Protein AF-0000000074789958 (afdb_homodimer)

Secondary structure (DSSP, 8-state):
---------------------------------HHHHHHHHHHHHHHHHTT-HHHHHHHHHHHHTT-SPPPHHHHHHHHHHHHHHHHHHHHHHHHHHHHHHHHHHTT-HHHHHHHHHHHHHHHHHHHHHHHHHHHHIIIIITTT--SHHHHHHHHHHHHHHHHHHHTT--HHHHHHHHHHHHHHHHHHHHHHHHHS-TT-HHHHHHHHHHHHIIIIIS--HHHHHHHHHHHHHHHHHTGGG--HHHHHHHHHHHHHHHHHHHHHHS---TT-HHHHHHHHHHHHHS-HHHHHHHHHT-----------------TTS----------------S-TT--/---------------------------------HHHHHHHHHHHHHHHHTT-HHHHHHHHHHHHTT-SPPPHHHHHHHHHHHHHHHHHHHHHHHHHHHHHHHHHHTT-HHHHHHHHHHHHHHHHHHHHHHHHHHHHIIIIITTT--SHHHHHHHHHHHHHHHHHHHTT--HHHHHHHHHHHHHHHHHHHHHHHHHS-TT-HHHHHHHHHHHHIIIIIS--HHHHHHHHHHHHHHHHHTGGG--HHHHHHHHHHHHHHHHHHHHHHS---TT-HHHHHHHHHHHHHS-HHHHHHHHHH-----------------TTS----------------S-TT--

Nearest PDB structures (foldseek):
  7v9b-assembly1_A  TM=9.950E-01  e=7.022E-21  Homo sapiens
  8dgp-assembly2_D  TM=9.945E-01  e=3.341E-20  Homo sapiens
  6twz-assembly1_A  TM=9.857E-01  e=1.508E-17  Homo sapiens
  3spr-assembly1_A-2  TM=9.553E-01  e=3.449E-18  Homo sapiens
  5ltw-assembly3_I  TM=9.777E-01  e=1.641E-17  Homo sapiens

Foldseek 3Di:
DCPDDDDDDPDPPDPPPPPPPDPPPPPPPPQCPPVNLVVLLVVLVVCVVVVVLVSNLVSLLVNLVSLAADDPSSLVSNLVSLLVQLVVLLVLLLVLVVVLVVCVVVVNVVVNVVSVVVSVVSLVVLVVSLVVLLCSLVPGHCVNDDDLLSLLQSLLVNLQSLLSNLLPDDDPSNVVSLVSSVVSLVVSQVSCVVHHQLLQLSNLLSLQQVLLSCVQRVVNNPVSLVSLVVSLVRNVVCLVVDDPVSNLSSVVSSVSSVVVNCVSPPPPPPVPVQVVVVVLVCLAPPPPVVVVVCVVVVPPPPPPPSVPVPPPPVPPDDDDDDPPPPPDPRDRTSRSRRD/DPPDDPDDDDCPPDPPCPPDPDPPPPPPPPQCPPVLLVVLLVVLVVCVVVVVLVSNLVSLLVNLVSQAADDPSSLVSNLVSLLVQLVVLLVLLLVLVVVLLVCVVVVNVVVNVVSVVVSVVSLVVLVVSLVVLLCSLVPGHCVNDDDLLSLLQSLLVNLQSLLSNLLPDDDPSNVVSLVSSVVSLVVSQVSCVPHHQLLQLSNLLSLQQVLLSCVQRVVNNPVSLVSLVVSLVRNVVCLVVDDPVSNLSSVVSSVSSVVVNCVSPPPPPPVPVQVVVVVLVCLAPPPPVVVVVCV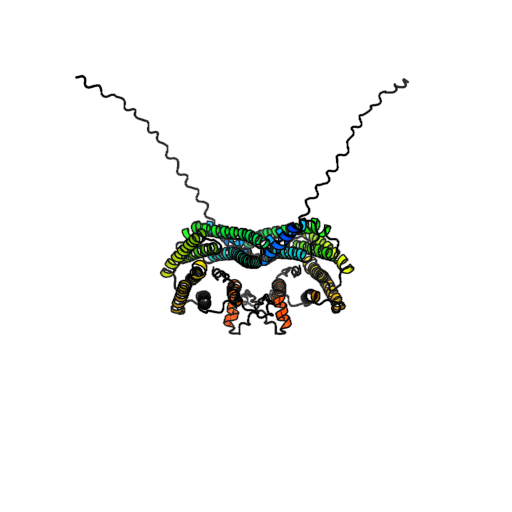VVVPDPPPPPPVPVPPPPPPPDDDDDDPPPPDDPRDRTSRSRRD

InterPro domains:
  IPR000308 14-3-3 protein [PR00305] (69-98)
  IPR000308 14-3-3 protein [PR00305] (118-142)
  IPR000308 14-3-3 protein [PR00305] (149-171)
  IPR000308 14-3-3 protein [PR00305] (184-210)
  IPR000308 14-3-3 protein [PR00305] (211-237)
  IPR000308 14-3-3 protein [PR00305] (238-267)
  IPR000308 14-3-3 protein [PTHR18860] (37-267)
  IPR023409 14-3-3 protein, conserved site [PS00796] (75-85)
  IPR023410 14-3-3 domain [PF00244] (43-265)
  IPR023410 14-3-3 domain [SM00101] (37-277)
  IPR036815 14-3-3 domain superfamily [G3DSA:1.20.190.20] (19-278)
  IPR036815 14-3-3 domain superfamily [SSF48445] (36-267)

pLDDT: mean 74.14, std 31.19, range [19.67, 98.76]

Structure (mmCIF, N/CA/C/O backbone):
data_AF-0000000074789958-model_v1
#
loop_
_entity.id
_entity.type
_entity.pdbx_description
1 polymer '14-3-3 domain-containing protein'
#
loop_
_atom_site.group_PDB
_atom_site.id
_atom_site.type_symbol
_atom_site.label_atom_id
_atom_site.label_alt_id
_atom_site.label_comp_id
_atom_site.label_asym_id
_atom_site.label_entity_id
_atom_site.label_seq_id
_atom_site.pdbx_PDB_ins_code
_atom_site.Cartn_x
_atom_site.Cartn_y
_atom_site.Cartn_z
_atom_site.occupancy
_atom_site.B_iso_or_equiv
_atom_site.auth_seq_id
_atom_site.auth_comp_id
_atom_site.auth_asym_id
_atom_site.auth_atom_id
_atom_site.pdbx_PDB_model_num
ATOM 1 N N . MET A 1 1 ? -7.768 30.157 99.743 1 22.24 1 MET A N 1
ATOM 2 C CA . MET A 1 1 ? -7.552 28.727 99.541 1 22.24 1 MET A CA 1
ATOM 3 C C . MET A 1 1 ? -6.41 28.483 98.561 1 22.24 1 MET A C 1
ATOM 5 O O . MET A 1 1 ? -6.008 29.391 97.83 1 22.24 1 MET A O 1
ATOM 9 N N . GLN A 1 2 ? -6.003 27.189 98.492 1 22.41 2 GLN A N 1
ATOM 10 C CA . GLN A 1 2 ? -4.899 26.276 98.217 1 22.41 2 GLN A CA 1
ATOM 11 C C . GLN A 1 2 ? -4.636 26.167 96.718 1 22.41 2 GLN A C 1
ATOM 13 O O . GLN A 1 2 ? -5.462 25.634 95.975 1 22.41 2 GLN A O 1
ATOM 18 N N . ARG A 1 3 ? -4.043 27.256 96.083 1 26.7 3 ARG A N 1
ATOM 19 C CA . ARG A 1 3 ? -3.936 27.555 94.659 1 26.7 3 ARG A CA 1
ATOM 20 C C . ARG A 1 3 ? -3.174 26.457 93.924 1 26.7 3 ARG A C 1
ATOM 22 O O . ARG A 1 3 ? -2.029 26.154 94.265 1 26.7 3 ARG A O 1
ATOM 29 N N . PRO A 1 4 ? -3.928 25.336 93.421 1 28.62 4 PRO A N 1
ATOM 30 C CA . PRO A 1 4 ? -3.305 24.035 93.167 1 28.62 4 PRO A CA 1
ATOM 31 C C . PRO A 1 4 ? -2.109 24.127 92.222 1 28.62 4 PRO A C 1
ATOM 33 O O . PRO A 1 4 ? -2.013 25.07 91.432 1 28.62 4 PRO A O 1
ATOM 36 N N . PRO A 1 5 ? -0.967 23.39 92.453 1 26.22 5 PRO A N 1
ATOM 37 C CA . PRO A 1 5 ? 0.444 23.348 92.064 1 26.22 5 PRO A CA 1
ATOM 38 C C . PRO A 1 5 ? 0.641 22.954 90.602 1 26.22 5 PRO A C 1
ATOM 40 O O . PRO A 1 5 ? 0.002 22.016 90.12 1 26.22 5 PRO A O 1
ATOM 43 N N . ALA A 1 6 ? 0.783 23.957 89.648 1 26.09 6 ALA A N 1
ATOM 44 C CA . ALA A 1 6 ? 0.787 23.985 88.187 1 26.09 6 ALA A CA 1
ATOM 45 C C . ALA A 1 6 ? 1.816 23.01 87.622 1 26.09 6 ALA A C 1
ATOM 47 O O . ALA A 1 6 ? 2.99 23.05 87.999 1 26.09 6 ALA A O 1
ATOM 48 N N . LEU A 1 7 ? 1.299 21.801 87.3 1 22.71 7 LEU A N 1
ATOM 49 C CA . LEU A 1 7 ? 1.987 20.556 86.979 1 22.71 7 LEU A CA 1
ATOM 50 C C . LEU A 1 7 ? 3.052 20.782 85.911 1 22.71 7 LEU A C 1
ATOM 52 O O . LEU A 1 7 ? 2.911 21.67 85.067 1 22.71 7 LEU A O 1
ATOM 56 N N . PRO A 1 8 ? 4.195 20.092 86.01 1 21.49 8 PRO A N 1
ATOM 57 C CA . PRO A 1 8 ? 5.614 20.191 85.661 1 21.49 8 PRO A CA 1
ATOM 58 C C . PRO A 1 8 ? 5.859 20.099 84.156 1 21.49 8 PRO A C 1
ATOM 60 O O . PRO A 1 8 ? 6.509 20.974 83.578 1 21.49 8 PRO A O 1
ATOM 63 N N . GLY A 1 9 ? 5.991 18.899 83.555 1 21.49 9 GLY A N 1
ATOM 64 C CA . GLY A 1 9 ? 7.224 18.341 83.022 1 21.49 9 GLY A CA 1
ATOM 65 C C . GLY A 1 9 ? 7.276 18.347 81.506 1 21.49 9 GLY A C 1
ATOM 66 O O . GLY A 1 9 ? 6.557 17.589 80.852 1 21.49 9 GLY A O 1
ATOM 67 N N . GLY A 1 10 ? 7.316 19.464 80.763 1 22.28 10 GLY A N 1
ATOM 68 C CA . GLY A 1 10 ? 7.126 19.636 79.331 1 22.28 10 GLY A CA 1
ATOM 69 C C . GLY A 1 10 ? 8.178 18.926 78.5 1 22.28 10 GLY A C 1
ATOM 70 O O . GLY A 1 10 ? 9.364 19.254 78.578 1 22.28 10 GLY A O 1
ATOM 71 N N . GLU A 1 11 ? 8.053 17.524 78.35 1 21.8 11 GLU A N 1
ATOM 72 C CA . GLU A 1 11 ? 9.016 16.628 77.717 1 21.8 11 GLU A CA 1
ATOM 73 C C . GLU A 1 11 ? 9.376 17.108 76.313 1 21.8 11 GLU A C 1
ATOM 75 O O . GLU A 1 11 ? 8.505 17.547 75.559 1 21.8 11 GLU A O 1
ATOM 80 N N . GLU A 1 12 ? 10.664 17.485 76.089 1 23.64 12 GLU A N 1
ATOM 81 C CA . GLU A 1 12 ? 11.501 18.002 75.01 1 23.64 12 GLU A CA 1
ATOM 82 C C . GLU A 1 12 ? 11.553 17.027 73.837 1 23.64 12 GLU A C 1
ATOM 84 O O . GLU A 1 12 ? 12.134 15.946 73.947 1 23.64 12 GLU A O 1
ATOM 89 N N . GLU A 1 13 ? 10.401 16.716 73.165 1 22.58 13 GLU A N 1
ATOM 90 C CA . GLU A 1 13 ? 10.424 15.693 72.124 1 22.58 13 GLU A CA 1
ATOM 91 C C . GLU A 1 13 ? 11.502 15.988 71.084 1 22.58 13 GLU A C 1
ATOM 93 O O . GLU A 1 13 ? 11.677 17.137 70.673 1 22.58 13 GLU A O 1
ATOM 98 N N . GLY A 1 14 ? 12.551 15.13 71.032 1 22.16 14 GLY A N 1
ATOM 99 C CA . GLY A 1 14 ? 13.767 14.966 70.251 1 22.16 14 GLY A CA 1
ATOM 100 C C . GLY A 1 14 ? 13.523 14.992 68.754 1 22.16 14 GLY A C 1
ATOM 101 O O . GLY A 1 14 ? 12.829 14.126 68.218 1 22.16 14 GLY A O 1
ATOM 102 N N . ARG A 1 15 ? 13.367 16.123 68.2 1 22.72 15 ARG A N 1
ATOM 103 C CA . ARG A 1 15 ? 13.175 16.364 66.774 1 22.72 15 ARG A CA 1
ATOM 104 C C . ARG A 1 15 ? 14.302 15.741 65.956 1 22.72 15 ARG A C 1
ATOM 106 O O . ARG A 1 15 ? 15.464 16.125 66.098 1 22.72 15 ARG A O 1
ATOM 113 N N . GLU A 1 16 ? 14.255 14.406 65.799 1 20.74 16 GLU A N 1
ATOM 114 C CA . GLU A 1 16 ? 15.241 13.702 64.984 1 20.74 16 GLU A CA 1
ATOM 115 C C . GLU A 1 16 ? 15.401 14.363 63.618 1 20.74 16 GLU A C 1
ATOM 117 O O . GLU A 1 16 ? 14.411 14.69 62.961 1 20.74 16 GLU A O 1
ATOM 122 N N . LYS A 1 17 ? 16.589 14.903 63.382 1 23.36 17 LYS A N 1
ATOM 123 C CA . LYS A 1 17 ? 17.182 15.488 62.183 1 23.36 17 LYS A CA 1
ATOM 124 C C . LYS A 1 17 ? 17.031 14.555 60.984 1 23.36 17 LYS A C 1
ATOM 126 O O . LYS A 1 17 ? 17.651 13.491 60.938 1 23.36 17 LYS A O 1
ATOM 131 N N . ARG A 1 18 ? 15.814 14.252 60.504 1 24.62 18 ARG A N 1
ATOM 132 C CA . ARG A 1 18 ? 15.802 13.47 59.272 1 24.62 18 ARG A CA 1
ATOM 133 C C . ARG A 1 18 ? 16.786 14.035 58.254 1 24.62 18 ARG A C 1
ATOM 135 O O . ARG A 1 18 ? 16.827 15.247 58.029 1 24.62 18 ARG A O 1
ATOM 142 N N . SER A 1 19 ? 17.945 13.372 58.191 1 22.53 19 SER A N 1
ATOM 143 C CA . SER A 1 19 ? 19.004 13.586 57.211 1 22.53 19 SER A CA 1
ATOM 144 C C . SER A 1 19 ? 18.429 13.823 55.818 1 22.53 19 SER A C 1
ATOM 146 O O . SER A 1 19 ? 17.408 13.235 55.454 1 22.53 19 SER A O 1
ATOM 148 N N . ARG A 1 20 ? 18.614 15.018 55.282 1 25.59 20 ARG A N 1
ATOM 149 C CA . ARG A 1 20 ? 18.352 15.554 53.95 1 25.59 20 ARG A CA 1
ATOM 150 C C . ARG A 1 20 ? 18.836 14.593 52.869 1 25.59 20 ARG A C 1
ATOM 152 O O . ARG A 1 20 ? 20.025 14.278 52.798 1 25.59 20 ARG A O 1
ATOM 159 N N . GLY A 1 21 ? 18.098 13.407 52.645 1 25.34 21 GLY A N 1
ATOM 160 C CA . GLY A 1 21 ? 18.428 12.511 51.548 1 25.34 21 GLY A CA 1
ATOM 161 C C . GLY A 1 21 ? 18.908 13.238 50.307 1 25.34 21 GLY A C 1
ATOM 162 O O . GLY A 1 21 ? 18.457 14.349 50.018 1 25.34 21 GLY A O 1
ATOM 163 N N . ASP A 1 22 ? 20.173 12.983 49.855 1 30.11 22 ASP A N 1
ATOM 164 C CA . ASP A 1 22 ? 20.933 13.383 48.675 1 30.11 22 ASP A CA 1
ATOM 165 C C . ASP A 1 22 ? 20.065 13.333 47.419 1 30.11 22 ASP A C 1
ATOM 167 O O . ASP A 1 22 ? 19.364 12.348 47.182 1 30.11 22 ASP A O 1
ATOM 171 N N . ARG A 1 23 ? 19.643 14.496 46.885 1 31.22 23 ARG A N 1
ATOM 172 C CA . ARG A 1 23 ? 18.975 14.795 45.623 1 31.22 23 ARG A CA 1
ATOM 173 C C . ARG A 1 23 ? 19.608 14.021 44.472 1 31.22 23 ARG A C 1
ATOM 175 O O . ARG A 1 23 ? 20.764 14.262 44.116 1 31.22 23 ARG A O 1
ATOM 182 N N . PHE A 1 24 ? 19.36 12.657 44.294 1 31.37 24 PHE A N 1
ATOM 183 C CA . PHE A 1 24 ? 19.716 11.904 43.097 1 31.37 24 PHE A CA 1
ATOM 184 C C . PHE A 1 24 ? 19.454 12.727 41.842 1 31.37 24 PHE A C 1
ATOM 186 O O . PHE A 1 24 ? 18.331 13.179 41.612 1 31.37 24 PHE A O 1
ATOM 193 N N . SER A 1 25 ? 20.434 13.545 41.419 1 29.31 25 SER A N 1
ATOM 194 C CA . SER A 1 25 ? 20.421 14.199 40.114 1 29.31 25 SER A CA 1
ATOM 195 C C . SER A 1 25 ? 19.982 13.236 39.017 1 29.31 25 SER A C 1
ATOM 197 O O . SER A 1 25 ? 20.565 12.161 38.858 1 29.31 25 SER A O 1
ATOM 199 N N . PRO A 1 26 ? 18.76 13.2 38.702 1 30.32 26 PRO A N 1
ATOM 200 C CA . PRO A 1 26 ? 18.36 12.269 37.644 1 30.32 26 PRO A CA 1
ATOM 201 C C . PRO A 1 26 ? 19.36 12.22 36.492 1 30.32 26 PRO A C 1
ATOM 203 O O . PRO A 1 26 ? 19.94 13.246 36.128 1 30.32 26 PRO A O 1
ATOM 206 N N . ALA A 1 27 ? 20.108 11.164 36.288 1 32.25 27 ALA A N 1
ATOM 207 C CA . ALA A 1 27 ? 20.969 10.827 35.157 1 32.25 27 ALA A CA 1
ATOM 208 C C . ALA A 1 27 ? 20.404 11.383 33.853 1 32.25 27 ALA A C 1
ATOM 210 O O . ALA A 1 27 ? 19.258 11.099 33.495 1 32.25 27 ALA A O 1
ATOM 211 N N . LEU A 1 28 ? 20.701 12.594 33.452 1 33.12 28 LEU A N 1
ATOM 212 C CA . LEU A 1 28 ? 20.471 13.168 32.131 1 33.12 28 LEU A CA 1
ATOM 213 C C . LEU A 1 28 ? 20.486 12.085 31.057 1 33.12 28 LEU A C 1
ATOM 215 O O . LEU A 1 28 ? 21.422 11.285 30.99 1 33.12 28 LEU A O 1
ATOM 219 N N . SER A 1 29 ? 19.415 11.486 30.692 1 38.37 29 SER A N 1
ATOM 220 C CA . SER A 1 29 ? 19.375 10.534 29.587 1 38.37 29 SER A CA 1
ATOM 221 C C . SER A 1 29 ? 20.37 10.913 28.495 1 38.37 29 SER A C 1
ATOM 223 O O . SER A 1 29 ? 20.475 12.083 28.122 1 38.37 29 SER A O 1
ATOM 225 N N . PRO A 1 30 ? 21.46 10.282 28.342 1 41.41 30 PRO A N 1
ATOM 226 C CA . PRO A 1 30 ? 22.465 10.64 27.338 1 41.41 30 PRO A CA 1
ATOM 227 C C . PRO A 1 30 ? 21.851 11.256 26.083 1 41.41 30 PRO A C 1
ATOM 229 O O . PRO A 1 30 ? 20.811 10.793 25.608 1 41.41 30 PRO A O 1
ATOM 232 N N . MET A 1 31 ? 21.718 12.54 25.841 1 43.71 31 MET A N 1
ATOM 233 C CA . MET A 1 31 ? 21.381 13.288 24.633 1 43.71 31 MET A CA 1
ATOM 234 C C . MET A 1 31 ? 21.617 12.443 23.386 1 43.71 31 MET A C 1
ATOM 236 O O . MET A 1 31 ? 22.679 11.836 23.234 1 43.71 31 MET A O 1
ATOM 240 N N . ALA A 1 32 ? 20.672 11.791 22.724 1 55.71 32 ALA A N 1
ATOM 241 C CA . ALA A 1 32 ? 20.879 11.126 21.44 1 55.71 32 ALA A CA 1
ATOM 242 C C . ALA A 1 32 ? 21.959 11.832 20.625 1 55.71 32 ALA A C 1
ATOM 244 O O . ALA A 1 32 ? 21.95 13.059 20.501 1 55.71 32 ALA A O 1
ATOM 245 N N . SER A 1 33 ? 23.204 11.293 20.495 1 66.77 33 SER A N 1
ATOM 246 C CA . SER A 1 33 ? 24.334 11.814 19.733 1 66.77 33 SER A CA 1
ATOM 247 C C . SER A 1 33 ? 23.906 12.247 18.335 1 66.77 33 SER A C 1
ATOM 249 O O . SER A 1 33 ? 22.901 11.762 17.81 1 66.77 33 SER A O 1
ATOM 251 N N . PRO A 1 34 ? 24.232 13.421 17.831 1 77.31 34 PRO A N 1
ATOM 252 C CA . PRO A 1 34 ? 24.017 13.87 16.453 1 77.31 34 PRO A CA 1
ATOM 253 C C . PRO A 1 34 ? 24.093 12.728 15.442 1 77.31 34 PRO A C 1
ATOM 255 O O . PRO A 1 34 ? 23.337 12.71 14.468 1 77.31 34 PRO A O 1
ATOM 258 N N . LYS A 1 35 ? 24.814 11.78 15.839 1 84.51 35 LYS A N 1
ATOM 259 C CA . LYS A 1 35 ? 24.965 10.646 14.932 1 84.51 35 LYS A CA 1
ATOM 260 C C . LYS A 1 35 ? 23.717 9.767 14.938 1 84.51 35 LYS A C 1
ATOM 262 O O . LYS A 1 35 ? 23.302 9.262 13.893 1 84.51 35 LYS A O 1
ATOM 267 N N . GLU A 1 36 ? 23.126 9.618 16.145 1 89.49 36 GLU A N 1
ATOM 268 C CA . GLU A 1 36 ? 21.912 8.816 16.26 1 89.49 36 GLU A CA 1
ATOM 269 C C . GLU A 1 36 ? 20.754 9.455 15.497 1 89.49 36 GLU A C 1
ATOM 271 O O . GLU A 1 36 ? 20.014 8.767 14.791 1 89.49 36 GLU A O 1
ATOM 276 N N . ARG A 1 37 ? 20.641 10.715 15.593 1 94.66 37 ARG A N 1
ATOM 277 C CA . ARG A 1 37 ? 19.601 11.463 14.893 1 94.66 37 ARG A CA 1
ATOM 278 C C . ARG A 1 37 ? 19.75 11.322 13.382 1 94.66 37 ARG A C 1
ATOM 280 O O . ARG A 1 37 ? 18.766 11.09 12.675 1 94.66 37 ARG A O 1
ATOM 287 N N . GLU A 1 38 ? 20.913 11.433 12.945 1 94.54 38 GLU A N 1
ATOM 288 C CA . GLU A 1 38 ? 21.194 11.312 11.517 1 94.54 38 GLU A CA 1
ATOM 289 C C . GLU A 1 38 ? 20.829 9.924 10.999 1 94.54 38 GLU A C 1
ATOM 291 O O . GLU A 1 38 ? 20.325 9.786 9.882 1 94.54 38 GLU A O 1
ATOM 296 N N . SER A 1 39 ? 21.081 8.998 11.854 1 95.45 39 SER A N 1
ATOM 297 C CA . SER A 1 39 ? 20.749 7.629 11.474 1 95.45 39 SER A CA 1
ATOM 298 C C . SER A 1 39 ? 19.239 7.432 11.379 1 95.45 39 SER A C 1
ATOM 300 O O . SER A 1 39 ? 18.753 6.749 10.476 1 95.45 39 SER A O 1
ATOM 302 N N . PHE A 1 40 ? 18.483 8.011 12.295 1 97.27 40 PHE A N 1
ATOM 303 C CA . PHE A 1 40 ? 17.027 7.938 12.249 1 97.27 40 PHE A CA 1
ATOM 304 C C . PHE A 1 40 ? 16.493 8.583 10.976 1 97.27 40 PHE A C 1
ATOM 306 O O . PHE A 1 40 ? 15.65 8.004 10.287 1 97.27 40 PHE A O 1
ATOM 313 N N . VAL A 1 41 ? 17.057 9.698 10.664 1 97.6 41 VAL A N 1
ATOM 314 C CA . VAL A 1 41 ? 16.593 10.455 9.506 1 97.6 41 VAL A CA 1
ATOM 315 C C . VAL A 1 41 ? 16.93 9.697 8.224 1 97.6 41 VAL A C 1
ATOM 317 O O . VAL A 1 41 ? 16.102 9.601 7.316 1 97.6 41 VAL A O 1
ATOM 320 N N . TYR A 1 42 ? 18.098 9.167 8.145 1 97.31 42 TYR A N 1
ATOM 321 C CA . TYR A 1 42 ? 18.505 8.4 6.973 1 97.31 42 TYR A CA 1
ATOM 322 C C . TYR A 1 42 ? 17.617 7.175 6.789 1 97.31 42 TYR A C 1
ATOM 324 O O . TYR A 1 42 ? 17.174 6.884 5.676 1 97.31 42 TYR A O 1
ATOM 332 N N . THR A 1 43 ? 17.335 6.471 7.868 1 97.82 43 THR A N 1
ATOM 333 C CA . THR A 1 43 ? 16.483 5.289 7.825 1 97.82 43 THR A CA 1
ATOM 334 C C . THR A 1 43 ? 15.064 5.66 7.404 1 97.82 43 THR A C 1
ATOM 336 O O . THR A 1 43 ? 14.415 4.917 6.664 1 97.82 43 THR A O 1
ATOM 339 N N . ALA A 1 44 ? 14.601 6.763 7.882 1 98.35 44 ALA A N 1
ATOM 340 C CA . ALA A 1 44 ? 13.273 7.232 7.497 1 98.35 44 ALA A CA 1
ATOM 341 C C . ALA A 1 44 ? 13.193 7.482 5.994 1 98.35 44 ALA A C 1
ATOM 343 O O . ALA A 1 44 ? 12.189 7.156 5.356 1 98.35 44 ALA A O 1
ATOM 344 N N . LYS A 1 45 ? 14.21 8.046 5.461 1 98.04 45 LYS A N 1
ATOM 345 C CA . LYS A 1 45 ? 14.255 8.295 4.023 1 98.04 45 LYS A CA 1
ATOM 346 C C . LYS A 1 45 ? 14.247 6.987 3.238 1 98.04 45 LYS A C 1
ATOM 348 O O . LYS A 1 45 ? 13.575 6.878 2.21 1 98.04 45 LYS A O 1
ATOM 353 N N . LEU A 1 46 ? 14.998 6.016 3.754 1 97.91 46 LEU A N 1
ATOM 354 C CA . LEU A 1 46 ? 14.998 4.697 3.132 1 97.91 46 LEU A CA 1
ATOM 355 C C . LEU A 1 46 ? 13.604 4.079 3.169 1 97.91 46 LEU A C 1
ATOM 357 O O . LEU A 1 46 ? 13.138 3.53 2.168 1 97.91 46 LEU A O 1
ATOM 361 N N . ALA A 1 47 ? 12.989 4.175 4.284 1 98.45 47 ALA A N 1
ATOM 362 C CA . ALA A 1 47 ? 11.645 3.629 4.454 1 98.45 47 ALA A CA 1
ATOM 363 C C . ALA A 1 47 ? 10.655 4.303 3.507 1 98.45 47 ALA A C 1
ATOM 365 O O . ALA A 1 47 ? 9.771 3.646 2.953 1 98.45 47 ALA A O 1
ATOM 366 N N . GLU A 1 48 ? 10.791 5.56 3.34 1 96.9 48 GLU A N 1
ATOM 367 C CA . GLU A 1 48 ? 9.919 6.286 2.421 1 96.9 48 GLU A CA 1
ATOM 368 C C . GLU A 1 48 ? 10.102 5.798 0.987 1 96.9 48 GLU A C 1
ATOM 370 O O . GLU A 1 48 ? 9.122 5.544 0.283 1 96.9 48 GLU A O 1
ATOM 375 N N . GLN A 1 49 ? 11.368 5.647 0.586 1 95.94 49 GLN A N 1
ATOM 376 C CA . GLN A 1 49 ? 11.67 5.211 -0.774 1 95.94 49 GLN A CA 1
ATOM 377 C C . GLN A 1 49 ? 11.136 3.806 -1.033 1 95.94 49 GLN A C 1
ATOM 379 O O . GLN A 1 49 ? 10.77 3.473 -2.162 1 95.94 49 GLN A O 1
ATOM 384 N N . ALA A 1 50 ? 11.088 3.04 -0.015 1 97.11 50 ALA A N 1
ATOM 385 C CA . ALA A 1 50 ? 10.618 1.662 -0.136 1 97.11 50 ALA A CA 1
ATOM 386 C C . ALA A 1 50 ? 9.137 1.555 0.214 1 97.11 50 ALA A C 1
ATOM 388 O O . ALA A 1 50 ? 8.582 0.455 0.261 1 97.11 50 ALA A O 1
ATOM 389 N N . GLU A 1 51 ? 8.479 2.676 0.521 1 96.22 51 GLU A N 1
ATOM 390 C CA . GLU A 1 51 ? 7.064 2.772 0.864 1 96.22 51 GLU A CA 1
ATOM 391 C C . GLU A 1 51 ? 6.739 1.941 2.102 1 96.22 51 GLU A C 1
ATOM 393 O O . GLU A 1 51 ? 5.728 1.237 2.135 1 96.22 51 GLU A O 1
ATOM 398 N N . ARG A 1 52 ? 7.685 1.861 2.991 1 98.04 52 ARG A N 1
ATOM 399 C CA . ARG A 1 52 ? 7.508 1.229 4.294 1 98.04 52 ARG A CA 1
ATOM 400 C C . ARG A 1 52 ? 7.189 2.266 5.366 1 98.04 52 ARG A C 1
ATOM 402 O O . ARG A 1 52 ? 8.006 2.521 6.254 1 98.04 52 ARG A O 1
ATOM 409 N N . TYR A 1 53 ? 5.98 2.727 5.419 1 97.9 53 TYR A N 1
ATOM 410 C CA . TYR A 1 53 ? 5.597 3.909 6.181 1 97.9 53 TYR A CA 1
ATOM 411 C C . TYR A 1 53 ? 5.455 3.581 7.663 1 97.9 53 TYR A C 1
ATOM 413 O O . TYR A 1 53 ? 5.725 4.425 8.521 1 97.9 53 TYR A O 1
ATOM 421 N N . ASP A 1 54 ? 5.092 2.327 8.009 1 97.68 54 ASP A N 1
ATOM 422 C CA . ASP A 1 54 ? 5.067 1.946 9.418 1 97.68 54 ASP A CA 1
ATOM 423 C C . ASP A 1 54 ? 6.458 2.054 10.04 1 97.68 54 ASP A C 1
ATOM 425 O O . ASP A 1 54 ? 6.608 2.565 11.152 1 97.68 54 ASP A O 1
ATOM 429 N N . ASP A 1 55 ? 7.439 1.58 9.312 1 98.28 55 ASP A N 1
ATOM 430 C CA . ASP A 1 55 ? 8.82 1.712 9.767 1 98.28 55 ASP A CA 1
ATOM 431 C C . ASP A 1 55 ? 9.226 3.18 9.872 1 98.28 55 ASP A C 1
ATOM 433 O O . ASP A 1 55 ? 9.926 3.57 10.809 1 98.28 55 ASP A O 1
ATOM 437 N N . MET A 1 56 ? 8.76 3.92 8.845 1 98.24 56 MET A N 1
ATOM 438 C CA . MET A 1 56 ? 9.07 5.346 8.796 1 98.24 56 MET A CA 1
ATOM 439 C C . MET A 1 56 ? 8.587 6.051 10.059 1 98.24 56 MET A C 1
ATOM 441 O O . MET A 1 56 ? 9.338 6.808 10.678 1 98.24 56 MET A O 1
ATOM 445 N N . VAL A 1 57 ? 7.386 5.77 10.487 1 98.58 57 VAL A N 1
ATOM 446 C CA . VAL A 1 57 ? 6.78 6.39 11.66 1 98.58 57 VAL A CA 1
ATOM 447 C C . VAL A 1 57 ? 7.543 5.976 12.916 1 98.58 57 VAL A C 1
ATOM 449 O O . VAL A 1 57 ? 7.844 6.813 13.771 1 98.58 57 VAL A O 1
ATOM 452 N N . GLU A 1 58 ? 7.869 4.719 13.029 1 98.37 58 GLU A N 1
ATOM 453 C CA . GLU A 1 58 ? 8.569 4.214 14.206 1 98.37 58 GLU A CA 1
ATOM 454 C C . GLU A 1 58 ? 9.918 4.904 14.385 1 98.37 58 GLU A C 1
ATOM 456 O O . GLU A 1 58 ? 10.28 5.294 15.497 1 98.37 58 GLU A O 1
ATOM 461 N N . VAL A 1 59 ? 10.572 5.028 13.276 1 98.16 59 VAL A N 1
ATOM 462 C CA . VAL A 1 59 ? 11.913 5.597 13.362 1 98.16 59 VAL A CA 1
ATOM 463 C C . VAL A 1 59 ? 11.822 7.1 13.616 1 98.16 59 VAL A C 1
ATOM 465 O O . VAL A 1 59 ? 12.606 7.653 14.391 1 98.16 59 VAL A O 1
ATOM 468 N N . MET A 1 60 ? 10.877 7.795 12.991 1 98.47 60 MET A N 1
ATOM 469 C CA . MET A 1 60 ? 10.748 9.237 13.187 1 98.47 60 MET A CA 1
ATOM 470 C C . MET A 1 60 ? 10.236 9.552 14.588 1 98.47 60 MET A C 1
ATOM 472 O O . MET A 1 60 ? 10.525 10.619 15.133 1 98.47 60 MET A O 1
ATOM 476 N N . LYS A 1 61 ? 9.482 8.662 15.2 1 98.2 61 LYS A N 1
ATOM 477 C CA . LYS A 1 61 ? 9.1 8.816 16.601 1 98.2 61 LYS A CA 1
ATOM 478 C C . LYS A 1 61 ? 10.329 8.842 17.506 1 98.2 61 LYS A C 1
ATOM 480 O O . LYS A 1 61 ? 10.397 9.637 18.446 1 98.2 61 LYS A O 1
ATOM 485 N N . LYS A 1 62 ? 11.233 7.958 17.228 1 97.92 62 LYS A N 1
ATOM 486 C CA . LYS A 1 62 ? 12.477 7.939 17.992 1 97.92 62 LYS A CA 1
ATOM 487 C C . LYS A 1 62 ? 13.224 9.263 17.861 1 97.92 62 LYS A C 1
ATOM 489 O O . LYS A 1 62 ? 13.774 9.771 18.84 1 97.92 62 LYS A O 1
ATOM 494 N N . ALA A 1 63 ? 13.239 9.813 16.612 1 97.6 63 ALA A N 1
ATOM 495 C CA . ALA A 1 63 ? 13.869 11.112 16.39 1 97.6 63 ALA A CA 1
ATOM 496 C C . ALA A 1 63 ? 13.164 12.206 17.187 1 97.6 63 ALA A C 1
ATOM 498 O O . ALA A 1 63 ? 13.817 13.063 17.788 1 97.6 63 ALA A O 1
ATOM 499 N N . ALA A 1 64 ? 11.836 12.179 17.199 1 97.65 64 ALA A N 1
ATOM 500 C CA . ALA A 1 64 ? 11.052 13.177 17.922 1 97.65 64 ALA A CA 1
ATOM 501 C C . ALA A 1 64 ? 11.3 13.086 19.425 1 97.65 64 ALA A C 1
ATOM 503 O O . ALA A 1 64 ? 11.314 14.104 20.121 1 97.65 64 ALA A O 1
ATOM 504 N N . LYS A 1 65 ? 11.592 11.898 19.969 1 97.1 65 LYS A N 1
ATOM 505 C CA . LYS A 1 65 ? 11.729 11.646 21.401 1 97.1 65 LYS A CA 1
ATOM 506 C C . LYS A 1 65 ? 13.104 12.074 21.905 1 97.1 65 LYS A C 1
ATOM 508 O O . LYS A 1 65 ? 13.383 11.999 23.103 1 97.1 65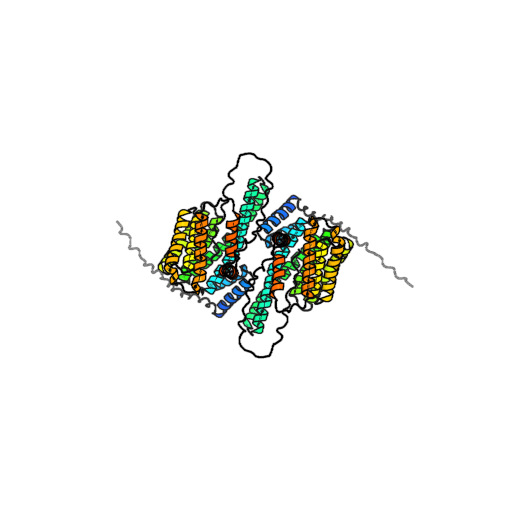 LYS A O 1
ATOM 513 N N . LEU A 1 66 ? 13.939 12.538 20.945 1 96.81 66 LEU A N 1
ATOM 514 C CA . LEU A 1 66 ? 15.208 13.124 21.362 1 96.81 66 LEU A CA 1
ATOM 515 C C . LEU A 1 66 ? 14.999 14.522 21.934 1 96.81 66 LEU A C 1
ATOM 517 O O . LEU A 1 66 ? 15.926 15.115 22.49 1 96.81 66 LEU A O 1
ATOM 521 N N . ASP A 1 67 ? 13.798 15.067 21.794 1 95.47 67 ASP A N 1
ATOM 522 C CA . ASP A 1 67 ? 13.364 16.337 22.369 1 95.47 67 ASP A CA 1
ATOM 523 C C . ASP A 1 67 ? 14.228 17.491 21.867 1 95.47 67 ASP A C 1
ATOM 525 O O . ASP A 1 67 ? 14.668 18.332 22.654 1 95.47 67 ASP A O 1
ATOM 529 N N . VAL A 1 68 ? 14.637 17.427 20.628 1 94.29 68 VAL A N 1
ATOM 530 C CA . VAL A 1 68 ? 15.288 18.522 19.917 1 94.29 68 VAL A CA 1
ATOM 531 C C . VAL A 1 68 ? 14.393 19 18.775 1 94.29 68 VAL A C 1
ATOM 533 O O . VAL A 1 68 ? 13.578 18.234 18.255 1 94.29 68 VAL A O 1
ATOM 536 N N . GLU A 1 69 ? 14.564 20.225 18.463 1 95.56 69 GLU A N 1
ATOM 537 C CA . GLU A 1 69 ? 13.762 20.781 17.376 1 95.56 69 GLU A CA 1
ATOM 538 C C . GLU A 1 69 ? 14.061 20.079 16.055 1 95.56 69 GLU A C 1
ATOM 540 O O . GLU A 1 69 ? 15.224 19.94 15.669 1 95.56 69 GLU A O 1
ATOM 545 N N . LEU A 1 70 ? 13.052 19.693 15.429 1 96.41 70 LEU A N 1
ATOM 546 C CA . LEU A 1 70 ? 13.224 19.034 14.139 1 96.41 70 LEU A CA 1
ATOM 547 C C . LEU A 1 70 ? 13.438 20.059 13.03 1 96.41 70 LEU A C 1
ATOM 549 O O . LEU A 1 70 ? 12.82 21.125 13.037 1 96.41 70 LEU A O 1
ATOM 553 N N . THR A 1 71 ? 14.363 19.733 12.099 1 95.55 71 THR A N 1
ATOM 554 C CA . THR A 1 71 ? 14.5 20.545 10.895 1 95.55 71 THR A CA 1
ATOM 555 C C . THR A 1 71 ? 13.246 20.446 10.03 1 95.55 71 THR A C 1
ATOM 557 O O . THR A 1 71 ? 12.371 19.617 10.289 1 95.55 71 THR A O 1
ATOM 560 N N . VAL A 1 72 ? 13.129 21.255 8.996 1 94.54 72 VAL A N 1
ATOM 561 C CA . VAL A 1 72 ? 11.99 21.245 8.083 1 94.54 72 VAL A CA 1
ATOM 562 C C . VAL A 1 72 ? 11.876 19.877 7.414 1 94.54 72 VAL A C 1
ATOM 564 O O . VAL A 1 72 ? 10.784 19.31 7.33 1 94.54 72 VAL A O 1
ATOM 567 N N . GLU A 1 73 ? 12.958 19.345 7.017 1 95.75 73 GLU A N 1
ATOM 568 C CA . GLU A 1 73 ? 12.977 18.044 6.357 1 95.75 73 GLU A CA 1
ATOM 569 C C . GLU A 1 73 ? 12.509 16.939 7.3 1 95.75 73 GLU A C 1
ATOM 571 O O . GLU A 1 73 ? 11.718 16.077 6.911 1 95.75 73 GLU A O 1
ATOM 576 N N . GLU A 1 74 ? 12.972 16.989 8.505 1 97.05 74 GLU A N 1
ATOM 577 C CA . GLU A 1 74 ? 12.614 15.98 9.497 1 97.05 74 GLU A CA 1
ATOM 578 C C . GLU A 1 74 ? 11.129 16.048 9.844 1 97.05 74 GLU A C 1
ATOM 580 O O . GLU A 1 74 ? 10.466 15.015 9.96 1 97.05 74 GLU A O 1
ATOM 585 N N . ARG A 1 75 ? 10.622 17.226 9.987 1 96.88 75 ARG A N 1
ATOM 586 C CA . ARG A 1 75 ? 9.201 17.428 10.248 1 96.88 75 ARG A CA 1
ATOM 587 C C . ARG A 1 75 ? 8.35 16.878 9.109 1 96.88 75 ARG A C 1
ATOM 589 O O . ARG A 1 75 ? 7.321 16.243 9.346 1 96.88 75 ARG A O 1
ATOM 596 N N . ASN A 1 76 ? 8.816 17.116 7.953 1 95.2 76 ASN A N 1
ATOM 597 C CA . ASN A 1 76 ? 8.113 16.611 6.779 1 95.2 76 ASN A CA 1
ATOM 598 C C . ASN A 1 76 ? 8.124 15.086 6.731 1 95.2 76 ASN A C 1
ATOM 600 O O . ASN A 1 76 ? 7.118 14.464 6.385 1 95.2 76 ASN A O 1
ATOM 604 N N . LEU A 1 77 ? 9.268 14.468 7.051 1 97.62 77 LEU A N 1
ATOM 605 C CA . LEU A 1 77 ? 9.36 13.012 7.073 1 97.62 77 LEU A CA 1
ATOM 606 C C . LEU A 1 77 ? 8.38 12.421 8.082 1 97.62 77 LEU A C 1
ATOM 608 O O . LEU A 1 77 ? 7.699 11.436 7.788 1 97.62 77 LEU A O 1
ATOM 612 N N . LEU A 1 78 ? 8.333 13.036 9.247 1 98.14 78 LEU A N 1
ATOM 613 C CA . LEU A 1 78 ? 7.4 12.595 10.278 1 98.14 78 LEU A CA 1
ATOM 614 C C . LEU A 1 78 ? 5.96 12.699 9.787 1 98.14 78 LEU A C 1
ATOM 616 O O . LEU A 1 78 ? 5.19 11.743 9.904 1 98.14 78 LEU A O 1
ATOM 620 N N . SER A 1 79 ? 5.637 13.793 9.224 1 97.57 79 SER A N 1
ATOM 621 C CA . SER A 1 79 ? 4.283 14.055 8.748 1 97.57 79 SER A CA 1
ATOM 622 C C . SER A 1 79 ? 3.902 13.106 7.616 1 97.57 79 SER A C 1
ATOM 624 O O . SER A 1 79 ? 2.796 12.561 7.602 1 97.57 79 SER A O 1
ATOM 626 N N . VAL A 1 80 ? 4.824 12.894 6.678 1 96.97 80 VAL A N 1
ATOM 627 C CA . VAL A 1 80 ? 4.575 12.02 5.536 1 96.97 80 VAL A CA 1
ATOM 628 C C . VAL A 1 80 ? 4.322 10.595 6.021 1 96.97 80 VAL A C 1
ATOM 630 O O . VAL A 1 80 ? 3.415 9.918 5.532 1 96.97 80 VAL A O 1
ATOM 633 N N . GLY A 1 81 ? 5.105 10.148 6.992 1 97.98 81 GLY A N 1
ATOM 634 C CA . GLY A 1 81 ? 4.901 8.821 7.551 1 97.98 81 GLY A CA 1
ATOM 635 C C . GLY A 1 81 ? 3.515 8.627 8.136 1 97.98 81 GLY A C 1
ATOM 636 O O . GLY A 1 81 ? 2.798 7.699 7.754 1 97.98 81 GLY A O 1
ATOM 637 N N . TYR A 1 82 ? 3.153 9.469 9.024 1 98.19 82 TYR A N 1
ATOM 638 C CA . TYR A 1 82 ? 1.858 9.352 9.685 1 98.19 82 TYR A CA 1
ATOM 639 C C . TYR A 1 82 ? 0.719 9.544 8.691 1 98.19 82 TYR A C 1
ATOM 641 O O . TYR A 1 82 ? -0.329 8.903 8.806 1 98.19 82 TYR A O 1
ATOM 649 N N . LYS A 1 83 ? 0.893 10.434 7.734 1 96.47 83 LYS A N 1
ATOM 650 C CA . LYS A 1 83 ? -0.133 10.675 6.723 1 96.47 83 LYS A CA 1
ATOM 651 C C . LYS A 1 83 ? -0.447 9.401 5.944 1 96.47 83 LYS A C 1
ATOM 653 O O . LYS A 1 83 ? -1.615 9.078 5.717 1 96.47 83 LYS A O 1
ATOM 658 N N . ASN A 1 84 ? 0.535 8.673 5.581 1 96.28 84 ASN A N 1
ATOM 659 C CA . ASN A 1 84 ? 0.335 7.463 4.79 1 96.28 84 ASN A CA 1
ATOM 660 C C . ASN A 1 84 ? -0.255 6.334 5.631 1 96.28 84 ASN A C 1
ATOM 662 O O . ASN A 1 84 ? -1.144 5.614 5.174 1 96.28 84 ASN A O 1
ATOM 666 N N . VAL A 1 85 ? 0.22 6.238 6.836 1 97.49 85 VAL A N 1
ATOM 667 C CA . VAL A 1 85 ? -0.278 5.177 7.707 1 97.49 85 VAL A CA 1
ATOM 668 C C . VAL A 1 85 ? -1.752 5.418 8.025 1 97.49 85 VAL A C 1
ATOM 670 O O . VAL A 1 85 ? -2.571 4.501 7.931 1 97.49 85 VAL A O 1
ATOM 673 N N . ILE A 1 86 ? -2.109 6.621 8.358 1 97.18 86 ILE A N 1
ATOM 674 C CA . ILE A 1 86 ? -3.49 6.925 8.717 1 97.18 86 ILE A CA 1
ATOM 675 C C . ILE A 1 86 ? -4.359 6.936 7.461 1 97.18 86 ILE A C 1
ATOM 677 O O . ILE A 1 86 ? -5.534 6.565 7.508 1 97.18 86 ILE A O 1
ATOM 681 N N . GLY A 1 87 ? -3.815 7.393 6.345 1 95.57 87 GLY A N 1
ATOM 682 C CA . GLY A 1 87 ? -4.558 7.439 5.096 1 95.57 87 GLY A CA 1
ATOM 683 C C . GLY A 1 87 ? -5.087 6.084 4.665 1 95.57 87 GLY A C 1
ATOM 684 O O . GLY A 1 87 ? -6.219 5.976 4.19 1 95.57 87 GLY A O 1
ATOM 685 N N . ALA A 1 88 ? -4.274 5.09 4.848 1 94.96 88 ALA A N 1
ATOM 686 C CA . ALA A 1 88 ? -4.686 3.738 4.481 1 94.96 88 ALA A CA 1
ATOM 687 C C . ALA A 1 88 ? -5.881 3.282 5.313 1 94.96 88 ALA A C 1
ATOM 689 O O . ALA A 1 88 ? -6.808 2.659 4.791 1 94.96 88 ALA A O 1
ATOM 690 N N . ARG A 1 89 ? -5.867 3.585 6.575 1 97.57 89 ARG A N 1
ATOM 691 C CA . ARG A 1 89 ? -6.959 3.183 7.455 1 97.57 89 ARG A CA 1
ATOM 692 C C . ARG A 1 89 ? -8.211 4.01 7.187 1 97.57 89 ARG A C 1
ATOM 694 O O . ARG A 1 89 ? -9.327 3.486 7.217 1 97.57 89 ARG A O 1
ATOM 701 N N . ARG A 1 90 ? -8.031 5.267 6.909 1 96.69 90 ARG A N 1
ATOM 702 C CA . ARG A 1 90 ? -9.176 6.109 6.578 1 96.69 90 ARG A CA 1
ATOM 703 C C . ARG A 1 90 ? -9.845 5.642 5.29 1 96.69 90 ARG A C 1
ATOM 705 O O . ARG A 1 90 ? -11.074 5.589 5.206 1 96.69 90 ARG A O 1
ATOM 712 N N . ALA A 1 91 ? -9.06 5.279 4.32 1 94.44 91 ALA A N 1
ATOM 713 C CA . ALA A 1 91 ? -9.599 4.759 3.067 1 94.44 91 ALA A CA 1
ATOM 714 C C . ALA A 1 91 ? -10.389 3.474 3.3 1 94.44 91 ALA A C 1
ATOM 716 O O . ALA A 1 91 ? -11.489 3.308 2.767 1 94.44 91 ALA A O 1
ATOM 717 N N . ALA A 1 92 ? -9.801 2.636 4.101 1 97 92 ALA A N 1
ATOM 718 C CA . ALA A 1 92 ? -10.488 1.389 4.426 1 97 92 ALA A CA 1
ATOM 719 C C . ALA A 1 92 ? -11.817 1.662 5.124 1 97 92 ALA A C 1
ATOM 721 O O . ALA A 1 92 ? -12.835 1.047 4.797 1 97 92 ALA A O 1
ATOM 722 N N . TRP A 1 93 ? -11.786 2.538 6.051 1 97.1 93 TRP A N 1
ATOM 723 C CA . TRP A 1 93 ? -12.992 2.89 6.794 1 97.1 93 TRP A CA 1
ATOM 724 C C . TRP A 1 93 ? -14.087 3.382 5.854 1 97.1 93 TRP A C 1
ATOM 726 O O . TRP A 1 93 ? -15.249 2.994 5.987 1 97.1 93 TRP A O 1
ATOM 736 N N . ARG A 1 94 ? -13.753 4.185 4.927 1 95.27 94 ARG A N 1
ATOM 737 C CA . ARG A 1 94 ? -14.73 4.73 3.99 1 95.27 94 ARG A CA 1
ATOM 738 C C . ARG A 1 94 ? -15.316 3.632 3.109 1 95.27 94 ARG A C 1
ATOM 740 O O . ARG A 1 94 ? -16.517 3.625 2.833 1 95.27 94 ARG A O 1
ATOM 747 N N . VAL A 1 95 ? -14.475 2.743 2.676 1 95.49 95 VAL A N 1
ATOM 748 C CA . VAL A 1 95 ? -14.938 1.618 1.869 1 95.49 95 VAL A CA 1
ATOM 749 C C . VAL A 1 95 ? -15.939 0.787 2.668 1 95.49 95 VAL A C 1
ATOM 751 O O . VAL A 1 95 ? -17.029 0.478 2.179 1 95.49 95 VAL A O 1
ATOM 754 N N . PHE A 1 96 ? -15.604 0.505 3.912 1 97.24 96 PHE A N 1
ATOM 755 C CA . PHE A 1 96 ? -16.48 -0.307 4.749 1 97.24 96 PHE A CA 1
ATOM 756 C C . PHE A 1 96 ? -17.796 0.415 5.014 1 97.24 96 PHE A C 1
ATOM 758 O O . PHE A 1 96 ? -18.861 -0.206 5.016 1 97.24 96 PHE A O 1
ATOM 765 N N . ASN A 1 97 ? -17.667 1.669 5.26 1 93.58 97 ASN A N 1
ATOM 766 C CA . ASN A 1 97 ? -18.881 2.445 5.491 1 93.58 97 ASN A CA 1
ATOM 767 C C . ASN A 1 97 ? -19.809 2.408 4.28 1 93.58 97 ASN A C 1
ATOM 769 O O . ASN A 1 97 ? -21.015 2.202 4.424 1 93.58 97 ASN A O 1
ATOM 773 N N . SER A 1 98 ? -19.267 2.591 3.106 1 93.6 98 SER A N 1
ATOM 774 C CA . SER A 1 98 ? -20.044 2.57 1.871 1 93.6 98 SER A CA 1
ATOM 775 C C . SER A 1 98 ? -20.693 1.208 1.649 1 93.6 98 SER A C 1
ATOM 777 O O . SER A 1 98 ? -21.883 1.125 1.34 1 93.6 98 SER A O 1
ATOM 779 N N . ILE A 1 99 ? -20.003 0.111 1.873 1 96.28 99 ILE A N 1
ATOM 780 C CA . ILE A 1 99 ? -20.518 -1.233 1.636 1 96.28 99 ILE A CA 1
ATOM 781 C C . ILE A 1 99 ? -21.565 -1.578 2.692 1 96.28 99 ILE A C 1
ATOM 783 O O . ILE A 1 99 ? -22.571 -2.225 2.39 1 96.28 99 ILE A O 1
ATOM 787 N N . ALA A 1 100 ? -21.28 -1.186 3.918 1 95.38 100 ALA A N 1
ATOM 788 C CA . ALA A 1 100 ? -22.243 -1.435 4.987 1 95.38 100 ALA A CA 1
ATOM 789 C C . ALA A 1 100 ? -23.588 -0.784 4.675 1 95.38 100 ALA A C 1
ATOM 791 O O . ALA A 1 100 ? -24.641 -1.396 4.87 1 95.38 100 ALA A O 1
ATOM 792 N N . GLN A 1 101 ? -23.554 0.405 4.202 1 93.31 101 GLN A N 1
ATOM 793 C CA . GLN A 1 101 ? -24.772 1.127 3.85 1 93.31 101 GLN A CA 1
ATOM 794 C C . GLN A 1 101 ? -25.518 0.428 2.717 1 93.31 101 GLN A C 1
ATOM 796 O O . GLN A 1 101 ? -26.745 0.313 2.753 1 93.31 101 GLN A O 1
ATOM 801 N N . LYS A 1 102 ? -24.822 -0.043 1.714 1 94.56 102 LYS A N 1
ATOM 802 C CA . LYS A 1 102 ? -25.427 -0.755 0.593 1 94.56 102 LYS A CA 1
ATOM 803 C C . LYS A 1 102 ? -26.076 -2.056 1.054 1 94.56 102 LYS A C 1
ATOM 805 O O . LYS A 1 102 ? -27.195 -2.377 0.647 1 94.56 102 LYS A O 1
ATOM 810 N N . GLU A 1 103 ? -25.386 -2.767 1.93 1 96.32 103 GLU A N 1
ATOM 811 C CA . GLU A 1 103 ? -25.921 -4.028 2.435 1 96.32 103 GLU A CA 1
ATOM 812 C C . GLU A 1 103 ? -27.14 -3.794 3.323 1 96.32 103 GLU A C 1
ATOM 814 O O . GLU A 1 103 ? -28.101 -4.564 3.282 1 96.32 103 GLU A O 1
ATOM 819 N N . GLU A 1 104 ? -27.078 -2.797 4.121 1 94.52 104 GLU A N 1
ATOM 820 C CA . GLU A 1 104 ? -28.231 -2.44 4.942 1 94.52 104 GLU A CA 1
ATOM 821 C C . GLU A 1 104 ? -29.433 -2.073 4.077 1 94.52 104 GLU A C 1
ATOM 823 O O . GLU A 1 104 ? -30.557 -2.496 4.356 1 94.52 104 GLU A O 1
ATOM 828 N N . ALA A 1 105 ? -29.224 -1.35 3.016 1 94.3 105 ALA A N 1
ATOM 829 C CA . ALA A 1 105 ? -30.289 -0.936 2.107 1 94.3 105 ALA A CA 1
ATOM 830 C C . ALA A 1 105 ? -30.913 -2.14 1.408 1 94.3 105 ALA A C 1
ATOM 832 O O . ALA A 1 105 ? -32.108 -2.138 1.102 1 94.3 105 ALA A O 1
ATOM 833 N N . ARG A 1 106 ? -30.165 -3.246 1.196 1 95.08 106 ARG A N 1
ATOM 834 C CA . ARG A 1 106 ? -30.635 -4.459 0.535 1 95.08 106 ARG A CA 1
ATOM 835 C C . ARG A 1 106 ? -31.233 -5.435 1.543 1 95.08 106 ARG A C 1
ATOM 837 O O . ARG A 1 106 ? -31.713 -6.506 1.168 1 95.08 106 ARG A O 1
ATOM 844 N N . GLY A 1 107 ? -31.147 -5.13 2.798 1 94.57 107 GLY A N 1
ATOM 845 C CA . GLY A 1 107 ? -31.719 -5.954 3.851 1 94.57 107 GLY A CA 1
ATOM 846 C C . GLY A 1 107 ? -30.85 -7.143 4.216 1 94.57 107 GLY A C 1
ATOM 847 O O . GLY A 1 107 ? -31.332 -8.114 4.804 1 94.57 107 GLY A O 1
ATOM 848 N N . ASN A 1 108 ? -29.621 -7.095 3.809 1 94.43 108 ASN A N 1
ATOM 849 C CA . ASN A 1 108 ? -28.699 -8.17 4.161 1 94.43 108 ASN A CA 1
ATOM 850 C C . ASN A 1 108 ? -28.095 -7.961 5.547 1 94.43 108 ASN A C 1
ATOM 852 O O . ASN A 1 108 ? -26.933 -7.571 5.67 1 94.43 108 ASN A O 1
ATOM 856 N N . GLU A 1 109 ? -28.713 -8.39 6.56 1 93.52 109 GLU A N 1
ATOM 857 C CA . GLU A 1 109 ? -28.36 -8.098 7.946 1 93.52 109 GLU A CA 1
ATOM 858 C C . GLU A 1 109 ? -27.08 -8.822 8.353 1 93.52 109 GLU A C 1
ATOM 860 O O . GLU A 1 109 ? -26.261 -8.277 9.096 1 93.52 109 GLU A O 1
ATOM 865 N N . GLN A 1 110 ? -26.961 -9.978 7.902 1 92.91 110 GLN A N 1
ATOM 866 C CA . GLN A 1 110 ? -25.783 -10.762 8.259 1 92.91 110 GLN A CA 1
ATOM 867 C C . GLN A 1 110 ? -24.51 -10.121 7.713 1 92.91 110 GLN A C 1
ATOM 869 O O . GLN A 1 110 ? -23.531 -9.953 8.443 1 92.91 110 GLN A O 1
ATOM 874 N N . HIS A 1 111 ? -24.552 -9.772 6.465 1 94.63 111 HIS A N 1
ATOM 875 C CA . HIS A 1 111 ? -23.412 -9.104 5.847 1 94.63 111 HIS A CA 1
ATOM 876 C C . HIS A 1 111 ? -23.15 -7.748 6.494 1 94.63 111 HIS A C 1
ATOM 878 O O . HIS A 1 111 ? -22 -7.398 6.768 1 94.63 111 HIS A O 1
ATOM 884 N N . ALA A 1 112 ? -24.187 -7.044 6.782 1 95.55 112 ALA A N 1
ATOM 885 C CA . ALA A 1 112 ? -24.044 -5.735 7.414 1 95.55 112 ALA A CA 1
ATOM 886 C C . ALA A 1 112 ? -23.362 -5.853 8.773 1 95.55 112 ALA A C 1
ATOM 888 O O . ALA A 1 112 ? -22.508 -5.033 9.12 1 95.55 112 ALA A O 1
ATOM 889 N N . LYS A 1 113 ? -23.704 -6.857 9.5 1 95.48 113 LYS A N 1
ATOM 890 C CA . LYS A 1 113 ? -23.11 -7.085 10.814 1 95.48 113 LYS A CA 1
ATOM 891 C C . LYS A 1 113 ? -21.624 -7.41 10.697 1 95.48 113 LYS A C 1
ATOM 893 O O . LYS A 1 113 ? -20.808 -6.892 11.462 1 95.48 113 LYS A O 1
ATOM 898 N N . MET A 1 114 ? -21.267 -8.185 9.759 1 96.03 114 MET A N 1
ATOM 899 C CA . MET A 1 114 ? -19.873 -8.563 9.541 1 96.03 114 MET A CA 1
ATOM 900 C C . MET A 1 114 ? -19.031 -7.347 9.172 1 96.03 114 MET A C 1
ATOM 902 O O . MET A 1 114 ? -17.915 -7.185 9.669 1 96.03 114 MET A O 1
ATOM 906 N N . ILE A 1 115 ? -19.54 -6.549 8.351 1 97.87 115 ILE A N 1
ATOM 907 C CA . ILE A 1 115 ? -18.833 -5.356 7.899 1 97.87 115 ILE A CA 1
ATOM 908 C C . ILE A 1 115 ? -18.636 -4.398 9.072 1 97.87 115 ILE A C 1
ATOM 910 O O . ILE A 1 115 ? -17.563 -3.809 9.228 1 97.87 115 ILE A O 1
ATOM 914 N N . LYS A 1 116 ? -19.642 -4.267 9.868 1 96.04 116 LYS A N 1
ATOM 915 C CA . LYS A 1 116 ? -19.557 -3.373 11.019 1 96.04 116 LYS A CA 1
ATOM 916 C C . LYS A 1 116 ? -18.498 -3.849 12.009 1 96.04 116 LYS A C 1
ATOM 918 O O . LYS A 1 116 ? -17.758 -3.039 12.572 1 96.04 116 LYS A O 1
ATOM 923 N N . GLU A 1 117 ? -18.447 -5.075 12.201 1 96.71 117 GLU A N 1
ATOM 924 C CA . GLU A 1 117 ? -17.424 -5.637 13.078 1 96.71 117 GLU A CA 1
ATOM 925 C C . GLU A 1 117 ? -16.024 -5.381 12.527 1 96.71 117 GLU A C 1
ATOM 927 O O . GLU A 1 117 ? -15.11 -5.034 13.277 1 96.71 117 GLU A O 1
ATOM 932 N N . TYR A 1 118 ? -15.876 -5.609 11.269 1 97.66 118 TYR A N 1
ATOM 933 C CA . TYR A 1 118 ? -14.6 -5.342 10.616 1 97.66 118 TYR A CA 1
ATOM 934 C C . TYR A 1 118 ? -14.255 -3.858 10.68 1 97.66 118 TYR A C 1
ATOM 936 O O . TYR A 1 118 ? -13.101 -3.492 10.915 1 97.66 118 TYR A O 1
ATOM 944 N N . ARG A 1 119 ? -15.229 -3.036 10.502 1 97.58 119 ARG A N 1
ATOM 945 C CA . ARG A 1 119 ? -15.053 -1.589 10.576 1 97.58 119 ARG A CA 1
ATOM 946 C C . ARG A 1 119 ? -14.59 -1.163 11.965 1 97.58 119 ARG A C 1
ATOM 948 O O . ARG A 1 119 ? -13.762 -0.261 12.1 1 97.58 119 ARG A O 1
ATOM 955 N N . LEU A 1 120 ? -15.09 -1.795 12.977 1 97.55 120 LEU A N 1
ATOM 956 C CA . LEU A 1 120 ? -14.693 -1.494 14.348 1 97.55 120 LEU A CA 1
ATOM 957 C C . LEU A 1 120 ? -13.208 -1.771 14.557 1 97.55 120 LEU A C 1
ATOM 959 O O . LEU A 1 120 ? -12.532 -1.038 15.283 1 97.55 120 LEU A O 1
ATOM 963 N N . LYS A 1 121 ? -12.752 -2.802 13.934 1 97.87 121 LYS A N 1
ATOM 964 C CA . LYS A 1 121 ? -11.322 -3.092 13.99 1 97.87 121 LYS A CA 1
ATOM 965 C C . LYS A 1 121 ? -10.506 -1.953 13.387 1 97.87 121 LYS A C 1
ATOM 967 O O . LYS A 1 121 ? -9.521 -1.507 13.98 1 97.87 121 LYS A O 1
ATOM 972 N N . VAL A 1 122 ? -10.936 -1.472 12.287 1 98.25 122 VAL A N 1
ATOM 973 C CA . VAL A 1 122 ? -10.251 -0.386 11.593 1 98.25 122 VAL A CA 1
ATOM 974 C C . VAL A 1 122 ? -10.333 0.892 12.425 1 98.25 122 VAL A C 1
ATOM 976 O O . VAL A 1 122 ? -9.361 1.647 12.511 1 98.25 122 VAL A O 1
ATOM 979 N N . GLU A 1 123 ? -11.45 1.174 13.062 1 98.25 123 GLU A N 1
ATOM 980 C CA . GLU A 1 123 ? -11.621 2.345 13.917 1 98.25 123 GLU A CA 1
ATOM 981 C C . GLU A 1 123 ? -10.659 2.31 15.101 1 98.25 123 GLU A C 1
ATOM 983 O O . GLU A 1 123 ? -10.131 3.346 15.511 1 98.25 123 GLU A O 1
ATOM 988 N N . SER A 1 124 ? -10.494 1.138 15.621 1 98.52 124 SER A N 1
ATOM 989 C CA . SER A 1 124 ? -9.538 0.992 16.713 1 98.52 124 SER A CA 1
ATOM 990 C C . SER A 1 124 ? -8.118 1.3 16.25 1 98.52 124 SER A C 1
ATOM 992 O O . SER A 1 124 ? -7.359 1.967 16.956 1 98.52 124 SER A O 1
ATOM 994 N N . GLU A 1 125 ? -7.77 0.78 15.059 1 98.44 125 GLU A N 1
ATOM 995 C CA . GLU A 1 125 ? -6.462 1.084 14.487 1 98.44 125 GLU A CA 1
ATOM 996 C C . GLU A 1 125 ? -6.288 2.585 14.274 1 98.44 125 GLU A C 1
ATOM 998 O O . GLU A 1 125 ? -5.237 3.144 14.593 1 98.44 125 GLU A O 1
ATOM 1003 N N . LEU A 1 126 ? -7.294 3.254 13.768 1 98.3 126 LEU A N 1
ATOM 1004 C CA . LEU A 1 126 ? -7.294 4.695 13.542 1 98.3 126 LEU A CA 1
ATOM 1005 C C . LEU A 1 126 ? -7.099 5.451 14.852 1 98.3 126 LEU A C 1
ATOM 1007 O O . LEU A 1 126 ? -6.284 6.374 14.926 1 98.3 126 LEU A O 1
ATOM 1011 N N . SER A 1 127 ? -7.784 5.038 15.834 1 98.53 127 SER A N 1
ATOM 1012 C CA . SER A 1 127 ? -7.693 5.685 17.138 1 98.53 127 SER A CA 1
ATOM 1013 C C . SER A 1 127 ? -6.295 5.544 17.729 1 98.53 127 SER A C 1
ATOM 1015 O O . SER A 1 127 ? -5.767 6.489 18.321 1 98.53 127 SER A O 1
ATOM 1017 N N . ASP A 1 128 ? -5.73 4.366 17.557 1 98.56 128 ASP A N 1
ATOM 1018 C CA . ASP A 1 128 ? -4.388 4.117 18.074 1 98.56 128 ASP A CA 1
ATOM 1019 C C . ASP A 1 128 ? -3.36 5.018 17.392 1 98.56 128 ASP A C 1
ATOM 1021 O O . ASP A 1 128 ? -2.48 5.575 18.051 1 98.56 128 ASP A O 1
ATOM 1025 N N . ILE A 1 129 ? -3.47 5.171 16.07 1 98.53 129 ILE A N 1
ATOM 1026 C CA . ILE A 1 129 ? -2.541 5.999 15.308 1 98.53 129 ILE A CA 1
ATOM 1027 C C . ILE A 1 129 ? -2.681 7.458 15.734 1 98.53 129 ILE A C 1
ATOM 1029 O O . ILE A 1 129 ? -1.682 8.144 15.961 1 98.53 129 ILE A O 1
ATOM 1033 N N . CYS A 1 130 ? -3.894 7.942 15.854 1 98.29 130 CYS A N 1
ATOM 1034 C CA . CYS A 1 130 ? -4.144 9.323 16.252 1 98.29 130 CYS A CA 1
ATOM 1035 C C . CYS A 1 130 ? -3.621 9.589 17.658 1 98.29 130 CYS A C 1
ATOM 1037 O O . CYS A 1 130 ? -2.987 10.616 17.906 1 98.29 130 CYS A O 1
ATOM 1039 N N . SER A 1 131 ? -3.889 8.635 18.543 1 98.2 131 SER A N 1
ATOM 1040 C CA . SER A 1 131 ? -3.386 8.781 19.906 1 98.2 131 SER A CA 1
ATOM 1041 C C . SER A 1 131 ? -1.862 8.83 19.931 1 98.2 131 SER A C 1
ATOM 1043 O O . SER A 1 131 ? -1.274 9.617 20.675 1 98.2 131 SER A O 1
ATOM 1045 N N . ASP A 1 132 ? -1.272 7.985 19.194 1 98.52 132 ASP A N 1
ATOM 1046 C CA . ASP A 1 132 ? 0.184 7.909 19.127 1 98.52 132 ASP A CA 1
ATOM 1047 C C . ASP A 1 132 ? 0.784 9.246 18.696 1 98.52 132 ASP A C 1
ATOM 1049 O O . ASP A 1 132 ? 1.641 9.799 19.389 1 98.52 132 ASP A O 1
ATOM 1053 N N . ILE A 1 133 ? 0.336 9.835 17.588 1 98.41 133 ILE A N 1
ATOM 1054 C CA . ILE A 1 133 ? 0.925 11.066 17.073 1 98.41 133 ILE A CA 1
ATOM 1055 C C . ILE A 1 133 ? 0.585 12.229 18.003 1 98.41 133 ILE A C 1
ATOM 1057 O O . ILE A 1 133 ? 1.398 13.137 18.194 1 98.41 133 ILE A O 1
ATOM 1061 N N . MET A 1 134 ? -0.59 12.201 18.625 1 98.4 134 MET A N 1
ATOM 1062 C CA . MET A 1 134 ? -0.953 13.259 19.564 1 98.4 134 MET A CA 1
ATOM 1063 C C . MET A 1 134 ? -0.004 13.276 20.758 1 98.4 134 MET A C 1
ATOM 1065 O O . MET A 1 134 ? 0.401 14.345 21.218 1 98.4 134 MET A O 1
ATOM 1069 N N . THR A 1 135 ? 0.323 12.108 21.201 1 98.55 135 THR A N 1
ATOM 1070 C CA . THR A 1 135 ? 1.261 11.994 22.312 1 98.55 135 THR A CA 1
ATOM 1071 C C . THR A 1 135 ? 2.631 12.54 21.922 1 98.55 135 THR A C 1
ATOM 1073 O O . THR A 1 135 ? 3.239 13.303 22.676 1 98.55 135 THR A O 1
ATOM 1076 N N . VAL A 1 136 ? 3.086 12.223 20.75 1 98.64 136 VAL A N 1
ATOM 1077 C CA . VAL A 1 136 ? 4.384 12.681 20.266 1 98.64 136 VAL A CA 1
ATOM 1078 C C . VAL A 1 136 ? 4.379 14.202 20.134 1 98.64 136 VAL A C 1
ATOM 1080 O O . VAL A 1 136 ? 5.337 14.869 20.532 1 98.64 136 VAL A O 1
ATOM 1083 N N . ILE A 1 137 ? 3.294 14.776 19.6 1 98.64 137 ILE A N 1
ATOM 1084 C CA . ILE A 1 137 ? 3.176 16.215 19.397 1 98.64 137 ILE A CA 1
ATOM 1085 C C . ILE A 1 137 ? 3.172 16.929 20.747 1 98.64 137 ILE A C 1
ATOM 1087 O O . ILE A 1 137 ? 3.941 17.868 20.962 1 98.64 137 ILE A O 1
ATOM 1091 N N . ASP A 1 138 ? 2.423 16.46 21.68 1 98.32 138 ASP A N 1
ATOM 1092 C CA . ASP A 1 138 ? 2.189 17.165 22.937 1 98.32 138 ASP A CA 1
ATOM 1093 C C . ASP A 1 138 ? 3.373 16.999 23.887 1 98.32 138 ASP A C 1
ATOM 1095 O O . ASP A 1 138 ? 3.711 17.921 24.632 1 98.32 138 ASP A O 1
ATOM 1099 N N . GLU A 1 139 ? 3.997 15.835 23.823 1 98.43 139 GLU A N 1
ATOM 1100 C CA . GLU A 1 139 ? 5.003 15.546 24.84 1 98.43 139 GLU A CA 1
ATOM 1101 C C . GLU A 1 139 ? 6.406 15.878 24.338 1 98.43 139 GLU A C 1
ATOM 1103 O O . GLU A 1 139 ? 7.32 16.097 25.136 1 98.43 139 GLU A O 1
ATOM 1108 N N . HIS A 1 140 ? 6.567 15.962 23.054 1 98.17 140 HIS A N 1
ATOM 1109 C CA . HIS A 1 140 ? 7.937 16.086 22.57 1 98.17 140 HIS A CA 1
ATOM 1110 C C . HIS A 1 140 ? 8.066 17.226 21.565 1 98.17 140 HIS A C 1
ATOM 1112 O O . HIS A 1 140 ? 8.936 18.088 21.707 1 98.17 140 HIS A O 1
ATOM 1118 N N . LEU A 1 141 ? 7.198 17.362 20.599 1 98.49 141 LEU A N 1
ATOM 1119 C CA . LEU A 1 141 ? 7.413 18.243 19.457 1 98.49 141 LEU A CA 1
ATOM 1120 C C . LEU A 1 141 ? 7.081 19.688 19.814 1 98.49 141 LEU A C 1
ATOM 1122 O O . LEU A 1 141 ? 7.9 20.586 19.607 1 98.49 141 LEU A O 1
ATOM 1126 N N . ILE A 1 142 ? 5.892 19.924 20.412 1 98.1 142 ILE A N 1
ATOM 1127 C CA . ILE A 1 142 ? 5.494 21.285 20.753 1 98.1 142 ILE A CA 1
ATOM 1128 C C . ILE A 1 142 ? 6.4 21.827 21.856 1 98.1 142 ILE A C 1
ATOM 1130 O O . ILE A 1 142 ? 6.946 22.926 21.736 1 98.1 142 ILE A O 1
ATOM 1134 N N . PRO A 1 143 ? 6.729 21.031 22.892 1 97.67 143 PRO A N 1
ATOM 1135 C CA . PRO A 1 143 ? 7.592 21.552 23.956 1 97.67 143 PRO A CA 1
ATOM 1136 C C . PRO A 1 143 ? 9.005 21.864 23.47 1 97.67 143 PRO A C 1
ATOM 1138 O O . PRO A 1 143 ? 9.691 22.707 24.054 1 97.67 143 PRO A O 1
ATOM 1141 N N . SER A 1 144 ? 9.419 21.221 22.419 1 96.46 144 SER A N 1
ATOM 1142 C CA . SER A 1 144 ? 10.779 21.413 21.925 1 96.46 144 SER A CA 1
ATOM 1143 C C . SER A 1 144 ? 10.831 22.506 20.862 1 96.46 144 SER A C 1
ATOM 1145 O O . SER A 1 144 ? 11.891 22.778 20.296 1 96.46 144 SER A O 1
ATOM 1147 N N . SER A 1 145 ? 9.676 23.187 20.532 1 95.36 145 SER A N 1
ATOM 1148 C CA . SER A 1 145 ? 9.609 24.182 19.467 1 95.36 145 SER A CA 1
ATOM 1149 C C . SER A 1 145 ? 9.403 25.584 20.031 1 95.36 145 SER A C 1
ATOM 1151 O O . SER A 1 145 ? 8.613 25.776 20.957 1 95.36 145 SER A O 1
ATOM 1153 N N . THR A 1 146 ? 10.226 26.533 19.566 1 91.37 146 THR A N 1
ATOM 1154 C CA . THR A 1 146 ? 10.075 27.911 20.021 1 91.37 146 THR A CA 1
ATOM 1155 C C . THR A 1 146 ? 9.726 28.831 18.854 1 91.37 146 THR A C 1
ATOM 1157 O O . THR A 1 146 ? 9.184 29.92 19.056 1 91.37 146 THR A O 1
ATOM 1160 N N . ALA A 1 147 ? 10.056 28.379 17.624 1 94.74 147 ALA A N 1
ATOM 1161 C CA . ALA A 1 147 ? 9.804 29.202 16.444 1 94.74 147 ALA A CA 1
ATOM 1162 C C . ALA A 1 147 ? 8.347 29.093 16.001 1 94.74 147 ALA A C 1
ATOM 1164 O O . ALA A 1 147 ? 7.684 28.088 16.267 1 94.74 147 ALA A O 1
ATOM 1165 N N . ALA A 1 148 ? 7.838 30.045 15.377 1 96.63 148 ALA A N 1
ATOM 1166 C CA . ALA A 1 148 ? 6.44 30.145 14.965 1 96.63 148 ALA A CA 1
ATOM 1167 C C . ALA A 1 148 ? 6.083 29.05 13.965 1 96.63 148 ALA A C 1
ATOM 1169 O O . ALA A 1 148 ? 5.044 28.398 14.093 1 96.63 148 ALA A O 1
ATOM 1170 N N . GLU A 1 149 ? 6.934 28.83 12.987 1 96.7 149 GLU A N 1
ATOM 1171 C CA . GLU A 1 149 ? 6.63 27.917 11.889 1 96.7 149 GLU A CA 1
ATOM 1172 C C . GLU A 1 149 ? 6.402 26.497 12.399 1 96.7 149 GLU A C 1
ATOM 1174 O O . GLU A 1 149 ? 5.371 25.887 12.109 1 96.7 149 GLU A O 1
ATOM 1179 N N . PRO A 1 150 ? 7.274 25.943 13.232 1 97.81 150 PRO A N 1
ATOM 1180 C CA . PRO A 1 150 ? 7.017 24.6 13.757 1 97.81 150 PRO A CA 1
ATOM 1181 C C . PRO A 1 150 ? 5.779 24.542 14.649 1 97.81 150 PRO A C 1
ATOM 1183 O O . PRO A 1 150 ? 5.042 23.553 14.625 1 97.81 150 PRO A O 1
ATOM 1186 N N . LEU A 1 151 ? 5.551 25.597 15.362 1 98.06 151 LEU A N 1
ATOM 1187 C CA . LEU A 1 151 ? 4.398 25.607 16.256 1 98.06 151 LEU A CA 1
ATOM 1188 C C . LEU A 1 151 ? 3.095 25.58 15.463 1 98.06 151 LEU A C 1
ATOM 1190 O O . LEU A 1 151 ? 2.161 24.858 15.819 1 98.06 151 LEU A O 1
ATOM 1194 N N . VAL A 1 152 ? 3.029 26.379 14.372 1 98.53 152 VAL A N 1
ATOM 1195 C CA . VAL A 1 152 ? 1.858 26.359 13.502 1 98.53 152 VAL A CA 1
ATOM 1196 C C . VAL A 1 152 ? 1.697 24.973 12.882 1 98.53 152 VAL A C 1
ATOM 1198 O O . VAL A 1 152 ? 0.592 24.427 12.844 1 98.53 152 VAL A O 1
ATOM 1201 N N . PHE A 1 153 ? 2.829 24.395 12.488 1 98.36 153 PHE A N 1
ATOM 1202 C CA . PHE A 1 153 ? 2.836 23.098 11.821 1 98.36 153 PHE A CA 1
ATOM 1203 C C . PHE A 1 153 ? 2.287 22.014 12.74 1 98.36 153 PHE A C 1
ATOM 1205 O O . PHE A 1 153 ? 1.4 21.252 12.349 1 98.36 153 PHE A O 1
ATOM 1212 N N . TYR A 1 154 ? 2.7 21.92 13.959 1 98.66 154 TYR A N 1
ATOM 1213 C CA . TYR A 1 154 ? 2.323 20.85 14.876 1 98.66 154 TYR A CA 1
ATOM 1214 C C . TYR A 1 154 ? 0.894 21.035 15.373 1 98.66 154 TYR A C 1
ATOM 1216 O O . TYR A 1 154 ? 0.16 20.06 15.546 1 98.66 154 TYR A O 1
ATOM 1224 N N . ASN A 1 155 ? 0.541 22.252 15.629 1 98.65 155 ASN A N 1
ATOM 1225 C CA . ASN A 1 155 ? -0.844 22.48 16.028 1 98.65 155 ASN A CA 1
ATOM 1226 C C . ASN A 1 155 ? -1.814 22.161 14.895 1 98.65 155 ASN A C 1
ATOM 1228 O O . ASN A 1 155 ? -2.918 21.669 15.136 1 98.65 155 ASN A O 1
ATOM 1232 N N . LYS A 1 156 ? -1.444 22.498 13.652 1 98.6 156 LYS A N 1
ATOM 1233 C CA . LYS A 1 156 ? -2.23 22.077 12.496 1 98.6 156 LYS A CA 1
ATOM 1234 C C . LYS A 1 156 ? -2.369 20.558 12.449 1 98.6 156 LYS A C 1
ATOM 1236 O O . LYS A 1 156 ? -3.463 20.036 12.224 1 98.6 156 LYS A O 1
ATOM 1241 N N . MET A 1 157 ? -1.288 19.839 12.677 1 98.56 157 MET A N 1
ATOM 1242 C CA . MET A 1 157 ? -1.307 18.379 12.699 1 98.56 157 MET A CA 1
ATOM 1243 C C . MET A 1 157 ? -2.262 17.864 13.771 1 98.56 157 MET A C 1
ATOM 1245 O O . MET A 1 157 ? -3.033 16.934 13.526 1 98.56 157 MET A O 1
ATOM 1249 N N . LYS A 1 158 ? -2.154 18.524 14.958 1 98.34 158 LYS A N 1
ATOM 1250 C CA . LYS A 1 158 ? -3.062 18.147 16.037 1 98.34 158 LYS A CA 1
ATOM 1251 C C . LYS A 1 158 ? -4.519 18.308 15.612 1 98.34 158 LYS A C 1
ATOM 1253 O O . LYS A 1 158 ? -5.338 17.414 15.832 1 98.34 158 LYS A O 1
ATOM 1258 N N . GLY A 1 159 ? -4.816 19.424 15.027 1 98.71 159 GLY A N 1
ATOM 1259 C CA . GLY A 1 159 ? -6.154 19.643 14.501 1 98.71 159 GLY A CA 1
ATOM 1260 C C . GLY A 1 159 ? -6.582 18.588 13.499 1 98.71 159 GLY A C 1
ATOM 1261 O O . GLY A 1 159 ? -7.706 18.085 13.56 1 98.71 159 GLY A O 1
ATOM 1262 N N . ASP A 1 160 ? -5.7 18.23 12.633 1 98.54 160 ASP A N 1
ATOM 1263 C CA . ASP A 1 160 ? -5.98 17.248 11.59 1 98.54 160 ASP A CA 1
ATOM 1264 C C . ASP A 1 160 ? -6.32 15.887 12.194 1 98.54 160 ASP A C 1
ATOM 1266 O O . ASP A 1 160 ? -7.305 15.257 11.803 1 98.54 160 ASP A O 1
ATOM 1270 N N . TYR A 1 161 ? -5.56 15.44 13.089 1 98.71 161 TYR A N 1
ATOM 1271 C CA . TYR A 1 161 ? -5.72 14.075 13.579 1 98.71 161 TYR A CA 1
ATOM 1272 C C . TYR A 1 161 ? -6.921 13.968 14.511 1 98.71 161 TYR A C 1
ATOM 1274 O O . TYR A 1 161 ? -7.578 12.926 14.571 1 98.71 161 TYR A O 1
ATOM 1282 N N . TYR A 1 162 ? -7.279 15.077 15.234 1 98.56 162 TYR A N 1
ATOM 1283 C CA . TYR A 1 162 ? -8.564 15.102 15.925 1 98.56 162 TYR A CA 1
ATOM 1284 C C . TYR A 1 162 ? -9.718 15.108 14.929 1 98.56 162 TYR A C 1
ATOM 1286 O O . TYR A 1 162 ? -10.761 14.499 15.175 1 98.56 162 TYR A O 1
ATOM 1294 N N . ARG A 1 163 ? -9.538 15.829 13.843 1 98.07 163 ARG A N 1
ATOM 1295 C CA . ARG A 1 163 ? -10.551 15.813 12.793 1 98.07 163 ARG A CA 1
ATOM 1296 C C . ARG A 1 163 ? -10.759 14.402 12.254 1 98.07 163 ARG A C 1
ATOM 1298 O O . ARG A 1 163 ? -11.893 13.987 12.006 1 98.07 163 ARG A O 1
ATOM 1305 N N . TYR A 1 164 ? -9.652 13.604 12.062 1 97.79 164 TYR A N 1
ATOM 1306 C CA . TYR A 1 164 ? -9.762 12.229 11.587 1 97.79 164 TYR A CA 1
ATOM 1307 C C . TYR A 1 164 ? -10.537 11.37 12.579 1 97.79 164 TYR A C 1
ATOM 1309 O O . TYR A 1 164 ? -11.35 10.533 12.182 1 97.79 164 TYR A O 1
ATOM 1317 N N . LEU A 1 165 ? -10.326 11.639 13.881 1 98.1 165 LEU A N 1
ATOM 1318 C CA . LEU A 1 165 ? -11.09 10.935 14.905 1 98.1 165 LEU A CA 1
ATOM 1319 C C . LEU A 1 165 ? -12.573 11.277 14.806 1 98.1 165 LEU A C 1
ATOM 1321 O O . LEU A 1 165 ? -13.428 10.402 14.966 1 98.1 165 LEU A O 1
ATOM 1325 N N . ALA A 1 166 ? -12.874 12.472 14.499 1 97.88 166 ALA A N 1
ATOM 1326 C CA . ALA A 1 166 ? -14.253 12.951 14.469 1 97.88 166 ALA A CA 1
ATOM 1327 C C . ALA A 1 166 ? -15.013 12.362 13.284 1 97.88 166 ALA A C 1
ATOM 1329 O O . ALA A 1 166 ? -16.246 12.386 13.256 1 97.88 166 ALA A O 1
ATOM 1330 N N . GLU A 1 167 ? -14.327 11.83 12.299 1 94.11 167 GLU A N 1
ATOM 1331 C CA . GLU A 1 167 ? -14.953 11.263 11.109 1 94.11 167 GLU A CA 1
ATOM 1332 C C . GLU A 1 167 ? -15.771 10.022 11.453 1 94.11 167 GLU A C 1
ATOM 1334 O O . GLU A 1 167 ? -16.751 9.71 10.774 1 94.11 167 GLU A O 1
ATOM 1339 N N . PHE A 1 168 ? -15.379 9.282 12.523 1 95.65 168 PHE A N 1
ATOM 1340 C CA . PHE A 1 168 ? -16.061 8.01 12.733 1 95.65 168 PHE A CA 1
ATOM 1341 C C . PHE A 1 168 ? -16.589 7.907 14.159 1 95.65 168 PHE A C 1
ATOM 1343 O O . PHE A 1 168 ? -17.313 6.967 14.492 1 95.65 168 PHE A O 1
ATOM 1350 N N . LYS A 1 169 ? -16.195 8.94 15.016 1 96.7 169 LYS A N 1
ATOM 1351 C CA . LYS A 1 169 ? -16.795 8.972 16.347 1 96.7 169 LYS A CA 1
ATOM 1352 C C . LYS A 1 169 ? -18.23 9.488 16.291 1 96.7 169 LYS A C 1
ATOM 1354 O O . LYS A 1 169 ? -18.619 10.153 15.328 1 96.7 169 LYS A O 1
ATOM 1359 N N . THR A 1 170 ? -19.017 9.137 17.315 1 94.21 170 THR A N 1
ATOM 1360 C CA . THR A 1 170 ? -20.419 9.54 17.349 1 94.21 170 THR A CA 1
ATOM 1361 C C . THR A 1 170 ? -20.785 10.107 18.718 1 94.21 170 THR A C 1
ATOM 1363 O O . THR A 1 170 ? -20.051 9.92 19.69 1 94.21 170 THR A O 1
ATOM 1366 N N . GLY A 1 171 ? -21.796 10.91 18.81 1 95.25 171 GLY A N 1
ATOM 1367 C CA . GLY A 1 171 ? -22.338 11.42 20.059 1 95.25 171 GLY A CA 1
ATOM 1368 C C . GLY A 1 171 ? -21.383 12.345 20.79 1 95.25 171 GLY A C 1
ATOM 1369 O O . GLY A 1 171 ? -20.821 13.265 20.192 1 95.25 171 GLY A O 1
ATOM 1370 N N . ASN A 1 172 ? -21.203 12.102 22.031 1 96.93 172 ASN A N 1
ATOM 1371 C CA . ASN A 1 172 ? -20.393 12.961 22.889 1 96.93 172 ASN A CA 1
ATOM 1372 C C . ASN A 1 172 ? -18.909 12.853 22.549 1 96.93 172 ASN A C 1
ATOM 1374 O O . ASN A 1 172 ? -18.173 13.836 22.647 1 96.93 172 ASN A O 1
ATOM 1378 N N . GLU A 1 173 ? -18.565 11.693 22.16 1 97 173 GLU A N 1
ATOM 1379 C CA . GLU A 1 173 ? -17.165 11.511 21.788 1 97 173 GLU A CA 1
ATOM 1380 C C . GLU A 1 173 ? -16.807 12.349 20.563 1 97 173 GLU A C 1
ATOM 1382 O O . GLU A 1 173 ? -15.719 12.923 20.494 1 97 173 GLU A O 1
ATOM 1387 N N . LYS A 1 174 ? -17.704 12.392 19.552 1 97.57 174 LYS A N 1
ATOM 1388 C CA . LYS A 1 174 ? -17.477 13.217 18.369 1 97.57 174 LYS A CA 1
ATOM 1389 C C . LYS A 1 174 ? -17.351 14.691 18.743 1 97.57 174 LYS A C 1
ATOM 1391 O O . LYS A 1 174 ? -16.45 15.383 18.266 1 97.57 174 LYS A O 1
ATOM 1396 N N . LYS A 1 175 ? -18.21 15.166 19.572 1 97.79 175 LYS A N 1
ATOM 1397 C CA . LYS A 1 175 ? -18.187 16.56 20.003 1 97.79 175 LYS A CA 1
ATOM 1398 C C . LYS A 1 175 ? -16.874 16.898 20.704 1 97.79 175 LYS A C 1
ATOM 1400 O O . LYS A 1 175 ? -16.275 17.943 20.441 1 97.79 175 LYS A O 1
ATOM 1405 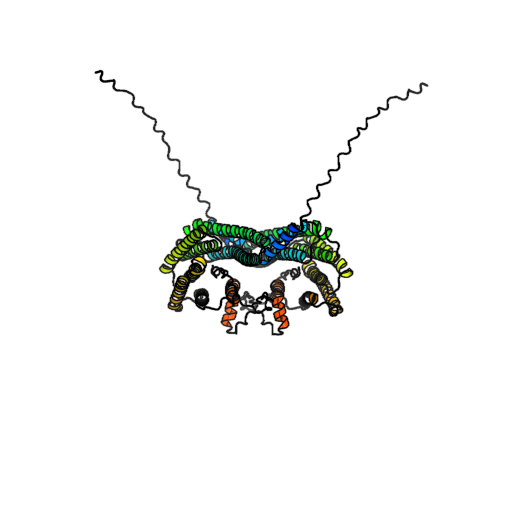N N . ASP A 1 176 ? -16.484 15.97 21.571 1 98.2 176 ASP A N 1
ATOM 1406 C CA . ASP A 1 176 ? -15.262 16.198 22.336 1 98.2 176 ASP A CA 1
ATOM 1407 C C . ASP A 1 176 ? -14.05 16.311 21.414 1 98.2 176 ASP A C 1
ATOM 1409 O O . ASP A 1 176 ? -13.246 17.236 21.548 1 98.2 176 ASP A O 1
ATOM 1413 N N . VAL A 1 177 ? -13.945 15.391 20.534 1 98.36 177 VAL A N 1
ATOM 1414 C CA . VAL A 1 177 ? -12.773 15.404 19.664 1 98.36 177 VAL A CA 1
ATOM 1415 C C . VAL A 1 177 ? -12.876 16.562 18.675 1 98.36 177 VAL A C 1
ATOM 1417 O O . VAL A 1 177 ? -11.862 17.149 18.289 1 98.36 177 VAL A O 1
ATOM 1420 N N . ALA A 1 178 ? -14.071 16.919 18.204 1 98.41 178 ALA A N 1
ATOM 1421 C CA . ALA A 1 178 ? -14.268 18.079 17.338 1 98.41 178 ALA A CA 1
ATOM 1422 C C . ALA A 1 178 ? -13.84 19.365 18.038 1 98.41 178 ALA A C 1
ATOM 1424 O O . ALA A 1 178 ? -13.219 20.236 17.425 1 98.41 178 ALA A O 1
ATOM 1425 N N . ASP A 1 179 ? -14.145 19.454 19.298 1 98.66 179 ASP A N 1
ATOM 1426 C CA . ASP A 1 179 ? -13.754 20.626 20.074 1 98.66 179 ASP A CA 1
ATOM 1427 C C . ASP A 1 179 ? -12.235 20.722 20.197 1 98.66 179 ASP A C 1
ATOM 1429 O O . ASP A 1 179 ? -11.668 21.813 20.118 1 98.66 179 ASP A O 1
ATOM 1433 N N . GLN A 1 180 ? -11.658 19.594 20.461 1 98.49 180 GLN A N 1
ATOM 1434 C CA . GLN A 1 180 ? -10.201 19.581 20.537 1 98.49 180 GLN A CA 1
ATOM 1435 C C . GLN A 1 180 ? -9.577 19.977 19.201 1 98.49 180 GLN A C 1
ATOM 1437 O O . GLN A 1 180 ? -8.574 20.692 19.167 1 98.49 180 GLN A O 1
ATOM 1442 N N . SER A 1 181 ? -10.157 19.509 18.104 1 98.7 181 SER A N 1
ATOM 1443 C CA . SER A 1 181 ? -9.704 19.897 16.772 1 98.7 181 SER A CA 1
ATOM 1444 C C . SER A 1 181 ? -9.826 21.402 16.563 1 98.7 181 SER A C 1
ATOM 1446 O O . SER A 1 181 ? -8.88 22.051 16.111 1 98.7 181 SER A O 1
ATOM 1448 N N . LEU A 1 182 ? -10.929 21.964 16.913 1 98.7 182 LEU A N 1
ATOM 1449 C CA . LEU A 1 182 ? -11.185 23.394 16.773 1 98.7 182 LEU A CA 1
ATOM 1450 C C . LEU A 1 182 ? -10.159 24.208 17.555 1 98.7 182 LEU A C 1
ATOM 1452 O O . LEU A 1 182 ? -9.588 25.165 17.027 1 98.7 182 LEU A O 1
ATOM 1456 N N . LYS A 1 183 ? -9.935 23.79 18.775 1 98.72 183 LYS A N 1
ATOM 1457 C CA . LYS A 1 183 ? -8.982 24.494 19.629 1 98.72 183 LYS A CA 1
ATOM 1458 C C . LYS A 1 183 ? -7.584 24.485 19.017 1 98.72 183 LYS A C 1
ATOM 1460 O O . LYS A 1 183 ? -6.887 25.502 19.034 1 98.72 183 LYS A O 1
ATOM 1465 N N . ALA A 1 184 ? -7.203 23.333 18.503 1 98.67 184 ALA A N 1
ATOM 1466 C CA . ALA A 1 184 ? -5.875 23.204 17.908 1 98.67 184 ALA A CA 1
ATOM 1467 C C . ALA A 1 184 ? -5.747 24.073 16.66 1 98.67 184 ALA A C 1
ATOM 1469 O O . ALA A 1 184 ? -4.744 24.767 16.48 1 98.67 184 ALA A O 1
ATOM 1470 N N . TYR A 1 185 ? -6.754 24.071 15.795 1 98.76 185 TYR A N 1
ATOM 1471 C CA . TYR A 1 185 ? -6.748 24.891 14.589 1 98.76 185 TYR A CA 1
ATOM 1472 C C . TYR A 1 185 ? -6.721 26.374 14.938 1 98.76 185 TYR A C 1
ATOM 1474 O O . TYR A 1 185 ? -6.033 27.16 14.283 1 98.76 185 TYR A O 1
ATOM 1482 N N . GLU A 1 186 ? -7.438 26.76 15.918 1 98.72 186 GLU A N 1
ATOM 1483 C CA . GLU A 1 186 ? -7.477 28.159 16.336 1 98.72 186 GLU A CA 1
ATOM 1484 C C . GLU A 1 186 ? -6.121 28.613 16.87 1 98.72 186 GLU A C 1
ATOM 1486 O O . GLU A 1 186 ? -5.67 29.721 16.573 1 98.72 186 GLU A O 1
ATOM 1491 N N . ALA A 1 187 ? -5.534 27.763 17.705 1 98.21 187 ALA A N 1
ATOM 1492 C CA . ALA A 1 187 ? -4.201 28.082 18.211 1 98.21 187 ALA A CA 1
ATOM 1493 C C . ALA A 1 187 ? -3.207 28.254 17.067 1 98.21 187 ALA A C 1
ATOM 1495 O O . ALA A 1 187 ? -2.406 29.191 17.068 1 98.21 187 ALA A O 1
ATOM 1496 N N . ALA A 1 188 ? -3.236 27.339 16.101 1 98.64 188 ALA A N 1
ATOM 1497 C CA . ALA A 1 188 ? -2.367 27.439 14.931 1 98.64 188 ALA A CA 1
ATOM 1498 C C . ALA A 1 188 ? -2.653 28.714 14.142 1 98.64 188 ALA A C 1
ATOM 1500 O O . ALA A 1 188 ? -1.727 29.399 13.702 1 98.64 188 ALA A O 1
ATOM 1501 N N . THR A 1 189 ? -3.961 29.068 13.966 1 98.55 189 THR A N 1
ATOM 1502 C CA . THR A 1 189 ? -4.38 30.225 13.183 1 98.55 189 THR A CA 1
ATOM 1503 C C . THR A 1 189 ? -3.898 31.52 13.831 1 98.55 189 THR A C 1
ATOM 1505 O O . THR A 1 189 ? -3.408 32.419 13.144 1 98.55 189 THR A O 1
ATOM 1508 N N . SER A 1 190 ? -4.006 31.59 15.136 1 98.26 190 SER A N 1
ATOM 1509 C CA . SER A 1 190 ? -3.573 32.785 15.854 1 98.26 190 SER A CA 1
ATOM 1510 C C . SER A 1 190 ? -2.085 33.045 15.647 1 98.26 190 SER A C 1
ATOM 1512 O O . SER A 1 190 ? -1.686 34.163 15.314 1 98.26 190 SER A O 1
ATOM 1514 N N . THR A 1 191 ? -1.275 32.016 15.795 1 98.08 191 THR A N 1
ATOM 1515 C CA . THR A 1 191 ? 0.165 32.144 15.601 1 98.08 191 THR A CA 1
ATOM 1516 C C . THR A 1 191 ? 0.49 32.435 14.139 1 98.08 191 THR A C 1
ATOM 1518 O O . THR A 1 191 ? 1.348 33.27 13.843 1 98.08 191 THR A O 1
ATOM 1521 N N . ALA A 1 192 ? -0.197 31.813 13.198 1 98.09 192 ALA A N 1
ATOM 1522 C CA . ALA A 1 192 ? 0.06 31.981 11.77 1 98.09 192 ALA A CA 1
ATOM 1523 C C . ALA A 1 192 ? -0.257 33.404 11.319 1 98.09 192 ALA A C 1
ATOM 1525 O O . ALA A 1 192 ? 0.508 34.007 10.562 1 98.09 192 ALA A O 1
ATOM 1526 N N . GLU A 1 193 ? -1.361 33.927 11.753 1 96.94 193 GLU A N 1
ATOM 1527 C CA . GLU A 1 193 ? -1.797 35.257 11.341 1 96.94 193 GLU A CA 1
ATOM 1528 C C . GLU A 1 193 ? -0.853 36.335 11.865 1 96.94 193 GLU A C 1
ATOM 1530 O O . GLU A 1 193 ? -0.669 37.371 11.223 1 96.94 193 GLU A O 1
ATOM 1535 N N . SER A 1 194 ? -0.198 36.02 13.009 1 96.76 194 SER A N 1
ATOM 1536 C CA . SER A 1 194 ? 0.68 37.006 13.63 1 96.76 194 SER A CA 1
ATOM 1537 C C . SER A 1 194 ? 2.108 36.883 13.107 1 96.76 194 SER A C 1
ATOM 1539 O O . SER A 1 194 ? 2.838 37.874 13.04 1 96.76 194 SER A O 1
ATOM 1541 N N . GLU A 1 195 ? 2.51 35.692 12.66 1 97.26 195 GLU A N 1
ATOM 1542 C CA . GLU A 1 195 ? 3.944 35.474 12.496 1 97.26 195 GLU A CA 1
ATOM 1543 C C . GLU A 1 195 ? 4.278 35.051 11.068 1 97.26 195 GLU A C 1
ATOM 1545 O O . GLU A 1 195 ? 5.437 35.109 10.653 1 97.26 195 GLU A O 1
ATOM 1550 N N . LEU A 1 196 ? 3.344 34.605 10.312 1 95.67 196 LEU A N 1
ATOM 1551 C CA . LEU A 1 196 ? 3.637 34.089 8.979 1 95.67 196 LEU A CA 1
ATOM 1552 C C . LEU A 1 196 ? 2.95 34.929 7.908 1 95.67 196 LEU A C 1
ATOM 1554 O O . LEU A 1 196 ? 1.861 35.46 8.133 1 95.67 196 LEU A O 1
ATOM 1558 N N . SER A 1 197 ? 3.58 35.037 6.744 1 94.15 197 SER A N 1
ATOM 1559 C CA . SER A 1 197 ? 2.993 35.739 5.608 1 94.15 197 SER A CA 1
ATOM 1560 C C . SER A 1 197 ? 1.755 35.015 5.09 1 94.15 197 SER A C 1
ATOM 1562 O O . SER A 1 197 ? 1.659 33.79 5.187 1 94.15 197 SER A O 1
ATOM 1564 N N . PRO A 1 198 ? 0.807 35.695 4.459 1 94.76 198 PRO A N 1
ATOM 1565 C CA . PRO A 1 198 ? -0.409 35.095 3.905 1 94.76 198 PRO A CA 1
ATOM 1566 C C . PRO A 1 198 ? -0.119 34.103 2.781 1 94.76 198 PRO A C 1
ATOM 1568 O O . PRO A 1 198 ? -0.979 33.291 2.431 1 94.76 198 PRO A O 1
ATOM 1571 N N . THR A 1 199 ? 1.063 34.198 2.238 1 93.43 199 THR A N 1
ATOM 1572 C CA . THR A 1 199 ? 1.404 33.31 1.133 1 93.43 199 THR A CA 1
ATOM 1573 C C . THR A 1 199 ? 2.199 32.107 1.631 1 93.43 199 THR A C 1
ATOM 1575 O O . THR A 1 199 ? 2.542 31.216 0.851 1 93.43 199 THR A O 1
ATOM 1578 N N . HIS A 1 200 ? 2.513 32.128 2.895 1 93.67 200 HIS A N 1
ATOM 1579 C CA . HIS A 1 200 ? 3.309 31.025 3.422 1 93.67 200 HIS A CA 1
ATOM 1580 C C . HIS A 1 200 ? 2.574 29.696 3.274 1 93.67 200 HIS A C 1
ATOM 1582 O O . HIS A 1 200 ? 1.407 29.582 3.654 1 93.67 200 HIS A O 1
ATOM 1588 N N . PRO A 1 201 ? 3.216 28.664 2.812 1 93.29 201 PRO A N 1
ATOM 1589 C CA . PRO A 1 201 ? 2.533 27.401 2.522 1 93.29 201 PRO A CA 1
ATOM 1590 C C . PRO A 1 201 ? 1.893 26.778 3.76 1 93.29 201 PRO A C 1
ATOM 1592 O O . PRO A 1 201 ? 0.802 26.208 3.675 1 93.29 201 PRO A O 1
ATOM 1595 N N . ILE A 1 202 ? 2.48 26.834 4.878 1 96.16 202 ILE A N 1
ATOM 1596 C CA . ILE A 1 202 ? 1.944 26.241 6.099 1 96.16 202 ILE A CA 1
ATOM 1597 C C . ILE A 1 202 ? 0.681 26.986 6.523 1 96.16 202 ILE A C 1
ATOM 1599 O O . ILE A 1 202 ? -0.279 26.374 6.998 1 96.16 202 ILE A O 1
ATOM 1603 N N . ARG A 1 203 ? 0.722 28.338 6.431 1 96.95 203 ARG A N 1
ATOM 1604 C CA . ARG A 1 203 ? -0.461 29.131 6.749 1 96.95 203 ARG A CA 1
ATOM 1605 C C . ARG A 1 203 ? -1.602 28.821 5.786 1 96.95 203 ARG A C 1
ATOM 1607 O O . ARG A 1 203 ? -2.753 28.68 6.205 1 96.95 203 ARG A O 1
ATOM 1614 N N . LEU A 1 204 ? -1.269 28.697 4.513 1 95.89 204 LEU A N 1
ATOM 1615 C CA . LEU A 1 204 ? -2.266 28.349 3.507 1 95.89 204 LEU A CA 1
ATOM 1616 C C . LEU A 1 204 ? -2.817 26.948 3.749 1 95.89 204 LEU A C 1
ATOM 1618 O O . LEU A 1 204 ? -4.025 26.724 3.644 1 95.89 204 LEU A O 1
ATOM 1622 N N . GLY A 1 205 ? -1.908 26.024 4.058 1 96.55 205 GLY A N 1
ATOM 1623 C CA . GLY A 1 205 ? -2.342 24.671 4.365 1 96.55 205 GLY A CA 1
ATOM 1624 C C . GLY A 1 205 ? -3.238 24.594 5.586 1 96.55 205 GLY A C 1
ATOM 1625 O O . GLY A 1 205 ? -4.179 23.799 5.623 1 96.55 205 GLY A O 1
ATOM 1626 N N . LEU A 1 206 ? -2.931 25.337 6.565 1 98.26 206 LEU A N 1
ATOM 1627 C CA . LEU A 1 206 ? -3.766 25.444 7.757 1 98.26 206 LEU A CA 1
ATOM 1628 C C . LEU A 1 206 ? -5.167 25.928 7.398 1 98.26 206 LEU A C 1
ATOM 1630 O O . LEU A 1 206 ? -6.161 25.338 7.826 1 98.26 206 LEU A O 1
ATOM 1634 N N . ALA A 1 207 ? -5.251 26.979 6.585 1 97.74 207 ALA A N 1
ATOM 1635 C CA . ALA A 1 207 ? -6.546 27.511 6.167 1 97.74 207 ALA A CA 1
ATOM 1636 C C . ALA A 1 207 ? -7.347 26.465 5.398 1 97.74 207 ALA A C 1
ATOM 1638 O O . ALA A 1 207 ? -8.559 26.338 5.589 1 97.74 207 ALA A O 1
ATOM 1639 N N . LEU A 1 208 ? -6.666 25.769 4.577 1 96.85 208 LEU A N 1
ATOM 1640 C CA . LEU A 1 208 ? -7.307 24.727 3.782 1 96.85 208 LEU A CA 1
ATOM 1641 C C . LEU A 1 208 ? -7.927 23.662 4.68 1 96.85 208 LEU A C 1
ATOM 1643 O O . LEU A 1 208 ? -9.126 23.387 4.588 1 96.85 208 LEU A O 1
ATOM 1647 N N . ASN A 1 209 ? -7.149 23.109 5.559 1 97.67 209 ASN A N 1
ATOM 1648 C CA . ASN A 1 209 ? -7.611 22.016 6.407 1 97.67 209 ASN A CA 1
ATOM 1649 C C . ASN A 1 209 ? -8.654 22.489 7.415 1 97.67 209 ASN A C 1
ATOM 1651 O O . ASN A 1 209 ? -9.593 21.758 7.733 1 97.67 209 ASN A O 1
ATOM 1655 N N . PHE A 1 210 ? -8.481 23.668 7.905 1 98.28 210 PHE A N 1
ATOM 1656 C CA . PHE A 1 210 ? -9.452 24.235 8.833 1 98.28 210 PHE A CA 1
ATOM 1657 C C . PHE A 1 210 ? -10.8 24.435 8.151 1 98.28 210 PHE A C 1
ATOM 1659 O O . PHE A 1 210 ? -11.847 24.152 8.737 1 98.28 210 PHE A O 1
ATOM 1666 N N . SER A 1 211 ? -10.765 24.878 6.911 1 97.15 211 SER A N 1
ATOM 1667 C CA . SER A 1 211 ? -12.008 25.035 6.164 1 97.15 211 SER A CA 1
ATOM 1668 C C . SER A 1 211 ? -12.698 23.691 5.95 1 97.15 211 SER A C 1
ATOM 1670 O O . SER A 1 211 ? -13.926 23.602 6.01 1 97.15 211 SER A O 1
ATOM 1672 N N . VAL A 1 212 ? -11.973 22.672 5.7 1 95.44 212 VAL A N 1
ATOM 1673 C CA . VAL A 1 212 ? -12.536 21.335 5.54 1 95.44 212 VAL A CA 1
ATOM 1674 C C . VAL A 1 212 ? -13.176 20.884 6.85 1 95.44 212 VAL A C 1
ATOM 1676 O O . VAL A 1 212 ? -14.245 20.268 6.846 1 95.44 212 VAL A O 1
ATOM 1679 N N . PHE A 1 213 ? -12.535 21.181 7.952 1 97.56 213 PHE A N 1
ATOM 1680 C CA . PHE A 1 213 ? -13.086 20.868 9.264 1 97.56 213 PHE A CA 1
ATOM 1681 C C . PHE A 1 213 ? -14.468 21.489 9.434 1 97.56 213 PHE A C 1
ATOM 1683 O O . PHE A 1 213 ? -15.409 20.815 9.858 1 97.56 213 PHE A O 1
ATOM 1690 N N . TYR A 1 214 ? -14.574 22.777 9.089 1 97.6 214 TYR A N 1
ATOM 1691 C CA . TYR A 1 214 ? -15.861 23.454 9.2 1 97.6 214 TYR A CA 1
ATOM 1692 C C . TYR A 1 214 ? -16.895 22.812 8.283 1 97.6 214 TYR A C 1
ATOM 1694 O O . TYR A 1 214 ? -18.055 22.644 8.667 1 97.6 214 TYR A O 1
ATOM 1702 N N . TYR A 1 215 ? -16.51 22.41 7.159 1 93.74 215 TYR A N 1
ATOM 1703 C CA . TYR A 1 215 ? -17.44 21.868 6.175 1 93.74 215 TYR A CA 1
ATOM 1704 C C . TYR A 1 215 ? -17.851 20.446 6.537 1 93.74 215 TYR A C 1
ATOM 1706 O O . TYR A 1 215 ? -19.042 20.133 6.595 1 93.74 215 TYR A O 1
ATOM 1714 N N . GLU A 1 216 ? -16.857 19.586 6.852 1 92.54 216 GLU A N 1
ATOM 1715 C CA . GLU A 1 216 ? -17.091 18.148 6.934 1 92.54 216 GLU A CA 1
ATOM 1716 C C . GLU A 1 216 ? -17.494 17.734 8.347 1 92.54 216 GLU A C 1
ATOM 1718 O O . GLU A 1 216 ? -18.216 16.751 8.53 1 92.54 216 GLU A O 1
ATOM 1723 N N . ILE A 1 217 ? -16.977 18.428 9.309 1 96.52 217 ILE A N 1
ATOM 1724 C CA . ILE A 1 217 ? -17.157 17.966 10.681 1 96.52 217 ILE A CA 1
ATOM 1725 C C . ILE A 1 217 ? -18.238 18.797 11.368 1 96.52 217 ILE A C 1
ATOM 1727 O O . ILE A 1 217 ? -19.135 18.249 12.013 1 96.52 217 ILE A O 1
ATOM 1731 N N . LEU A 1 218 ? -18.134 20.183 11.184 1 96.5 218 LEU A N 1
ATOM 1732 C CA . LEU A 1 218 ? -19.061 21.055 11.896 1 96.5 218 LEU A CA 1
ATOM 1733 C C . LEU A 1 218 ? -20.281 21.37 11.037 1 96.5 218 LEU A C 1
ATOM 1735 O O . LEU A 1 218 ? -21.199 22.062 11.484 1 96.5 218 LEU A O 1
ATOM 1739 N N . ASN A 1 219 ? -20.358 20.901 9.791 1 93.85 219 ASN A N 1
ATOM 1740 C CA . ASN A 1 219 ? -21.463 21.136 8.867 1 93.85 219 ASN A CA 1
ATOM 1741 C C . ASN A 1 219 ? -21.777 22.623 8.735 1 93.85 219 ASN A C 1
ATOM 1743 O O . ASN A 1 219 ? -22.936 23.029 8.842 1 93.85 219 ASN A O 1
ATOM 1747 N N . SER A 1 220 ? -20.761 23.408 8.668 1 95.75 220 SER A N 1
ATOM 1748 C CA . SER A 1 220 ? -20.869 24.851 8.483 1 95.75 220 SER A CA 1
ATOM 1749 C C . SER A 1 220 ? -20.228 25.289 7.171 1 95.75 220 SER A C 1
ATOM 1751 O O . SER A 1 220 ? -19.167 25.917 7.171 1 95.75 220 SER A O 1
ATOM 1753 N N . PRO A 1 221 ? -20.867 24.99 6.038 1 93.29 221 PRO A N 1
ATOM 1754 C CA . PRO A 1 221 ? -20.294 25.312 4.729 1 93.29 221 PRO A CA 1
ATOM 1755 C C . PRO A 1 221 ? -20.03 26.805 4.551 1 93.29 221 PRO A C 1
ATOM 1757 O O . PRO A 1 221 ? -19.076 27.19 3.87 1 93.29 221 PRO A O 1
ATOM 1760 N N . GLU A 1 222 ? -20.824 27.65 5.18 1 94.47 222 GLU A N 1
ATOM 1761 C CA . GLU A 1 222 ? -20.632 29.091 5.053 1 94.47 222 GLU A CA 1
ATOM 1762 C C . GLU A 1 222 ? -19.313 29.53 5.681 1 94.47 222 GLU A C 1
ATOM 1764 O O . GLU A 1 222 ? -18.547 30.279 5.071 1 94.47 222 GLU A O 1
ATOM 1769 N N . ARG A 1 223 ? -19.127 29.074 6.863 1 96.5 223 ARG A N 1
ATOM 1770 C CA . ARG A 1 223 ? -17.874 29.402 7.536 1 96.5 223 ARG A CA 1
ATOM 1771 C C . ARG A 1 223 ? -16.681 28.82 6.785 1 96.5 223 ARG A C 1
ATOM 1773 O O . ARG A 1 223 ? -15.623 29.448 6.708 1 96.5 223 ARG A O 1
ATOM 1780 N N . ALA A 1 224 ? -16.863 27.562 6.288 1 95.81 224 ALA A N 1
ATOM 1781 C CA . ALA A 1 224 ? -15.813 26.921 5.501 1 95.81 224 ALA A CA 1
ATOM 1782 C C . ALA A 1 224 ? -15.439 27.77 4.29 1 95.81 224 ALA A C 1
ATOM 1784 O O . ALA A 1 224 ? -14.259 28.036 4.05 1 95.81 224 ALA A O 1
ATOM 1785 N N . CYS A 1 225 ? -16.467 28.255 3.59 1 94.2 225 CYS A N 1
ATOM 1786 C CA . CYS A 1 225 ? -16.247 29.053 2.389 1 94.2 225 CYS A CA 1
ATOM 1787 C C . CYS A 1 225 ? -15.611 30.394 2.733 1 94.2 225 CYS A C 1
ATOM 1789 O O . CYS A 1 225 ? -14.719 30.864 2.024 1 94.2 225 CYS A O 1
ATOM 1791 N N . HIS A 1 226 ? -16.054 31.005 3.793 1 96.26 226 HIS A N 1
ATOM 1792 C CA . HIS A 1 226 ? -15.499 32.286 4.216 1 96.26 226 HIS A CA 1
ATOM 1793 C C . HIS A 1 226 ? -14.008 32.168 4.514 1 96.26 226 HIS A C 1
ATOM 1795 O O . HIS A 1 226 ? -13.211 32.984 4.046 1 96.26 226 HIS A O 1
ATOM 1801 N N . LEU A 1 227 ? -13.697 31.16 5.267 1 97.01 227 LEU A N 1
ATOM 1802 C CA . LEU A 1 227 ? -12.307 30.954 5.661 1 97.01 227 LEU A CA 1
ATOM 1803 C C . LEU A 1 227 ? -11.433 30.673 4.443 1 97.01 227 LEU A C 1
ATOM 1805 O O . LEU A 1 227 ? -10.352 31.249 4.304 1 97.01 227 LEU A O 1
ATOM 1809 N N . ALA A 1 228 ? -11.862 29.799 3.546 1 95.24 228 ALA A N 1
ATOM 1810 C CA . ALA A 1 228 ? -11.11 29.455 2.342 1 95.24 228 ALA A CA 1
ATOM 1811 C C . ALA A 1 228 ? -10.933 30.673 1.439 1 95.24 228 ALA A C 1
ATOM 1813 O O . ALA A 1 228 ? -9.841 30.915 0.919 1 95.24 228 ALA A O 1
ATOM 1814 N N . LYS A 1 229 ? -11.948 31.458 1.26 1 95.31 229 LYS A N 1
ATOM 1815 C CA . LYS A 1 229 ? -11.909 32.646 0.412 1 95.31 229 LYS A CA 1
ATOM 1816 C C . LYS A 1 229 ? -10.973 33.704 0.99 1 95.31 229 LYS A C 1
ATOM 1818 O O . LYS A 1 229 ? -10.195 34.319 0.258 1 95.31 229 LYS A O 1
ATOM 1823 N N . GLN A 1 230 ? -11.136 33.919 2.243 1 96.95 230 GLN A N 1
ATOM 1824 C CA . GLN A 1 230 ? -10.272 34.893 2.902 1 96.95 230 GLN A CA 1
ATOM 1825 C C . GLN A 1 230 ? -8.8 34.536 2.717 1 96.95 230 GLN A C 1
ATOM 1827 O O . GLN A 1 230 ? -7.986 35.395 2.371 1 96.95 230 GLN A O 1
ATOM 1832 N N . ALA A 1 231 ? -8.482 33.305 2.982 1 96.89 231 ALA A N 1
ATOM 1833 C CA . ALA A 1 231 ? -7.099 32.86 2.829 1 96.89 231 ALA A CA 1
ATOM 1834 C C . ALA A 1 231 ? -6.62 33.042 1.391 1 96.89 231 ALA A C 1
ATOM 1836 O O . ALA A 1 231 ? -5.497 33.494 1.157 1 96.89 231 ALA A O 1
ATOM 1837 N N . PHE A 1 232 ? -7.467 32.68 0.431 1 94.37 232 PHE A N 1
ATOM 1838 C CA . PHE A 1 232 ? -7.139 32.812 -0.983 1 94.37 232 PHE A CA 1
ATOM 1839 C C . PHE A 1 232 ? -6.905 34.272 -1.351 1 94.37 232 PHE A C 1
ATOM 1841 O O . PHE A 1 232 ? -5.889 34.609 -1.962 1 94.37 232 PHE A O 1
ATOM 1848 N N . ASP A 1 233 ? -7.76 35.181 -0.938 1 94.35 233 ASP A N 1
ATOM 1849 C CA . ASP A 1 233 ? -7.692 36.599 -1.279 1 94.35 233 ASP A CA 1
ATOM 1850 C C . ASP A 1 233 ? -6.466 37.257 -0.65 1 94.35 233 ASP A C 1
ATOM 1852 O O . ASP A 1 233 ? -5.794 38.068 -1.29 1 94.35 233 ASP A O 1
ATOM 1856 N N . GLU A 1 234 ? -6.197 36.88 0.563 1 95.44 234 GLU A N 1
ATOM 1857 C CA . GLU A 1 234 ? -5.024 37.434 1.233 1 95.44 234 GLU A CA 1
ATOM 1858 C C . GLU A 1 234 ? -3.736 36.997 0.542 1 95.44 234 GLU A C 1
ATOM 1860 O O . GLU A 1 234 ? -2.791 37.78 0.425 1 95.44 234 GLU A O 1
ATOM 1865 N N . ALA A 1 235 ? -3.708 35.793 0.109 1 93.91 235 ALA A N 1
ATOM 1866 C CA . ALA A 1 235 ? -2.521 35.28 -0.569 1 93.91 235 ALA A CA 1
ATOM 1867 C C . ALA A 1 235 ? -2.315 35.971 -1.913 1 93.91 235 ALA A C 1
ATOM 1869 O O . ALA A 1 235 ? -1.186 36.31 -2.278 1 93.91 235 ALA A O 1
ATOM 1870 N N . ILE A 1 236 ? -3.424 36.211 -2.646 1 89.96 236 ILE A N 1
ATOM 1871 C CA . ILE A 1 236 ? -3.37 36.862 -3.95 1 89.96 236 ILE A CA 1
ATOM 1872 C C . ILE A 1 236 ? -2.784 38.265 -3.802 1 89.96 236 ILE A C 1
ATOM 1874 O O . ILE A 1 236 ? -2.016 38.716 -4.654 1 89.96 236 ILE A O 1
ATOM 1878 N N . SER A 1 237 ? -3.101 38.896 -2.76 1 88.65 237 SER A N 1
ATOM 1879 C CA . SER A 1 237 ? -2.691 40.28 -2.543 1 88.65 237 SER A CA 1
ATOM 1880 C C . SER A 1 237 ? -1.192 40.379 -2.284 1 88.65 237 SER A C 1
ATOM 1882 O O . SER A 1 237 ? -0.596 41.444 -2.453 1 88.65 237 SER A O 1
ATOM 1884 N N . GLU A 1 238 ? -0.562 39.222 -1.946 1 87.29 238 GLU A N 1
ATOM 1885 C CA . GLU A 1 238 ? 0.859 39.25 -1.61 1 87.29 238 GLU A CA 1
ATOM 1886 C C . GLU A 1 238 ? 1.662 38.34 -2.535 1 87.29 238 GLU A C 1
ATOM 1888 O O . GLU A 1 238 ? 2.785 37.949 -2.208 1 87.29 238 GLU A O 1
ATOM 1893 N N . LEU A 1 239 ? 1.137 37.993 -3.655 1 80.07 239 LEU A N 1
ATOM 1894 C CA . LEU A 1 239 ? 1.765 37.049 -4.573 1 80.07 239 LEU A CA 1
ATOM 1895 C C . LEU A 1 239 ? 3.062 37.619 -5.137 1 80.07 239 LEU A C 1
ATOM 1897 O O . LEU A 1 239 ? 4.003 36.874 -5.417 1 80.07 239 LEU A O 1
ATOM 1901 N N . ASP A 1 240 ? 3.08 38.952 -5.281 1 76.07 240 ASP A N 1
ATOM 1902 C CA . ASP A 1 240 ? 4.223 39.612 -5.905 1 76.07 240 ASP A CA 1
ATOM 1903 C C . ASP A 1 240 ? 5.455 39.542 -5.007 1 76.07 240 ASP A C 1
ATOM 1905 O O . ASP A 1 240 ? 6.581 39.73 -5.473 1 76.07 240 ASP A O 1
ATOM 1909 N N . THR A 1 241 ? 5.245 39.123 -3.751 1 76.62 241 THR A N 1
ATOM 1910 C CA . THR A 1 241 ? 6.356 39.108 -2.805 1 76.62 241 THR A CA 1
ATOM 1911 C C . THR A 1 241 ? 6.969 37.713 -2.713 1 76.62 241 THR A C 1
ATOM 1913 O O . THR A 1 241 ? 7.994 37.523 -2.056 1 76.62 241 THR A O 1
ATOM 1916 N N . LEU A 1 242 ? 6.442 36.755 -3.366 1 74.61 242 LEU A N 1
ATOM 1917 C CA . LEU A 1 242 ? 6.824 35.358 -3.189 1 74.61 242 LEU A CA 1
ATOM 1918 C C . LEU A 1 242 ? 8.072 35.028 -4.001 1 74.61 242 LEU A C 1
ATOM 1920 O O . LEU A 1 242 ? 8.227 35.501 -5.129 1 74.61 242 LEU A O 1
ATOM 1924 N N . SER A 1 243 ? 8.976 34.473 -3.195 1 71.83 243 SER A N 1
ATOM 1925 C CA . SER A 1 243 ? 10.121 33.911 -3.903 1 71.83 243 SER A CA 1
ATOM 1926 C C . SER A 1 243 ? 9.688 32.815 -4.872 1 71.83 243 SER A C 1
ATOM 1928 O O . SER A 1 243 ? 8.582 32.282 -4.76 1 71.83 243 SER A O 1
ATOM 1930 N N . GLU A 1 244 ? 10.517 32.472 -5.826 1 64.54 244 GLU A N 1
ATOM 1931 C CA . GLU A 1 244 ? 10.239 31.469 -6.85 1 64.54 244 GLU A CA 1
ATOM 1932 C C . GLU A 1 244 ? 10.015 30.093 -6.228 1 64.54 244 GLU A C 1
ATOM 1934 O O . GLU A 1 244 ? 9.153 29.336 -6.679 1 64.54 244 GLU A O 1
ATOM 1939 N N . GLU A 1 245 ? 10.829 29.82 -5.161 1 68.31 245 GLU A N 1
ATOM 1940 C CA . GLU A 1 245 ? 10.759 28.494 -4.555 1 68.31 245 GLU A CA 1
ATOM 1941 C C . GLU A 1 245 ? 9.447 28.3 -3.801 1 68.31 245 GLU A C 1
ATOM 1943 O O . GLU A 1 245 ? 8.838 27.23 -3.869 1 68.31 245 GLU A O 1
ATOM 1948 N N . SER A 1 246 ? 9.004 29.311 -3.123 1 73.7 246 SER A N 1
ATOM 1949 C CA . SER A 1 246 ? 7.787 29.228 -2.322 1 73.7 246 SER A CA 1
ATOM 1950 C C . SER A 1 246 ? 6.542 29.389 -3.188 1 73.7 246 SER A C 1
ATOM 1952 O O . SER A 1 246 ? 5.439 29.033 -2.77 1 73.7 246 SER A O 1
ATOM 1954 N N . TYR A 1 247 ? 6.88 29.792 -4.386 1 77.1 247 TYR A N 1
ATOM 1955 C CA . TYR A 1 247 ? 5.795 30.114 -5.305 1 77.1 247 TYR A CA 1
ATOM 1956 C C . TYR A 1 247 ? 5.033 28.858 -5.71 1 77.1 247 TYR A C 1
ATOM 1958 O O . TYR A 1 247 ? 3.8 28.85 -5.723 1 77.1 247 TYR A O 1
ATOM 1966 N N . LYS A 1 248 ? 5.738 27.802 -5.97 1 79.85 248 LYS A N 1
ATOM 1967 C CA . LYS A 1 248 ? 5.094 26.575 -6.43 1 79.85 248 LYS A CA 1
ATOM 1968 C C . LYS A 1 248 ? 4.198 25.985 -5.346 1 79.85 248 LYS A C 1
ATOM 1970 O O . LYS A 1 248 ? 3.031 25.676 -5.598 1 79.85 248 LYS A O 1
ATOM 1975 N N . ASP A 1 249 ? 4.659 25.861 -4.148 1 84.22 249 ASP A N 1
ATOM 1976 C CA . ASP A 1 249 ? 3.897 25.284 -3.044 1 84.22 249 ASP A CA 1
ATOM 1977 C C . ASP A 1 249 ? 2.682 26.146 -2.706 1 84.22 249 ASP A C 1
ATOM 1979 O O . ASP A 1 249 ? 1.574 25.63 -2.546 1 84.22 249 ASP A O 1
ATOM 1983 N N . SER A 1 250 ? 2.92 27.428 -2.661 1 88.47 250 SER A N 1
ATOM 1984 C CA . SER A 1 250 ? 1.845 28.347 -2.3 1 88.47 250 SER A CA 1
ATOM 1985 C C . SER A 1 250 ? 0.738 28.341 -3.349 1 88.47 250 SER A C 1
ATOM 1987 O O . SER A 1 250 ? -0.445 28.271 -3.01 1 88.47 250 SER A O 1
ATOM 1989 N N . THR A 1 251 ? 1.092 28.316 -4.593 1 85.58 251 THR A N 1
ATOM 1990 C CA . THR A 1 251 ? 0.097 28.363 -5.658 1 85.58 251 THR A CA 1
ATOM 1991 C C . THR A 1 251 ? -0.701 27.063 -5.712 1 85.58 251 THR A C 1
ATOM 1993 O O . THR A 1 251 ? -1.896 27.074 -6.011 1 85.58 251 THR A O 1
ATOM 1996 N N . LEU A 1 252 ? -0.048 26.01 -5.437 1 87.21 252 LEU A N 1
ATOM 1997 C CA . LEU A 1 252 ? -0.744 24.729 -5.399 1 87.21 252 LEU A CA 1
ATOM 1998 C C . LEU A 1 252 ? -1.825 24.728 -4.323 1 87.21 252 LEU A C 1
ATOM 2000 O O . LEU A 1 252 ? -2.963 24.329 -4.581 1 87.21 252 LEU A O 1
ATOM 2004 N N . ILE A 1 253 ? -1.484 25.208 -3.15 1 90.82 253 ILE A N 1
ATOM 2005 C CA . ILE A 1 253 ? -2.439 25.204 -2.047 1 90.82 253 ILE A CA 1
ATOM 2006 C C . ILE A 1 253 ? -3.56 26.201 -2.331 1 90.82 253 ILE A C 1
ATOM 2008 O O . ILE A 1 253 ? -4.722 25.947 -2.007 1 90.82 253 ILE A O 1
ATOM 2012 N N . MET A 1 254 ? -3.192 27.318 -2.971 1 90.89 254 MET A N 1
ATOM 2013 C CA . MET A 1 254 ? -4.203 28.294 -3.365 1 90.89 254 MET A CA 1
ATOM 2014 C C . MET A 1 254 ? -5.196 27.682 -4.349 1 90.89 254 MET A C 1
ATOM 2016 O O . MET A 1 254 ? -6.4 27.927 -4.255 1 90.89 254 MET A O 1
ATOM 2020 N N . GLN A 1 255 ? -4.726 26.925 -5.255 1 87.1 255 GLN A N 1
ATOM 2021 C CA . GLN A 1 255 ? -5.602 26.251 -6.208 1 87.1 255 GLN A CA 1
ATOM 2022 C C . GLN A 1 255 ? -6.542 25.28 -5.5 1 87.1 255 GLN A C 1
ATOM 2024 O O . GLN A 1 255 ? -7.723 25.191 -5.841 1 87.1 255 GLN A O 1
ATOM 2029 N N . LEU A 1 256 ? -6.026 24.623 -4.537 1 89.15 256 LEU A N 1
ATOM 2030 C CA . LEU A 1 256 ? -6.848 23.695 -3.767 1 89.15 256 LEU A CA 1
ATOM 2031 C C . LEU A 1 256 ? -7.953 24.437 -3.023 1 89.15 256 LEU A C 1
ATOM 2033 O O . LEU A 1 256 ? -9.087 23.96 -2.951 1 89.15 256 LEU A O 1
ATOM 2037 N N . LEU A 1 257 ? -7.581 25.556 -2.466 1 92.35 257 LEU A N 1
ATOM 2038 C CA . LEU A 1 257 ? -8.578 26.396 -1.811 1 92.35 257 LEU A CA 1
ATOM 2039 C C . LEU A 1 257 ? -9.677 26.797 -2.789 1 92.35 257 LEU A C 1
ATOM 2041 O O . LEU A 1 257 ? -10.864 26.696 -2.471 1 92.35 257 LEU A O 1
ATOM 2045 N N . ARG A 1 258 ? -9.302 27.196 -3.935 1 88.83 258 ARG A N 1
ATOM 2046 C CA . ARG A 1 258 ? -10.25 27.6 -4.967 1 88.83 258 ARG A CA 1
ATOM 2047 C C . ARG A 1 258 ? -11.122 26.425 -5.4 1 88.83 258 ARG A C 1
ATOM 2049 O O . ARG A 1 258 ? -12.331 26.578 -5.586 1 88.83 258 ARG A O 1
ATOM 2056 N N . ASP A 1 259 ? -10.59 25.29 -5.615 1 83.9 259 ASP A N 1
ATOM 2057 C CA . ASP A 1 259 ? -11.33 24.097 -6.013 1 83.9 259 ASP A CA 1
ATOM 2058 C C . ASP A 1 259 ? -12.398 23.743 -4.981 1 83.9 259 ASP A C 1
ATOM 2060 O O . ASP A 1 259 ? -13.526 23.399 -5.34 1 83.9 259 ASP A O 1
ATOM 2064 N N . ASN A 1 260 ? -11.995 23.808 -3.703 1 87.78 260 ASN A N 1
ATOM 2065 C CA . ASN A 1 260 ? -12.964 23.522 -2.651 1 87.78 260 ASN A CA 1
ATOM 2066 C C . ASN A 1 260 ? -14.123 24.515 -2.672 1 87.78 260 ASN A C 1
ATOM 2068 O O . ASN A 1 260 ? -15.282 24.126 -2.521 1 87.78 260 ASN A O 1
ATOM 2072 N N . LEU A 1 261 ? -13.741 25.778 -2.878 1 88.53 261 LEU A N 1
ATOM 2073 C CA . LEU A 1 261 ? -14.765 26.814 -2.943 1 88.53 261 LEU A CA 1
ATOM 2074 C C . LEU A 1 261 ? -15.744 26.541 -4.08 1 88.53 261 LEU A C 1
ATOM 2076 O O . LEU A 1 261 ? -16.957 26.683 -3.909 1 88.53 261 LEU A O 1
ATOM 2080 N N . THR A 1 262 ? -15.259 26.099 -5.165 1 82.91 262 THR A N 1
ATOM 2081 C CA . THR A 1 262 ? -16.088 25.787 -6.324 1 82.91 262 THR A CA 1
ATOM 2082 C C . THR A 1 262 ? -16.989 24.589 -6.037 1 82.91 262 THR A C 1
ATOM 2084 O O . THR A 1 262 ? -18.177 24.607 -6.366 1 82.91 262 THR A O 1
ATOM 2087 N N . LEU A 1 263 ? -16.428 23.624 -5.424 1 83.99 263 LEU A N 1
ATOM 2088 C CA . LEU A 1 263 ? -17.166 22.409 -5.094 1 83.99 263 LEU A CA 1
ATOM 2089 C C . LEU A 1 263 ? -18.289 22.706 -4.106 1 83.99 263 LEU A C 1
ATOM 2091 O O . LEU A 1 263 ? -19.388 22.16 -4.227 1 83.99 263 LEU A O 1
ATOM 2095 N N . TRP A 1 264 ? -17.962 23.552 -3.149 1 86.95 264 TRP A N 1
ATOM 2096 C CA . TRP A 1 264 ? -18.895 23.782 -2.051 1 86.95 264 TRP A CA 1
ATOM 2097 C C . TRP A 1 264 ? -19.985 24.767 -2.46 1 86.95 264 TRP A C 1
ATOM 2099 O O . TRP A 1 264 ? -21.042 24.83 -1.828 1 86.95 264 TRP A O 1
ATOM 2109 N N . THR A 1 265 ? -19.72 25.674 -3.372 1 81.67 265 THR A N 1
ATOM 2110 C CA . THR A 1 265 ? -20.685 26.69 -3.779 1 81.67 265 THR A CA 1
ATOM 2111 C C . THR A 1 265 ? -21.496 26.215 -4.981 1 81.67 265 THR A C 1
ATOM 2113 O O . THR A 1 265 ? -22.583 26.733 -5.247 1 81.67 265 THR A O 1
ATOM 2116 N N . ASN A 1 266 ? -20.865 25.616 -6.103 1 64.05 266 ASN A N 1
ATOM 2117 C CA . ASN A 1 266 ? -21.598 25.129 -7.267 1 64.05 266 ASN A CA 1
ATOM 2118 C C . ASN A 1 266 ? -22.441 23.903 -6.926 1 64.05 266 ASN A C 1
ATOM 2120 O O . ASN A 1 266 ? -22.015 23.048 -6.148 1 64.05 266 ASN A O 1
ATOM 2124 N N . ASP A 1 267 ? -23.804 24.191 -6.834 1 49.15 267 ASP A N 1
ATOM 2125 C CA . ASP A 1 267 ? -24.774 23.102 -6.783 1 49.15 267 ASP A CA 1
ATOM 2126 C C . ASP A 1 267 ? -24.401 21.987 -7.757 1 49.15 267 ASP A C 1
ATOM 2128 O O . ASP A 1 267 ? -24.993 21.87 -8.832 1 49.15 267 ASP A O 1
ATOM 2132 N N . ILE A 1 268 ? -23.207 21.773 -8.242 1 45.74 268 ILE A N 1
ATOM 2133 C CA . ILE A 1 268 ? -22.95 20.653 -9.142 1 45.74 268 ILE A CA 1
ATOM 2134 C C . ILE A 1 268 ? -23.726 19.425 -8.672 1 45.74 268 ILE A C 1
ATOM 2136 O O . ILE A 1 268 ? -23.62 19.023 -7.511 1 45.74 268 ILE A O 1
ATOM 2140 N N . PRO A 1 269 ? -24.851 19.15 -9.442 1 40.58 269 PRO A N 1
ATOM 2141 C CA . PRO A 1 269 ? -25.697 18.009 -9.087 1 40.58 269 PRO A CA 1
ATOM 2142 C C . PRO A 1 269 ? -24.903 16.848 -8.493 1 40.58 269 PRO A C 1
ATOM 2144 O O . PRO A 1 269 ? -23.752 16.623 -8.876 1 40.58 269 PRO A O 1
ATOM 2147 N N . GLU A 1 270 ? -25.124 16.471 -7.329 1 39.54 270 GLU A N 1
ATOM 2148 C CA . GLU A 1 270 ? -24.659 15.356 -6.509 1 39.54 270 GLU A CA 1
ATOM 2149 C C . GLU A 1 270 ? -24.308 14.146 -7.371 1 39.54 270 GLU A C 1
ATOM 2151 O O . GLU A 1 270 ? -23.662 13.209 -6.9 1 39.54 270 GLU A O 1
ATOM 2156 N N . ASP A 1 271 ? -25.019 13.975 -8.511 1 37.46 271 ASP A N 1
ATOM 2157 C CA . ASP A 1 271 ? -24.92 12.721 -9.25 1 37.46 271 ASP A CA 1
ATOM 2158 C C . ASP A 1 271 ? -23.506 12.509 -9.786 1 37.46 271 ASP A C 1
ATOM 2160 O O . ASP A 1 271 ? -23.208 11.466 -10.371 1 37.46 271 ASP A O 1
ATOM 2164 N N . SER A 1 272 ? -22.753 13.57 -10.296 1 35.67 272 SER A N 1
ATOM 2165 C CA . SER A 1 272 ? -21.441 13.258 -10.852 1 35.67 272 SER A CA 1
ATOM 2166 C C . SER A 1 272 ? -20.41 13.044 -9.749 1 35.67 272 SER A C 1
ATOM 2168 O O . SER A 1 272 ? -19.68 13.969 -9.386 1 35.67 272 SER A O 1
ATOM 2170 N N . GLY A 1 273 ? -20.639 12.382 -8.739 1 36.17 273 GLY A N 1
ATOM 2171 C CA . GLY A 1 273 ? -19.874 11.775 -7.662 1 36.17 273 GLY A CA 1
ATOM 2172 C C . GLY A 1 273 ? -18.438 11.473 -8.047 1 36.17 273 GLY A C 1
ATOM 2173 O O . GLY A 1 273 ? -17.638 11.057 -7.206 1 36.17 273 GLY A O 1
ATOM 2174 N N . ASN A 1 274 ? -18.21 11.147 -9.34 1 37.14 274 ASN A N 1
ATOM 2175 C CA . ASN A 1 274 ? -16.922 10.687 -9.847 1 37.14 274 ASN A CA 1
ATOM 2176 C C . ASN A 1 274 ? -15.885 11.806 -9.841 1 37.14 274 ASN A C 1
ATOM 2178 O O . ASN A 1 274 ? -14.688 11.548 -9.699 1 37.14 274 ASN A O 1
ATOM 2182 N N . ILE A 1 275 ? -16.347 12.982 -10.193 1 36.85 275 ILE A N 1
ATOM 2183 C CA . ILE A 1 275 ? -15.297 13.978 -10.376 1 36.85 275 ILE A CA 1
ATOM 2184 C C . ILE A 1 275 ? -14.72 14.375 -9.02 1 36.85 275 ILE A C 1
ATOM 2186 O O . ILE A 1 275 ? -13.542 14.726 -8.918 1 36.85 275 ILE A O 1
ATOM 2190 N N . LYS A 1 276 ? -15.52 14.424 -7.985 1 36.38 276 LYS A N 1
ATOM 2191 C CA . LYS A 1 276 ? -15.008 14.831 -6.68 1 36.38 276 LYS A CA 1
ATOM 2192 C C . LYS A 1 276 ? -13.925 13.873 -6.192 1 36.38 276 LYS A C 1
ATOM 2194 O O . LYS A 1 276 ? -12.939 14.299 -5.585 1 36.38 276 LYS A O 1
ATOM 2199 N N . TYR A 1 277 ? -14.26 12.57 -6.488 1 35.24 277 TYR A N 1
ATOM 2200 C CA . TYR A 1 277 ? -13.282 11.554 -6.115 1 35.24 277 TYR A CA 1
ATOM 2201 C C . TYR A 1 277 ? -12.003 11.702 -6.93 1 35.24 277 TYR A C 1
ATOM 2203 O O . TYR A 1 277 ? -10.908 11.434 -6.432 1 35.24 277 TYR A O 1
ATOM 2211 N N . ILE A 1 278 ? -12.225 12.098 -8.193 1 34.98 278 ILE A N 1
ATOM 2212 C CA . ILE A 1 278 ? -11.076 12.197 -9.086 1 34.98 278 ILE A CA 1
ATOM 2213 C C . ILE A 1 27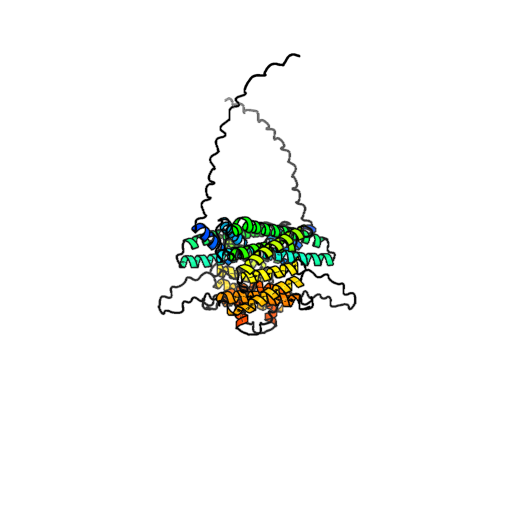8 ? -10.13 13.288 -8.591 1 34.98 278 ILE A C 1
ATOM 2215 O O . ILE A 1 278 ? -8.913 13.095 -8.557 1 34.98 278 ILE A O 1
ATOM 2219 N N . ILE A 1 279 ? -10.672 14.367 -8.276 1 37 279 ILE A N 1
ATOM 2220 C CA . ILE A 1 279 ? -9.769 15.46 -7.932 1 37 279 ILE A CA 1
ATOM 2221 C C . ILE A 1 279 ? -9.075 15.158 -6.606 1 37 279 ILE A C 1
ATOM 2223 O O . ILE A 1 279 ? -7.882 15.428 -6.446 1 37 279 ILE A O 1
ATOM 2227 N N . ARG A 1 280 ? -9.771 14.518 -5.738 1 35.74 280 ARG A N 1
ATOM 2228 C CA . ARG A 1 280 ? -9.225 14.18 -4.427 1 35.74 280 ARG A CA 1
ATOM 2229 C C . ARG A 1 280 ? -8.139 13.116 -4.544 1 35.74 280 ARG A C 1
ATOM 2231 O O . ARG A 1 280 ? -7.127 13.174 -3.843 1 35.74 280 ARG A O 1
ATOM 2238 N N . ILE A 1 281 ? -8.472 12.082 -5.332 1 34.31 281 ILE A N 1
ATOM 2239 C CA . ILE A 1 281 ? -7.471 11.04 -5.533 1 34.31 281 ILE A CA 1
ATOM 2240 C C . ILE A 1 281 ? -6.233 11.636 -6.201 1 34.31 281 ILE A C 1
ATOM 2242 O O . ILE A 1 281 ? -5.103 11.306 -5.835 1 34.31 281 ILE A O 1
ATOM 2246 N N . TYR A 1 282 ? -6.482 12.439 -7.203 1 33.1 282 TYR A N 1
ATOM 2247 C CA . TYR A 1 282 ? -5.331 12.92 -7.959 1 33.1 282 TYR A CA 1
ATOM 2248 C C . TYR A 1 282 ? -4.447 13.814 -7.097 1 33.1 282 TYR A C 1
ATOM 2250 O O . TYR A 1 282 ? -3.225 13.838 -7.265 1 33.1 282 TYR A O 1
ATOM 2258 N N . ALA A 1 283 ? -5.073 14.528 -6.262 1 33.49 283 ALA A N 1
ATOM 2259 C CA . ALA A 1 283 ? -4.212 15.426 -5.497 1 33.49 283 ALA A CA 1
ATOM 2260 C C . ALA A 1 283 ? -3.246 14.64 -4.614 1 33.49 283 ALA A C 1
ATOM 2262 O O . ALA A 1 283 ? -2.114 15.072 -4.384 1 33.49 283 ALA A O 1
ATOM 2263 N N . HIS A 1 284 ? -3.663 13.563 -4.119 1 31.63 284 HIS A N 1
ATOM 2264 C CA . HIS A 1 284 ? -2.759 12.844 -3.228 1 31.63 284 HIS A CA 1
ATOM 2265 C C . HIS A 1 284 ? -1.679 12.108 -4.014 1 31.63 284 HIS A C 1
ATOM 2267 O O . HIS A 1 284 ? -0.549 11.967 -3.542 1 31.63 284 HIS A O 1
ATOM 2273 N N . ALA A 1 285 ? -2.111 11.322 -5.004 1 31.4 285 ALA A N 1
ATOM 2274 C CA . ALA A 1 285 ? -1.176 10.407 -5.655 1 31.4 285 ALA A CA 1
ATOM 2275 C C . ALA A 1 285 ? -0.277 11.15 -6.639 1 31.4 285 ALA A C 1
ATOM 2277 O O . ALA A 1 285 ? 0.711 10.595 -7.127 1 31.4 285 ALA A O 1
ATOM 2278 N N . ILE A 1 286 ? -0.743 12.18 -7.299 1 30.89 286 ILE A N 1
ATOM 2279 C CA . ILE A 1 286 ? 0.092 12.641 -8.403 1 30.89 286 ILE A CA 1
ATOM 2280 C C . ILE A 1 286 ? 1.295 13.405 -7.856 1 30.89 286 ILE A C 1
ATOM 2282 O O . ILE A 1 286 ? 1.139 14.339 -7.065 1 30.89 286 ILE A O 1
ATOM 2286 N N . THR A 1 287 ? 2.397 12.843 -7.881 1 33.44 287 THR A N 1
ATOM 2287 C CA . THR A 1 287 ? 3.604 13.62 -7.625 1 33.44 287 THR A CA 1
ATOM 2288 C C . THR A 1 287 ? 3.562 14.948 -8.375 1 33.44 287 THR A C 1
ATOM 2290 O O . THR A 1 287 ? 2.87 15.075 -9.387 1 33.44 287 THR A O 1
ATOM 2293 N N . TRP A 1 288 ? 4.005 15.949 -7.701 1 30.8 288 TRP A N 1
ATOM 2294 C CA . TRP A 1 288 ? 4.15 17.332 -8.144 1 30.8 288 TRP A CA 1
ATOM 2295 C C . TRP A 1 288 ? 4.657 17.392 -9.581 1 30.8 288 TRP A C 1
ATOM 2297 O O . TRP A 1 288 ? 4.207 18.226 -10.371 1 30.8 288 TRP A O 1
ATOM 2307 N N . THR A 1 289 ? 5.543 16.458 -9.92 1 34.02 289 THR A N 1
ATOM 2308 C CA . THR A 1 289 ? 6.16 16.54 -11.239 1 34.02 289 THR A CA 1
ATOM 2309 C C . THR A 1 289 ? 5.138 16.242 -12.333 1 34.02 289 THR A C 1
ATOM 2311 O O . THR A 1 289 ? 5.161 16.864 -13.397 1 34.02 289 THR A O 1
ATOM 2314 N N . GLU A 1 290 ? 4.201 15.41 -11.957 1 33.85 290 GLU A N 1
ATOM 2315 C CA . GLU A 1 290 ? 3.227 15.094 -12.998 1 33.85 290 GLU A CA 1
ATOM 2316 C C . GLU A 1 290 ? 2.204 16.215 -13.156 1 33.85 290 GLU A C 1
ATOM 2318 O O . GLU A 1 290 ? 1.813 16.552 -14.276 1 33.85 290 GLU A O 1
ATOM 2323 N N . ILE A 1 291 ? 2.018 16.889 -12.081 1 34.29 291 ILE A N 1
ATOM 2324 C CA . ILE A 1 291 ? 1.102 18.021 -12.166 1 34.29 291 ILE A CA 1
ATOM 2325 C C . ILE A 1 291 ? 1.764 19.164 -12.932 1 34.29 291 ILE A C 1
ATOM 2327 O O . ILE A 1 291 ? 1.141 19.782 -13.799 1 34.29 291 ILE A O 1
ATOM 2331 N N . MET A 1 292 ? 2.994 19.435 -12.689 1 34.33 292 MET A N 1
ATOM 2332 C CA . MET A 1 292 ? 3.658 20.543 -13.368 1 34.33 292 MET A CA 1
ATOM 2333 C C . MET A 1 292 ? 3.779 20.271 -14.863 1 34.33 292 MET A C 1
ATOM 2335 O O . MET A 1 292 ? 3.65 21.187 -15.678 1 34.33 292 MET A O 1
ATOM 2339 N N . ALA A 1 293 ? 4.021 19.077 -15.222 1 32.18 293 ALA A N 1
ATOM 2340 C CA . ALA A 1 293 ? 4.113 18.771 -16.647 1 32.18 293 ALA A CA 1
ATOM 2341 C C . ALA A 1 293 ? 2.771 18.984 -17.341 1 32.18 293 ALA A C 1
ATOM 2343 O O . ALA A 1 293 ? 2.718 19.507 -18.457 1 32.18 293 ALA A O 1
ATOM 2344 N N . ILE A 1 294 ? 1.721 18.748 -16.615 1 34.15 294 ILE A N 1
ATOM 2345 C CA . ILE A 1 294 ? 0.409 18.988 -17.205 1 34.15 294 ILE A CA 1
ATOM 2346 C C . ILE A 1 294 ? 0.142 20.49 -17.277 1 34.15 294 ILE A C 1
ATOM 2348 O O . ILE A 1 294 ? -0.333 20.994 -18.298 1 34.15 294 ILE A O 1
ATOM 2352 N N . ALA A 1 295 ? 0.426 21.174 -16.186 1 32.12 295 ALA A N 1
ATOM 2353 C CA . ALA A 1 295 ? 0.179 22.613 -16.163 1 32.12 295 ALA A CA 1
ATOM 2354 C C . ALA A 1 295 ? 1.05 23.336 -17.187 1 32.12 295 ALA A C 1
ATOM 2356 O O . ALA A 1 295 ? 0.61 24.304 -17.812 1 32.12 295 ALA A O 1
ATOM 2357 N N . ALA A 1 296 ? 2.217 22.974 -17.281 1 30.9 296 ALA A N 1
ATOM 2358 C CA . ALA A 1 296 ? 3.113 23.711 -18.169 1 30.9 296 ALA A CA 1
ATOM 2359 C C . ALA A 1 296 ? 2.739 23.492 -19.632 1 30.9 296 ALA A C 1
ATOM 2361 O O . ALA A 1 296 ? 2.939 24.374 -20.469 1 30.9 296 ALA A O 1
ATOM 2362 N N . THR A 1 297 ? 2.406 22.153 -19.917 1 33.64 297 THR A N 1
ATOM 2363 C CA . THR A 1 297 ? 2.267 21.957 -21.355 1 33.64 297 THR A CA 1
ATOM 2364 C C . THR A 1 297 ? 0.894 22.42 -21.834 1 33.64 297 THR A C 1
ATOM 2366 O O . THR A 1 297 ? 0.628 22.451 -23.038 1 33.64 297 THR A O 1
ATOM 2369 N N . GLY A 1 298 ? 0.139 23.419 -21.209 1 32.94 298 GLY A N 1
ATOM 2370 C CA . GLY A 1 298 ? -1.128 23.938 -21.697 1 32.94 298 GLY A CA 1
ATOM 2371 C C . GLY A 1 298 ? -1.996 22.879 -22.35 1 32.94 298 GLY A C 1
ATOM 2372 O O . GLY A 1 298 ? -2.961 23.202 -23.047 1 32.94 298 GLY A O 1
ATOM 2373 N N . SER A 1 299 ? -1.381 21.767 -22.763 1 29.86 299 SER A N 1
ATOM 2374 C CA . SER A 1 299 ? -2.078 20.786 -23.587 1 29.86 299 SER A CA 1
ATOM 2375 C C . SER A 1 299 ? -3.265 20.183 -22.843 1 29.86 299 SER A C 1
ATOM 2377 O O . SER A 1 299 ? -3.234 20.05 -21.618 1 29.86 299 SER A O 1
ATOM 2379 N N . LYS A 1 300 ? -4.512 20.192 -23.459 1 29.86 300 LYS A N 1
ATOM 2380 C CA . LYS A 1 300 ? -5.77 19.618 -22.989 1 29.86 300 LYS A CA 1
ATOM 2381 C C . LYS A 1 300 ? -5.523 18.374 -22.141 1 29.86 300 LYS A C 1
ATOM 2383 O O . LYS A 1 300 ? -4.745 17.498 -22.525 1 29.86 300 LYS A O 1
ATOM 2388 N N . VAL A 1 301 ? -5.559 18.569 -20.944 1 29.81 301 VAL A N 1
ATOM 2389 C CA . VAL A 1 301 ? -5.493 17.447 -20.014 1 29.81 301 VAL A CA 1
ATOM 2390 C C . VAL A 1 301 ? -6.253 16.253 -20.589 1 29.81 301 VAL A C 1
ATOM 2392 O O . VAL A 1 301 ? -7.433 16.367 -20.93 1 29.81 301 VAL A O 1
ATOM 2395 N N . PRO A 1 302 ? -5.633 15.423 -21.435 1 27.53 302 PRO A N 1
ATOM 2396 C CA . PRO A 1 302 ? -6.522 14.316 -21.793 1 27.53 302 PRO A CA 1
ATOM 2397 C C . PRO A 1 302 ? -7.367 13.833 -20.616 1 27.53 302 PRO A C 1
ATOM 2399 O O . PRO A 1 302 ? -6.969 13.992 -19.46 1 27.53 302 PRO A O 1
ATOM 2402 N N . THR A 1 303 ? -8.699 14.044 -20.728 1 25.77 303 THR A N 1
ATOM 2403 C CA . THR A 1 303 ? -9.667 13.507 -19.778 1 25.77 303 THR A CA 1
ATOM 2404 C C . THR A 1 303 ? -9.151 12.214 -19.153 1 25.77 303 THR A C 1
ATOM 2406 O O . THR A 1 303 ? -8.824 11.261 -19.864 1 25.77 303 THR A O 1
ATOM 2409 N N . PRO A 1 304 ? -8.302 12.382 -18.223 1 27.61 304 PRO A N 1
ATOM 2410 C CA . PRO A 1 304 ? -7.913 11.118 -17.594 1 27.61 304 PRO A CA 1
ATOM 2411 C C . PRO A 1 304 ? -9.054 10.104 -17.552 1 27.61 304 PRO A C 1
ATOM 2413 O O . PRO A 1 304 ? -10.167 10.438 -17.14 1 27.61 304 PRO A O 1
ATOM 2416 N N . VAL A 1 305 ? -9.192 9.33 -18.64 1 24.83 305 VAL A N 1
ATOM 2417 C CA . VAL A 1 305 ? -10.17 8.248 -18.669 1 24.83 305 VAL A CA 1
ATOM 2418 C C . VAL A 1 305 ? -10.275 7.608 -17.286 1 24.83 305 VAL A C 1
ATOM 2420 O O . VAL A 1 305 ? -9.315 7.005 -16.8 1 24.83 305 VAL A O 1
ATOM 2423 N N . PHE A 1 306 ? -10.755 8.38 -16.378 1 25.79 306 PHE A N 1
ATOM 2424 C CA . PHE A 1 306 ? -11.346 7.907 -15.132 1 25.79 306 PHE A CA 1
ATOM 2425 C C . PHE A 1 306 ? -12.185 6.657 -15.371 1 25.79 306 PHE A C 1
ATOM 2427 O O . PHE A 1 306 ? -13.164 6.694 -16.12 1 25.79 306 PHE A O 1
ATOM 2434 N N . TYR A 1 307 ? -11.509 5.576 -15.704 1 23.86 307 TYR A N 1
ATOM 2435 C CA . TYR A 1 307 ? -12.352 4.385 -15.732 1 23.86 307 TYR A CA 1
ATOM 2436 C C . TYR A 1 307 ? -13.252 4.325 -14.504 1 23.86 307 TYR A C 1
ATOM 2438 O O . TYR A 1 307 ? -12.773 4.132 -13.384 1 23.86 307 TYR A O 1
ATOM 2446 N N . VAL A 1 308 ? -14.068 5.237 -14.378 1 24.13 308 VAL A N 1
ATOM 2447 C CA . VAL A 1 308 ? -15.307 5.12 -13.617 1 24.13 308 VAL A CA 1
ATOM 2448 C C . VAL A 1 308 ? -15.945 3.757 -13.875 1 24.13 308 VAL A C 1
ATOM 2450 O O . VAL A 1 308 ? -16.337 3.452 -15.004 1 24.13 308 VAL A O 1
ATOM 2453 N N . HIS A 1 309 ? -15.282 2.632 -13.369 1 24.62 309 HIS A N 1
ATOM 2454 C CA . HIS A 1 309 ? -16.187 1.489 -13.344 1 24.62 309 HIS A CA 1
ATOM 2455 C C . HIS A 1 309 ? -17.596 1.91 -12.939 1 24.62 309 HIS A C 1
ATOM 2457 O O . HIS A 1 309 ? -17.839 2.242 -11.777 1 24.62 309 HIS A O 1
ATOM 2463 N N . LEU A 1 310 ? -18.141 2.704 -13.689 1 23.89 310 LEU A N 1
ATOM 2464 C CA . LEU A 1 310 ? -19.587 2.893 -13.672 1 23.89 310 LEU A CA 1
ATOM 2465 C C . LEU A 1 310 ? -20.308 1.561 -13.492 1 23.89 310 LEU A C 1
ATOM 2467 O O . LEU A 1 310 ? -20.114 0.634 -14.282 1 23.89 310 LEU A O 1
ATOM 2471 N N . LEU A 1 311 ? -20.328 1.045 -12.147 1 24.63 311 LEU A N 1
ATOM 2472 C CA . LEU A 1 311 ? -21.394 0.076 -11.919 1 24.63 311 LEU A CA 1
ATOM 2473 C C . LEU A 1 311 ? -22.638 0.437 -12.725 1 24.63 311 LEU A C 1
ATOM 2475 O O . LEU A 1 311 ? -23.224 1.503 -12.526 1 24.63 311 LEU A O 1
ATOM 2479 N N . ASP A 1 312 ? -22.511 0.206 -13.937 1 24.86 312 ASP A N 1
ATOM 2480 C CA . ASP A 1 312 ? -23.682 0.275 -14.807 1 24.86 312 ASP A CA 1
ATOM 2481 C C . ASP A 1 312 ? -24.907 -0.335 -14.129 1 24.86 312 ASP A C 1
ATOM 2483 O O . ASP A 1 312 ? -24.901 -1.514 -13.769 1 24.86 312 ASP A O 1
ATOM 2487 N N . ASP A 1 313 ? -25.486 0.441 -13.153 1 23.56 313 ASP A N 1
ATOM 2488 C CA . ASP A 1 313 ? -26.876 0.108 -12.861 1 23.56 313 ASP A CA 1
ATOM 2489 C C . ASP A 1 313 ? -27.645 -0.216 -14.14 1 23.56 313 ASP A C 1
ATOM 2491 O O . ASP A 1 313 ? -27.691 0.598 -15.065 1 23.56 313 ASP A O 1
ATOM 2495 N N . PRO A 1 314 ? -27.71 -1.458 -14.503 1 24.14 314 PRO A N 1
ATOM 2496 C CA . PRO A 1 314 ? -28.654 -1.808 -15.566 1 24.14 314 PRO A CA 1
ATOM 2497 C C . PRO A 1 314 ? -30.032 -1.182 -15.363 1 24.14 314 PRO A C 1
ATOM 2499 O O . PRO A 1 314 ? -31.009 -1.618 -15.976 1 24.14 314 PRO A O 1
ATOM 2502 N N . ALA A 1 315 ? -30.15 -0.252 -14.43 1 25.53 315 ALA A N 1
ATOM 2503 C CA . ALA A 1 315 ? -31.557 0.107 -14.276 1 25.53 315 ALA A CA 1
ATOM 2504 C C . ALA A 1 315 ? -32.124 0.671 -15.575 1 25.53 315 ALA A C 1
ATOM 2506 O O . ALA A 1 315 ? -32.508 1.842 -15.635 1 25.53 315 ALA A O 1
ATOM 2507 N N . LYS A 1 316 ? -31.574 0.513 -16.614 1 23.04 316 LYS A N 1
ATOM 2508 C CA . LYS A 1 316 ? -32.282 1.32 -17.604 1 23.04 316 LYS A CA 1
ATOM 2509 C C . LYS A 1 316 ? -33.759 0.941 -17.668 1 23.04 316 LYS A C 1
ATOM 2511 O O . LYS A 1 316 ? -34.559 1.644 -18.288 1 23.04 316 LYS A O 1
ATOM 2516 N N . GLY A 1 317 ? -34.234 -0.261 -17.661 1 21.76 317 GLY A N 1
ATOM 2517 C CA . GLY A 1 317 ? -35.465 -0.21 -18.433 1 21.76 317 GLY A CA 1
ATOM 2518 C C . GLY A 1 317 ? -36.607 0.46 -17.693 1 21.76 317 GLY A C 1
ATOM 2519 O O . GLY A 1 317 ? -37.33 1.278 -18.266 1 21.76 317 GLY A O 1
ATOM 2520 N N . GLY A 1 318 ? -37.442 -0.164 -16.77 1 21.79 318 GLY A N 1
ATOM 2521 C CA . GLY A 1 318 ? -38.84 0.233 -16.724 1 21.79 318 GLY A CA 1
ATOM 2522 C C . GLY A 1 318 ? -39.059 1.569 -16.04 1 21.79 318 GLY A C 1
ATOM 2523 O O . GLY A 1 318 ? -38.194 2.043 -15.3 1 21.79 318 GLY A O 1
ATOM 2524 N N . ALA A 1 319 ? -40.239 2.441 -16.281 1 20.86 319 ALA A N 1
ATOM 2525 C CA . ALA A 1 319 ? -40.839 3.768 -16.177 1 20.86 319 ALA A CA 1
ATOM 2526 C C . ALA A 1 319 ? -40.954 4.206 -14.72 1 20.86 319 ALA A C 1
ATOM 2528 O O . ALA A 1 319 ? -40.868 5.398 -14.414 1 20.86 319 ALA A O 1
ATOM 2529 N N . GLY A 1 320 ? -41.449 3.443 -13.71 1 19.93 320 GLY A N 1
ATOM 2530 C CA . GLY A 1 320 ? -42.332 4.17 -12.812 1 19.93 320 GLY A CA 1
ATOM 2531 C C . GLY A 1 320 ? -41.591 5.095 -11.866 1 19.93 320 GLY A C 1
ATOM 2532 O O . GLY A 1 320 ? -40.368 5.008 -11.735 1 19.93 320 GLY A O 1
ATOM 2533 N N . GLU A 1 321 ? -42.303 5.976 -10.875 1 21.14 321 GLU A N 1
ATOM 2534 C CA . GLU A 1 321 ? -42.404 7.262 -10.192 1 21.14 321 GLU A CA 1
ATOM 2535 C C . GLU A 1 321 ? -41.367 7.379 -9.078 1 21.14 321 GLU A C 1
ATOM 2537 O O . GLU A 1 321 ? -40.761 8.436 -8.896 1 21.14 321 GLU A O 1
ATOM 2542 N N . ASP A 1 322 ? -41.413 6.469 -8.022 1 19.67 322 ASP A N 1
ATOM 2543 C CA . ASP A 1 322 ? -41.2 7.009 -6.683 1 19.67 322 ASP A CA 1
ATOM 2544 C C . ASP A 1 322 ? -39.712 7.179 -6.389 1 19.67 322 ASP A C 1
ATOM 2546 O O . ASP A 1 322 ? -38.968 6.197 -6.334 1 19.67 322 ASP A O 1
ATOM 2550 N N . ALA A 1 323 ? -39.096 8.27 -6.843 1 22.61 323 ALA A N 1
ATOM 2551 C CA . ALA A 1 323 ? -37.726 8.756 -6.697 1 22.61 323 ALA A CA 1
ATOM 2552 C C . ALA A 1 323 ? -37.296 8.752 -5.233 1 22.61 323 ALA A C 1
ATOM 2554 O O . ALA A 1 323 ? -37.623 9.674 -4.482 1 22.61 323 ALA A O 1
ATOM 2555 N N . GLN A 1 324 ? -37.441 7.56 -4.482 1 19.73 324 GLN A N 1
ATOM 2556 C CA . GLN A 1 324 ? -37.107 7.608 -3.062 1 19.73 324 GLN A CA 1
ATOM 2557 C C . GLN A 1 324 ? -35.72 8.205 -2.844 1 19.73 324 GLN A C 1
ATOM 2559 O O . GLN A 1 324 ? -34.799 7.951 -3.623 1 19.73 324 GLN A O 1
ATOM 2564 N N . HIS A 1 325 ? -35.631 9.328 -2.069 1 21.51 325 HIS A N 1
ATOM 2565 C CA . HIS A 1 325 ? -34.601 10.255 -1.612 1 21.51 325 HIS A CA 1
ATOM 2566 C C . HIS A 1 325 ? -33.394 9.506 -1.056 1 21.51 325 HIS A C 1
ATOM 2568 O O . HIS A 1 325 ? -33.509 8.785 -0.063 1 21.51 325 HIS A O 1
ATOM 2574 N N . LEU A 1 326 ? -32.633 8.802 -1.852 1 22.52 326 LEU A N 1
ATOM 2575 C CA . LEU A 1 326 ? -31.467 8.108 -1.317 1 22.52 326 LEU A CA 1
ATOM 2576 C C . LEU A 1 326 ? -30.602 9.055 -0.492 1 22.52 326 LEU A C 1
ATOM 2578 O O . LEU A 1 326 ? -30.277 10.156 -0.941 1 22.52 326 LEU A O 1
ATOM 2582 N N . PRO A 1 327 ? -30.673 8.903 0.864 1 20.88 327 PRO A N 1
ATOM 2583 C CA . PRO A 1 327 ? -29.963 9.795 1.784 1 20.88 327 PRO A CA 1
ATOM 2584 C C . PRO A 1 327 ? -28.522 10.061 1.353 1 20.88 327 PRO A C 1
ATOM 2586 O O . PRO A 1 327 ? -27.919 9.237 0.66 1 20.88 327 PRO A O 1
ATOM 2589 N N . ARG A 1 328 ? -28.082 11.243 1.414 1 22.27 328 ARG A N 1
ATOM 2590 C CA . ARG A 1 328 ? -26.845 11.954 1.11 1 22.27 328 ARG A CA 1
ATOM 2591 C C . ARG A 1 328 ? -25.65 11.286 1.784 1 22.27 328 ARG A C 1
ATOM 2593 O O . ARG A 1 328 ? -25.583 11.216 3.013 1 22.27 328 ARG A O 1
ATOM 2600 N N . GLN A 1 329 ? -25.119 10.204 1.213 1 22.76 329 GLN A N 1
ATOM 2601 C CA . GLN A 1 329 ? -23.939 9.58 1.802 1 22.76 329 GLN A CA 1
ATOM 2602 C C . GLN A 1 329 ? -22.814 10.595 1.983 1 22.76 329 GLN A C 1
ATOM 2604 O O . GLN A 1 329 ? -22.471 11.323 1.05 1 22.76 329 GLN A O 1
ATOM 2609 N N . ASN A 1 330 ? -22.591 11.088 3.163 1 22.69 330 ASN A N 1
ATOM 2610 C CA . ASN A 1 330 ? -21.607 12.02 3.702 1 22.69 330 ASN A CA 1
ATOM 2611 C C . ASN A 1 330 ? -20.197 11.687 3.222 1 22.69 330 ASN A C 1
ATOM 2613 O O . ASN A 1 330 ? -19.695 10.59 3.471 1 22.69 330 ASN A O 1
ATOM 2617 N N . PHE A 1 331 ? -19.764 12.072 2.057 1 26.31 331 PHE A N 1
ATOM 2618 C CA . PHE A 1 331 ? -18.467 11.858 1.425 1 26.31 331 PHE A CA 1
ATOM 2619 C C . PHE A 1 331 ? -17.353 12.496 2.246 1 26.31 331 PHE A C 1
ATOM 2621 O O . PHE A 1 331 ? -17.536 13.57 2.823 1 26.31 331 PHE A O 1
ATOM 2628 N N . PRO A 1 332 ? -16.452 11.74 2.827 1 24.08 332 PRO A N 1
ATOM 2629 C CA . PRO A 1 332 ? -15.443 12.29 3.735 1 24.08 332 PRO A CA 1
ATOM 2630 C C . PRO A 1 332 ? -14.666 13.452 3.121 1 24.08 332 PRO A C 1
ATOM 2632 O O . PRO A 1 332 ? -14.539 13.536 1.897 1 24.08 332 PRO A O 1
ATOM 2635 N N . PRO A 1 333 ? -14.487 14.461 3.838 1 22.78 333 PRO A N 1
ATOM 2636 C CA . PRO A 1 333 ? -13.836 15.726 3.491 1 22.78 333 PRO A CA 1
ATOM 2637 C C . PRO A 1 333 ? -12.421 15.532 2.951 1 22.78 333 PRO A C 1
ATOM 2639 O O . PRO A 1 333 ? -11.78 14.518 3.237 1 22.78 333 PRO A O 1
ATOM 2642 N N . VAL A 1 334 ? -11.934 16.251 1.906 1 25.13 334 VAL A N 1
ATOM 2643 C CA . VAL A 1 334 ? -10.719 16.379 1.108 1 25.13 334 VAL A CA 1
ATOM 2644 C C . VAL A 1 334 ? -9.534 16.696 2.018 1 25.13 334 VAL A C 1
ATOM 2646 O O . VAL A 1 334 ? -9.129 17.855 2.14 1 25.13 334 VAL A O 1
ATOM 2649 N N . ASP A 1 335 ? -9.451 16.374 3.255 1 24.17 335 ASP A N 1
ATOM 2650 C CA . ASP A 1 335 ? -8.476 17.04 4.113 1 24.17 335 ASP A CA 1
ATOM 2651 C C . ASP A 1 335 ? -7.055 16.587 3.786 1 24.17 335 ASP A C 1
ATOM 2653 O O . ASP A 1 335 ? -6.085 17.252 4.154 1 24.17 335 ASP A O 1
ATOM 2657 N N . GLU A 1 336 ? -6.781 15.375 3.62 1 24.58 336 GLU A N 1
ATOM 2658 C CA . GLU A 1 336 ? -5.502 14.971 4.198 1 24.58 336 GLU A CA 1
ATOM 2659 C C . GLU A 1 336 ? -4.353 15.223 3.226 1 24.58 336 GLU A C 1
ATOM 2661 O O . GLU A 1 336 ? -3.493 14.361 3.036 1 24.58 336 GLU A O 1
ATOM 2666 N N . ILE A 1 337 ? -4.415 16.041 2.179 1 24.61 337 ILE A N 1
ATOM 2667 C CA . ILE A 1 337 ? -3.342 16.012 1.191 1 24.61 337 ILE A CA 1
ATOM 2668 C C . ILE A 1 337 ? -2.059 16.569 1.806 1 24.61 337 ILE A C 1
ATOM 2670 O O . ILE A 1 337 ? -0.97 16.043 1.568 1 24.61 337 ILE A O 1
ATOM 2674 N N . LEU A 1 338 ? -2.145 17.823 2.316 1 22.4 338 LEU A N 1
ATOM 2675 C CA . LEU A 1 338 ? -1.004 18.707 2.529 1 22.4 338 LEU A CA 1
ATOM 2676 C C . LEU A 1 338 ? -0.273 18.35 3.818 1 22.4 338 LEU A C 1
ATOM 2678 O O . LEU A 1 338 ? -0.826 18.494 4.911 1 22.4 338 LEU A O 1
ATOM 2682 N N . VAL A 1 339 ? 0.099 17.183 4.094 1 22.1 339 VAL A N 1
ATOM 2683 C CA . VAL A 1 339 ? 0.98 17.287 5.252 1 22.1 339 VAL A CA 1
ATOM 2684 C C . VAL A 1 339 ? 2.245 18.053 4.873 1 22.1 339 VAL A C 1
ATOM 2686 O O . VAL A 1 339 ? 2.812 17.835 3.8 1 22.1 339 VAL A O 1
ATOM 2689 N N . MET B 1 1 ? 32.116 -89.189 33.127 1 21.35 1 MET B N 1
ATOM 2690 C CA . MET B 1 1 ? 31.725 -88.268 34.19 1 21.35 1 MET B CA 1
ATOM 2691 C C . MET B 1 1 ? 30.212 -88.083 34.221 1 21.35 1 MET B C 1
ATOM 2693 O O . MET B 1 1 ? 29.52 -88.433 33.263 1 21.35 1 MET B O 1
ATOM 2697 N N . GLN B 1 2 ? 29.804 -87.404 35.364 1 21.87 2 GLN B N 1
ATOM 2698 C CA . GLN B 1 2 ? 28.605 -87.033 36.109 1 21.87 2 GLN B CA 1
ATOM 2699 C C . GLN B 1 2 ? 27.658 -86.202 35.249 1 21.87 2 GLN B C 1
ATOM 2701 O O . GLN B 1 2 ? 28.04 -85.148 34.736 1 21.87 2 GLN B O 1
ATOM 2706 N N . ARG B 1 3 ? 26.768 -86.857 34.539 1 26.53 3 ARG B N 1
ATOM 2707 C CA . ARG B 1 3 ? 25.836 -86.458 33.489 1 26.53 3 ARG B CA 1
ATOM 2708 C C . ARG B 1 3 ? 24.871 -85.389 33.991 1 26.53 3 ARG B C 1
ATOM 2710 O O . ARG B 1 3 ? 24.067 -85.643 34.89 1 26.53 3 ARG B O 1
ATOM 2717 N N . PRO B 1 4 ? 25.446 -84.086 34.18 1 27.67 4 PRO B N 1
ATOM 2718 C CA . PRO B 1 4 ? 24.793 -83.179 35.127 1 27.67 4 PRO B CA 1
ATOM 2719 C C . PRO B 1 4 ? 23.289 -83.063 34.891 1 27.67 4 PRO B C 1
ATOM 2721 O O . PRO B 1 4 ? 22.809 -83.344 33.79 1 27.67 4 PRO B O 1
ATOM 2724 N N . PRO B 1 5 ? 22.551 -82.855 36.015 1 25.72 5 PRO B N 1
ATOM 2725 C CA . PRO B 1 5 ? 21.125 -82.909 36.347 1 25.72 5 PRO B CA 1
ATOM 2726 C C . PRO B 1 5 ? 20.289 -81.938 35.516 1 25.72 5 PRO B C 1
ATOM 2728 O O . PRO B 1 5 ? 20.817 -80.95 34.998 1 25.72 5 PRO B O 1
ATOM 2731 N N . ALA B 1 6 ? 19.134 -82.367 34.98 1 25.55 6 ALA B N 1
ATOM 2732 C CA . ALA B 1 6 ? 18.101 -82.024 34.006 1 25.55 6 ALA B CA 1
ATOM 2733 C C . ALA B 1 6 ? 17.351 -80.762 34.423 1 25.55 6 ALA B C 1
ATOM 2735 O O . ALA B 1 6 ? 16.696 -80.738 35.468 1 25.55 6 ALA B O 1
ATOM 2736 N N . LEU B 1 7 ? 18.142 -79.603 34.43 1 22.9 7 LEU B N 1
ATOM 2737 C CA . LEU B 1 7 ? 17.668 -78.405 35.115 1 22.9 7 LEU B CA 1
ATOM 2738 C C . LEU B 1 7 ? 16.225 -78.095 34.731 1 22.9 7 LEU B C 1
ATOM 2740 O O . LEU B 1 7 ? 15.835 -78.269 33.574 1 22.9 7 LEU B O 1
ATOM 2744 N N . PRO B 1 8 ? 15.415 -77.873 35.763 1 22.11 8 PRO B N 1
ATOM 2745 C CA . PRO B 1 8 ? 13.968 -77.913 35.988 1 22.11 8 PRO B CA 1
ATOM 2746 C C . PRO B 1 8 ? 13.205 -76.942 35.09 1 22.11 8 PRO B C 1
ATOM 2748 O O . PRO B 1 8 ? 12.398 -77.368 34.26 1 22.11 8 PRO B O 1
ATOM 2751 N N . GLY B 1 9 ? 12.761 -75.842 35.645 1 22.45 9 GLY B N 1
ATOM 2752 C CA . GLY B 1 9 ? 11.423 -75.354 35.938 1 22.45 9 GLY B CA 1
ATOM 2753 C C . GLY B 1 9 ? 10.922 -74.341 34.925 1 22.45 9 GLY B C 1
ATOM 2754 O O . GLY B 1 9 ? 11.703 -73.553 34.389 1 22.45 9 GLY B O 1
ATOM 2755 N N . GLY B 1 10 ? 9.9 -74.638 34.131 1 22.46 10 GLY B N 1
ATOM 2756 C CA . GLY B 1 10 ? 9.165 -74.108 32.994 1 22.46 10 GLY B CA 1
ATOM 2757 C C . GLY B 1 10 ? 8.509 -72.77 33.279 1 22.46 10 GLY B C 1
ATOM 2758 O O . GLY B 1 10 ? 7.654 -72.667 34.161 1 22.46 10 GLY B O 1
ATOM 2759 N N . GLU B 1 11 ? 9.348 -71.658 33.341 1 21.65 11 GLU B N 1
ATOM 2760 C CA . GLU B 1 11 ? 8.931 -70.298 33.669 1 21.65 11 GLU B CA 1
ATOM 2761 C C . GLU B 1 11 ? 7.748 -69.861 32.811 1 21.65 11 GLU B C 1
ATOM 2763 O O . GLU B 1 11 ? 7.825 -69.881 31.581 1 21.65 11 GLU B O 1
ATOM 2768 N N . GLU B 1 12 ? 6.53 -70.082 33.268 1 23.57 12 GLU B N 1
ATOM 2769 C CA . GLU B 1 12 ? 5.217 -69.768 32.713 1 23.57 12 GLU B CA 1
ATOM 2770 C C . GLU B 1 12 ? 5.054 -68.266 32.496 1 23.57 12 GLU B C 1
ATOM 2772 O O . GLU B 1 12 ? 4.805 -67.52 33.445 1 23.57 12 GLU B O 1
ATOM 2777 N N . GLU B 1 13 ? 6.019 -67.561 32.039 1 22.15 13 GLU B N 1
ATOM 2778 C CA . GLU B 1 13 ? 5.791 -66.122 32.129 1 22.15 13 GLU B CA 1
ATOM 2779 C C . GLU B 1 13 ? 4.448 -65.736 31.518 1 22.15 13 GLU B C 1
ATOM 2781 O O . GLU B 1 13 ? 4.008 -66.344 30.539 1 22.15 13 GLU B O 1
ATOM 2786 N N . GLY B 1 14 ? 3.599 -65.018 32.346 1 22.9 14 GLY B N 1
ATOM 2787 C CA . GLY B 1 14 ? 2.311 -64.342 32.338 1 22.9 14 GLY B CA 1
ATOM 2788 C C . GLY B 1 14 ? 2.141 -63.397 31.164 1 22.9 14 GLY B C 1
ATOM 2789 O O . GLY B 1 14 ? 2.946 -62.483 30.973 1 22.9 14 GLY B O 1
ATOM 2790 N N . ARG B 1 15 ? 1.642 -63.896 30.074 1 21.91 15 ARG B N 1
ATOM 2791 C CA . ARG B 1 15 ? 1.326 -63.168 28.85 1 21.91 15 ARG B CA 1
ATOM 2792 C C . ARG B 1 15 ? 0.401 -61.99 29.137 1 21.91 15 ARG B C 1
ATOM 2794 O O . ARG B 1 15 ? -0.727 -62.178 29.597 1 21.91 15 ARG B O 1
ATOM 2801 N N . GLU B 1 16 ? 0.947 -60.958 29.764 1 20.74 16 GLU B N 1
ATOM 2802 C CA . GLU B 1 16 ? 0.144 -59.757 29.968 1 20.74 16 GLU B CA 1
ATOM 2803 C C . GLU B 1 16 ? -0.593 -59.362 28.691 1 20.74 16 GLU B C 1
ATOM 2805 O O . GLU B 1 16 ? 0.013 -59.27 27.621 1 20.74 16 GLU B O 1
ATOM 2810 N N . LYS B 1 17 ? -1.908 -59.616 28.684 1 24.31 17 LYS B N 1
ATOM 2811 C CA . LYS B 1 17 ? -2.885 -59.21 27.679 1 24.31 17 LYS B CA 1
ATOM 2812 C C . LYS B 1 17 ? -2.72 -57.737 27.315 1 24.31 17 LYS B C 1
ATOM 2814 O O . LYS B 1 17 ? -2.983 -56.856 28.137 1 24.31 17 LYS B O 1
ATOM 2819 N N . ARG B 1 18 ? -1.625 -57.332 26.672 1 22.63 18 ARG B N 1
ATOM 2820 C CA . ARG B 1 18 ? -1.625 -55.948 26.207 1 22.63 18 ARG B CA 1
ATOM 2821 C C . ARG B 1 18 ? -2.896 -55.633 25.426 1 22.63 18 ARG B C 1
ATOM 2823 O O . ARG B 1 18 ? -3.14 -56.213 24.366 1 22.63 18 ARG B O 1
ATOM 2830 N N . SER B 1 19 ? -4.014 -55.606 26.079 1 23.82 19 SER B N 1
ATOM 2831 C CA . SER B 1 19 ? -5.216 -55.261 25.326 1 23.82 19 SER B CA 1
ATOM 2832 C C . SER B 1 19 ? -4.961 -54.09 24.384 1 23.82 19 SER B C 1
ATOM 2834 O O . SER B 1 19 ? -4.087 -53.259 24.64 1 23.82 19 SER B O 1
ATOM 2836 N N . ARG B 1 20 ? -5.267 -54.276 23.033 1 24.31 20 ARG B N 1
ATOM 2837 C CA . ARG B 1 20 ? -5.325 -53.415 21.857 1 24.31 20 ARG B CA 1
ATOM 2838 C C . ARG B 1 20 ? -6.017 -52.095 22.179 1 24.31 20 ARG B C 1
ATOM 2840 O O . ARG B 1 20 ? -7.146 -52.084 22.675 1 24.31 20 ARG B O 1
ATOM 2847 N N . GLY B 1 21 ? -5.289 -51.113 22.79 1 24.77 21 GLY B N 1
ATOM 2848 C CA . GLY B 1 21 ? -5.833 -49.78 22.995 1 24.77 21 GLY B CA 1
ATOM 2849 C C . GLY B 1 21 ? -6.76 -49.336 21.879 1 24.77 21 GLY B C 1
ATOM 2850 O O . GLY B 1 21 ? -6.53 -49.653 20.71 1 24.77 21 GLY B O 1
ATOM 2851 N N . ASP B 1 22 ? -8.059 -49.203 22.131 1 28.6 22 ASP B N 1
ATOM 2852 C CA . ASP B 1 22 ? -9.138 -48.652 21.316 1 28.6 22 ASP B CA 1
ATOM 2853 C C . ASP B 1 22 ? -8.656 -47.45 20.507 1 28.6 22 ASP B C 1
ATOM 2855 O O . ASP B 1 22 ? -8.019 -46.545 21.05 1 28.6 22 ASP B O 1
ATOM 2859 N N . ARG B 1 23 ? -8.365 -47.602 19.203 1 29.48 23 ARG B N 1
ATOM 2860 C CA . ARG B 1 23 ? -8.126 -46.585 18.184 1 29.48 23 ARG B CA 1
ATOM 2861 C C . ARG B 1 23 ? -9.051 -45.388 18.378 1 29.48 23 ARG B C 1
ATOM 2863 O O . ARG B 1 23 ? -10.27 -45.511 18.244 1 29.48 23 ARG B O 1
ATOM 2870 N N . PHE B 1 24 ? -8.836 -44.494 19.371 1 29.95 24 PHE B N 1
ATOM 2871 C CA . PHE B 1 24 ? -9.519 -43.207 19.432 1 29.95 24 PHE B CA 1
ATOM 2872 C C . PHE B 1 24 ? -9.696 -42.621 18.036 1 29.95 24 PHE B C 1
ATOM 2874 O O . PHE B 1 24 ? -8.725 -42.48 17.289 1 29.95 24 PHE B O 1
ATOM 2881 N N . SER B 1 25 ? -10.745 -43.021 17.345 1 29.72 25 SER B N 1
ATOM 2882 C CA . SER B 1 25 ? -11.151 -42.337 16.122 1 29.72 25 SER B CA 1
ATOM 2883 C C . SER B 1 25 ? -10.937 -40.831 16.233 1 29.72 25 SER B C 1
ATOM 2885 O O . SER B 1 25 ? -11.43 -40.196 17.168 1 29.72 25 SER B O 1
ATOM 2887 N N . PRO B 1 26 ? -9.797 -40.372 15.854 1 30.85 26 PRO B N 1
ATOM 2888 C CA . PRO B 1 26 ? -9.647 -38.921 15.981 1 30.85 26 PRO B CA 1
ATOM 2889 C C . PRO B 1 26 ? -10.939 -38.165 15.678 1 30.85 26 PRO B C 1
ATOM 2891 O O . PRO B 1 26 ? -11.712 -38.579 14.81 1 30.85 26 PRO B O 1
ATOM 2894 N N . ALA B 1 27 ? -11.64 -37.659 16.64 1 32.68 27 ALA B N 1
ATOM 2895 C CA . ALA B 1 27 ? -12.749 -36.72 16.492 1 32.68 27 ALA B CA 1
ATOM 2896 C C . ALA B 1 27 ? -12.578 -35.862 15.242 1 32.68 27 ALA B C 1
ATOM 2898 O O . ALA B 1 27 ? -11.52 -35.262 15.034 1 32.68 27 ALA B O 1
ATOM 2899 N N . LEU B 1 28 ? -13.135 -36.247 14.112 1 34.7 28 LEU B N 1
ATOM 2900 C CA . LEU B 1 28 ? -13.31 -35.433 12.914 1 34.7 28 LEU B CA 1
ATOM 2901 C C . LEU B 1 28 ? -13.446 -33.958 13.274 1 34.7 28 LEU B C 1
ATOM 2903 O O . LEU B 1 28 ? -14.251 -33.596 14.135 1 34.7 28 LEU B O 1
ATOM 2907 N N . SER B 1 29 ? -12.432 -33.214 13.408 1 37.61 29 SER B N 1
ATOM 2908 C CA . SER B 1 29 ? -12.565 -31.768 13.555 1 37.61 29 SER B CA 1
ATOM 2909 C C . SER B 1 29 ? -13.849 -31.263 12.907 1 37.61 29 SER B C 1
ATOM 2911 O O . SER B 1 29 ? -14.197 -31.678 11.799 1 37.61 29 SER B O 1
ATOM 2913 N N . PRO B 1 30 ? -14.853 -30.946 13.611 1 40.99 30 PRO B N 1
ATOM 2914 C CA . PRO B 1 30 ? -16.104 -30.491 12.999 1 40.99 30 PRO B CA 1
ATOM 2915 C C . PRO B 1 30 ? -15.885 -29.793 11.658 1 40.99 30 PRO B C 1
ATOM 2917 O O . PRO B 1 30 ? -14.962 -28.985 11.523 1 40.99 30 PRO B O 1
ATOM 2920 N N . MET B 1 31 ? -15.967 -30.369 10.503 1 44.2 31 MET B N 1
ATOM 2921 C CA . MET B 1 31 ? -16.012 -29.824 9.149 1 44.2 31 MET B CA 1
ATOM 2922 C C . MET B 1 31 ? -16.422 -28.355 9.168 1 44.2 31 MET B C 1
ATOM 2924 O O . MET B 1 31 ? -17.395 -27.986 9.828 1 44.2 31 MET B O 1
ATOM 2928 N N . ALA B 1 32 ? -15.575 -27.327 9.128 1 55.54 32 ALA B N 1
ATOM 2929 C CA . ALA B 1 32 ? -16.006 -25.941 8.965 1 55.54 32 ALA B CA 1
ATOM 2930 C C . ALA B 1 32 ? -17.34 -25.864 8.227 1 55.54 32 ALA B C 1
ATOM 2932 O O . ALA B 1 32 ? -17.528 -26.523 7.202 1 55.54 32 ALA B O 1
ATOM 2933 N N . SER B 1 33 ? -18.488 -25.587 8.912 1 66.98 33 SER B N 1
ATOM 2934 C CA . SER B 1 33 ? -19.824 -25.441 8.342 1 66.98 33 SER B CA 1
ATOM 2935 C C . SER B 1 33 ? -19.8 -24.561 7.097 1 66.98 33 SER B C 1
ATOM 2937 O O . SER B 1 33 ? -18.897 -23.74 6.928 1 66.98 33 SER B O 1
ATOM 2939 N N . PRO B 1 34 ? -20.359 -24.934 5.984 1 77.19 34 PRO B N 1
ATOM 2940 C CA . PRO B 1 34 ? -20.543 -24.114 4.784 1 77.19 34 PRO B CA 1
ATOM 2941 C C . PRO B 1 34 ? -20.733 -22.634 5.105 1 77.19 34 PRO B C 1
ATOM 2943 O O . PRO B 1 34 ? -20.246 -21.771 4.369 1 77.19 34 PRO B O 1
ATOM 2946 N N . LYS B 1 35 ? -21.208 -22.453 6.268 1 84.54 35 LYS B N 1
ATOM 2947 C CA . LYS B 1 35 ? -21.445 -21.066 6.656 1 84.54 35 LYS B CA 1
ATOM 2948 C C . LYS B 1 35 ? -20.14 -20.372 7.039 1 84.54 35 LYS B C 1
ATOM 2950 O O . LYS B 1 35 ? -19.94 -19.197 6.725 1 84.54 35 LYS B O 1
ATOM 2955 N N . GLU B 1 36 ? -19.261 -21.125 7.715 1 89.44 36 GLU B N 1
ATOM 2956 C CA . GLU B 1 36 ? -17.972 -20.563 8.111 1 89.44 36 GLU B CA 1
ATOM 2957 C C . GLU B 1 36 ? -17.119 -20.227 6.891 1 89.44 36 GLU B C 1
ATOM 2959 O O . GLU B 1 36 ? -16.504 -19.16 6.833 1 89.44 36 GLU B O 1
ATOM 2964 N N . ARG B 1 37 ? -17.128 -21.071 5.936 1 94.56 37 ARG B N 1
ATOM 2965 C CA . ARG B 1 37 ? -16.386 -20.864 4.697 1 94.56 37 ARG B CA 1
ATOM 2966 C C . ARG B 1 37 ? -16.884 -19.624 3.961 1 94.56 37 ARG B C 1
ATOM 2968 O O . ARG B 1 37 ? -16.086 -18.811 3.491 1 94.56 37 ARG B O 1
ATOM 2975 N N . GLU B 1 38 ? -18.129 -19.507 3.913 1 94.5 38 GLU B N 1
ATOM 2976 C CA . GLU B 1 38 ? -18.737 -18.362 3.243 1 94.5 38 GLU B CA 1
ATOM 2977 C C . GLU B 1 38 ? -18.351 -17.053 3.927 1 94.5 38 GLU B C 1
ATOM 2979 O O . GLU B 1 38 ? -18.125 -16.041 3.26 1 94.5 38 GLU B O 1
ATOM 2984 N N . SER B 1 39 ? -18.273 -17.169 5.201 1 95.46 39 SER B N 1
ATOM 2985 C CA . SER B 1 39 ? -17.885 -15.982 5.956 1 95.46 39 SER B CA 1
ATOM 2986 C C . SER B 1 39 ? -16.434 -15.603 5.683 1 95.46 39 SER B C 1
ATOM 2988 O O . SER B 1 39 ? -16.107 -14.42 5.568 1 95.46 39 SER B O 1
ATOM 2990 N N . PHE B 1 40 ? -15.546 -16.576 5.6 1 97.24 40 PHE B N 1
ATOM 2991 C CA . PHE B 1 40 ? -14.148 -16.317 5.275 1 97.24 40 PHE B CA 1
ATOM 2992 C C . PHE B 1 40 ? -14.023 -15.668 3.901 1 97.24 40 PHE B C 1
ATOM 2994 O O . PHE B 1 40 ? -13.315 -14.672 3.742 1 97.24 40 PHE B O 1
ATOM 3001 N N . VAL B 1 41 ? -14.777 -16.193 2.982 1 97.56 41 VAL B N 1
ATOM 3002 C CA . VAL B 1 41 ? -14.704 -15.712 1.606 1 97.56 41 VAL B CA 1
ATOM 3003 C C . VAL B 1 41 ? -15.254 -14.29 1.526 1 97.56 41 VAL B C 1
ATOM 3005 O O . VAL B 1 41 ? -14.67 -13.429 0.864 1 97.56 41 VAL B O 1
ATOM 3008 N N . TYR B 1 42 ? -16.331 -14.044 2.175 1 97.33 42 TYR B N 1
ATOM 3009 C CA . TYR B 1 42 ? -16.919 -12.709 2.184 1 97.33 42 TYR B CA 1
ATOM 3010 C C . TYR B 1 42 ? -15.964 -11.696 2.805 1 97.33 42 TYR B C 1
ATOM 3012 O O . TYR B 1 42 ? -15.778 -10.6 2.271 1 97.33 42 TYR B O 1
ATOM 3020 N N . THR B 1 43 ? -15.346 -12.056 3.909 1 97.82 43 THR B N 1
ATOM 3021 C CA . THR B 1 43 ? -14.395 -11.183 4.588 1 97.82 43 THR B CA 1
ATOM 3022 C C . THR B 1 43 ? -13.179 -10.917 3.705 1 97.82 43 THR B C 1
ATOM 3024 O O . THR B 1 43 ? -12.65 -9.804 3.688 1 97.82 43 THR B O 1
ATOM 3027 N N . ALA B 1 44 ? -12.748 -11.915 3.018 1 98.35 44 ALA B N 1
ATOM 3028 C CA . ALA B 1 44 ? -11.621 -11.749 2.104 1 98.35 44 ALA B CA 1
ATOM 3029 C C . ALA B 1 44 ? -11.945 -10.732 1.013 1 98.35 44 ALA B C 1
ATOM 3031 O O . ALA B 1 44 ? -11.098 -9.914 0.647 1 98.35 44 ALA B O 1
ATOM 3032 N N . LYS B 1 45 ? -13.125 -10.793 0.524 1 98.06 45 LYS B N 1
ATOM 3033 C CA . LYS B 1 45 ? -13.554 -9.843 -0.498 1 98.06 45 LYS B CA 1
ATOM 3034 C C . LYS B 1 45 ? -13.582 -8.42 0.051 1 98.06 45 LYS B C 1
ATOM 3036 O O . LYS B 1 45 ? -13.179 -7.477 -0.632 1 98.06 45 LYS B O 1
ATOM 3041 N N . LEU B 1 46 ? -14.064 -8.305 1.284 1 97.93 46 LEU B N 1
ATOM 3042 C CA . LEU B 1 46 ? -14.059 -7.002 1.941 1 97.93 46 LEU B CA 1
ATOM 3043 C C . LEU B 1 46 ? -12.636 -6.478 2.098 1 97.93 46 LEU B C 1
ATOM 3045 O O . LEU B 1 46 ? -12.368 -5.306 1.825 1 97.93 46 LEU B O 1
ATOM 3049 N N . ALA B 1 47 ? -11.779 -7.327 2.515 1 98.47 47 ALA B N 1
ATOM 3050 C CA . ALA B 1 47 ? -10.379 -6.956 2.704 1 98.47 47 ALA B CA 1
ATOM 3051 C C . ALA B 1 47 ? -9.743 -6.525 1.386 1 98.47 47 ALA B C 1
ATOM 3053 O O . ALA B 1 47 ? -8.949 -5.582 1.352 1 98.47 47 ALA B O 1
ATOM 3054 N N . GLU B 1 48 ? -10.066 -7.193 0.356 1 96.96 48 GLU B N 1
ATOM 3055 C CA . GLU B 1 48 ? -9.543 -6.829 -0.958 1 96.96 48 GLU B CA 1
ATOM 3056 C C . GLU B 1 48 ? -10.016 -5.438 -1.373 1 96.96 48 GLU B C 1
ATOM 3058 O O . GLU B 1 48 ? -9.218 -4.616 -1.829 1 96.96 48 GLU B O 1
ATOM 3063 N N . GLN B 1 49 ? -11.31 -5.188 -1.177 1 95.96 49 GLN B N 1
ATOM 3064 C CA . GLN B 1 49 ? -11.885 -3.903 -1.558 1 95.96 49 GLN B CA 1
ATOM 3065 C C . GLN B 1 49 ? -11.265 -2.763 -0.756 1 95.96 49 GLN B C 1
ATOM 3067 O O . GLN B 1 49 ? -11.152 -1.639 -1.25 1 95.96 49 GLN B O 1
ATOM 3072 N N . ALA B 1 50 ? -10.88 -3.071 0.418 1 97.17 50 ALA B N 1
ATOM 3073 C CA . ALA B 1 50 ? -10.292 -2.062 1.295 1 97.17 50 ALA B CA 1
ATOM 3074 C C . ALA B 1 50 ? -8.768 -2.088 1.218 1 97.17 50 ALA B C 1
ATOM 3076 O O . ALA B 1 50 ? -8.091 -1.375 1.962 1 97.17 50 ALA B O 1
ATOM 3077 N N . GLU B 1 51 ? -8.195 -2.946 0.36 1 96.11 51 GLU B N 1
ATOM 3078 C CA . GLU B 1 51 ? -6.76 -3.101 0.137 1 96.11 51 GLU B CA 1
ATOM 3079 C C . GLU B 1 51 ? -6.041 -3.499 1.422 1 96.11 51 GLU B C 1
ATOM 3081 O O . GLU B 1 51 ? -4.973 -2.969 1.732 1 96.11 51 GLU B O 1
ATOM 3086 N N . ARG B 1 52 ? -6.723 -4.245 2.235 1 98.03 52 ARG B N 1
ATOM 3087 C CA . ARG B 1 52 ? -6.153 -4.835 3.441 1 98.03 52 ARG B CA 1
ATOM 3088 C C . ARG B 1 52 ? -5.706 -6.271 3.19 1 98.03 52 ARG B C 1
ATOM 3090 O O . ARG B 1 52 ? -6.303 -7.214 3.713 1 98.03 52 ARG B O 1
ATOM 3097 N N . TYR B 1 53 ? -4.582 -6.453 2.577 1 97.88 53 TYR B N 1
ATOM 3098 C CA . TYR B 1 53 ? -4.168 -7.733 2.015 1 97.88 53 TYR B CA 1
ATOM 3099 C C . TYR B 1 53 ? -3.628 -8.656 3.1 1 97.88 53 TYR B C 1
ATOM 3101 O O . TYR B 1 53 ? -3.777 -9.878 3.016 1 97.88 53 TYR B O 1
ATOM 3109 N N . ASP B 1 54 ? -3.046 -8.106 4.18 1 97.69 54 ASP B N 1
ATOM 3110 C CA . ASP B 1 54 ? -2.631 -8.956 5.291 1 97.69 54 ASP B CA 1
ATOM 3111 C C . ASP B 1 54 ? -3.829 -9.671 5.912 1 97.69 54 ASP B C 1
ATOM 3113 O O . ASP B 1 54 ? -3.764 -10.868 6.199 1 97.69 54 ASP B O 1
ATOM 3117 N N . ASP B 1 55 ? -4.897 -8.921 6.102 1 98.27 55 ASP B N 1
ATOM 3118 C CA . ASP B 1 55 ? -6.129 -9.522 6.606 1 98.27 55 ASP B CA 1
ATOM 3119 C C . ASP B 1 55 ? -6.668 -10.567 5.631 1 98.27 55 ASP B C 1
ATOM 3121 O O . ASP B 1 55 ? -7.155 -11.62 6.048 1 98.27 55 ASP B O 1
ATOM 3125 N N . MET B 1 56 ? -6.566 -10.183 4.344 1 98.24 56 MET B N 1
ATOM 3126 C CA . MET B 1 56 ? -7.046 -11.072 3.291 1 98.24 56 MET B CA 1
ATOM 3127 C C . MET B 1 56 ? -6.354 -12.429 3.365 1 98.24 56 MET B C 1
ATOM 3129 O O . MET B 1 56 ? -7.013 -13.47 3.329 1 98.24 56 MET B O 1
ATOM 3133 N N . VAL B 1 57 ? -5.052 -12.436 3.531 1 98.58 57 VAL B N 1
ATOM 3134 C CA . VAL B 1 57 ? -4.253 -13.656 3.59 1 98.58 57 VAL B CA 1
ATOM 3135 C C . VAL B 1 57 ? -4.63 -14.46 4.832 1 98.58 57 VAL B C 1
ATOM 3137 O O . VAL B 1 57 ? -4.812 -15.678 4.759 1 98.58 57 VAL B O 1
ATOM 3140 N N . GLU B 1 58 ? -4.77 -13.814 5.949 1 98.38 58 GLU B N 1
ATOM 3141 C CA . GLU B 1 58 ? -5.094 -14.493 7.199 1 98.38 58 GLU B CA 1
ATOM 3142 C C . GLU B 1 58 ? -6.43 -15.225 7.1 1 98.38 58 GLU B C 1
ATOM 3144 O O . GLU B 1 58 ? -6.55 -16.371 7.538 1 98.38 58 GLU B O 1
ATOM 3149 N N . VAL B 1 59 ? -7.341 -14.52 6.524 1 98.14 59 VAL B N 1
ATOM 3150 C CA . VAL B 1 59 ? -8.678 -15.104 6.466 1 98.14 59 VAL B CA 1
ATOM 3151 C C . VAL B 1 59 ? -8.708 -16.223 5.428 1 98.14 59 VAL B C 1
ATOM 3153 O O . VAL B 1 59 ? -9.338 -17.261 5.643 1 98.14 59 VAL B O 1
ATOM 3156 N N . MET B 1 60 ? -8.037 -16.064 4.286 1 98.45 60 MET B N 1
ATOM 3157 C CA . MET B 1 60 ? -8.037 -17.096 3.252 1 98.45 60 MET B CA 1
ATOM 3158 C C . MET B 1 60 ? -7.24 -18.316 3.701 1 98.45 60 MET B C 1
ATOM 3160 O O . MET B 1 60 ? -7.512 -1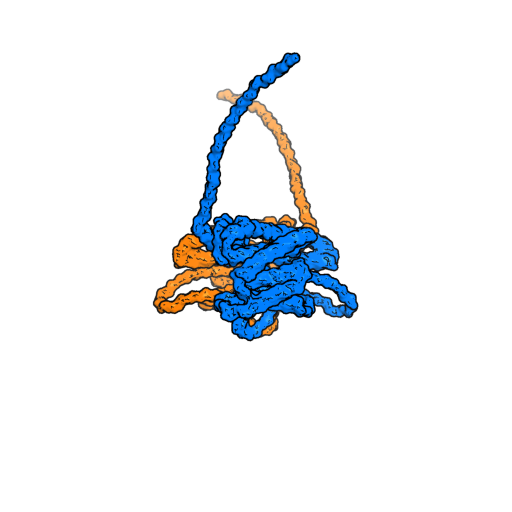9.436 3.265 1 98.45 60 MET B O 1
ATOM 3164 N N . LYS B 1 61 ? -6.257 -18.149 4.559 1 98.18 61 LYS B N 1
ATOM 3165 C CA . LYS B 1 61 ? -5.566 -19.284 5.164 1 98.18 61 LYS B CA 1
ATOM 3166 C C . LYS B 1 61 ? -6.53 -20.146 5.974 1 98.18 61 LYS B C 1
ATOM 3168 O O . LYS B 1 61 ? -6.463 -21.376 5.924 1 98.18 61 LYS B O 1
ATOM 3173 N N . LYS B 1 62 ? -7.358 -19.486 6.726 1 97.89 62 LYS B N 1
ATOM 3174 C CA . LYS B 1 62 ? -8.363 -20.215 7.493 1 97.89 62 LYS B CA 1
ATOM 3175 C C . LYS B 1 62 ? -9.273 -21.027 6.575 1 97.89 62 LYS B C 1
ATOM 3177 O O . LYS B 1 62 ? -9.621 -22.167 6.888 1 97.89 62 LYS B O 1
ATOM 3182 N N . ALA B 1 63 ? -9.667 -20.406 5.426 1 97.57 63 ALA B N 1
ATOM 3183 C CA . ALA B 1 63 ? -10.484 -21.118 4.446 1 97.57 63 ALA B CA 1
ATOM 3184 C C . ALA B 1 63 ? -9.742 -22.331 3.891 1 97.57 63 ALA B C 1
ATOM 3186 O O . ALA B 1 63 ? -10.325 -23.407 3.738 1 97.57 63 ALA B O 1
ATOM 3187 N N . ALA B 1 64 ? -8.451 -22.166 3.583 1 97.6 64 ALA B N 1
ATOM 3188 C CA . ALA B 1 64 ? -7.639 -23.253 3.042 1 97.6 64 ALA B CA 1
ATOM 3189 C C . ALA B 1 64 ? -7.495 -24.386 4.054 1 97.6 64 ALA B C 1
ATOM 3191 O O . ALA B 1 64 ? -7.46 -25.561 3.679 1 97.6 64 ALA B O 1
ATOM 3192 N N . LYS B 1 65 ? -7.502 -24.097 5.366 1 97.08 65 LYS B N 1
ATOM 3193 C CA . LYS B 1 65 ? -7.252 -25.063 6.432 1 97.08 65 LYS B CA 1
ATOM 3194 C C . LYS B 1 65 ? -8.5 -25.888 6.732 1 97.08 65 LYS B C 1
ATOM 3196 O O . LYS B 1 65 ? -8.464 -26.801 7.559 1 97.08 65 LYS B O 1
ATOM 3201 N N . LEU B 1 66 ? -9.592 -25.536 6.008 1 96.78 66 LEU B N 1
ATOM 3202 C CA . LEU B 1 66 ? -10.779 -26.377 6.108 1 96.78 66 LEU B CA 1
ATOM 3203 C C . LEU B 1 66 ? -10.602 -27.665 5.311 1 96.78 66 LEU B C 1
ATOM 3205 O O . LEU B 1 66 ? -11.427 -28.577 5.405 1 96.78 66 LEU B O 1
ATOM 3209 N N . ASP B 1 67 ? -9.551 -27.76 4.52 1 95.4 67 ASP B N 1
ATOM 3210 C CA . ASP B 1 67 ? -9.143 -28.941 3.766 1 95.4 67 ASP B CA 1
ATOM 3211 C C . ASP B 1 67 ? -10.235 -29.376 2.792 1 95.4 67 ASP B C 1
ATOM 3213 O O . ASP B 1 67 ? -10.565 -30.561 2.71 1 95.4 67 ASP B O 1
ATOM 3217 N N . VAL B 1 68 ? -10.915 -28.429 2.211 1 94.16 68 VAL B N 1
ATOM 3218 C CA . VAL B 1 68 ? -11.847 -28.639 1.109 1 94.16 68 VAL B CA 1
ATOM 3219 C C . VAL B 1 68 ? -11.325 -27.949 -0.149 1 94.16 68 VAL B C 1
ATOM 3221 O O . VAL B 1 68 ? -10.564 -26.982 -0.064 1 94.16 68 VAL B O 1
ATOM 3224 N N . GLU B 1 69 ? -11.727 -28.49 -1.242 1 95.45 69 GLU B N 1
ATOM 3225 C CA . GLU B 1 69 ? -11.292 -27.899 -2.504 1 95.45 69 GLU B CA 1
ATOM 3226 C C . GLU B 1 69 ? -11.821 -26.476 -2.659 1 95.45 69 GLU B C 1
ATOM 3228 O O . GLU B 1 69 ? -13.018 -26.232 -2.491 1 95.45 69 GLU B O 1
ATOM 3233 N N . LEU B 1 70 ? -10.961 -25.629 -2.96 1 96.41 70 LEU B N 1
ATOM 3234 C CA . LEU B 1 70 ? -11.365 -24.242 -3.159 1 96.41 70 LEU B CA 1
ATOM 3235 C C . LEU B 1 70 ? -11.967 -24.044 -4.546 1 96.41 70 LEU B C 1
ATOM 3237 O O . LEU B 1 70 ? -11.498 -24.637 -5.521 1 96.41 70 LEU B O 1
ATOM 3241 N N . THR B 1 71 ? -13.042 -23.233 -4.615 1 95.44 71 THR B N 1
ATOM 3242 C CA . THR B 1 71 ? -13.568 -22.823 -5.912 1 95.44 71 THR B CA 1
ATOM 3243 C C . THR B 1 71 ? -12.564 -21.941 -6.648 1 95.44 71 THR B C 1
ATOM 3245 O O . THR B 1 71 ? -11.559 -21.519 -6.071 1 95.44 71 THR B O 1
ATOM 3248 N N . VAL B 1 72 ? -12.803 -21.633 -7.908 1 94.47 72 VAL B N 1
ATOM 3249 C CA . VAL B 1 72 ? -11.932 -20.784 -8.714 1 94.47 72 VAL B CA 1
ATOM 3250 C C . VAL B 1 72 ? -11.822 -19.401 -8.075 1 94.47 72 VAL B C 1
ATOM 3252 O O . VAL B 1 72 ? -10.725 -18.852 -7.954 1 94.47 72 VAL B O 1
ATOM 3255 N N . GLU B 1 73 ? -12.893 -18.883 -7.619 1 95.61 73 GLU B N 1
ATOM 3256 C CA . GLU B 1 73 ? -12.918 -17.565 -6.992 1 95.61 73 GLU B CA 1
ATOM 3257 C C . GLU B 1 73 ? -12.102 -17.552 -5.702 1 95.61 73 GLU B C 1
ATOM 3259 O O . GLU B 1 73 ? -11.333 -16.62 -5.457 1 95.61 73 GLU B O 1
ATOM 3264 N N . GLU B 1 74 ? -12.257 -18.569 -4.93 1 97 74 GLU B N 1
ATOM 3265 C CA . GLU B 1 74 ? -11.548 -18.666 -3.658 1 97 74 GLU B CA 1
ATOM 3266 C C . GLU B 1 74 ? -10.043 -18.798 -3.873 1 97 74 GLU B C 1
ATOM 3268 O O . GLU B 1 74 ? -9.252 -18.165 -3.17 1 97 74 GLU B O 1
ATOM 3273 N N . ARG B 1 75 ? -9.656 -19.582 -4.818 1 96.87 75 ARG B N 1
ATOM 3274 C CA . ARG B 1 75 ? -8.249 -19.742 -5.171 1 96.87 75 ARG B CA 1
ATOM 3275 C C . ARG B 1 75 ? -7.645 -18.417 -5.626 1 96.87 75 ARG B C 1
ATOM 3277 O O . ARG B 1 75 ? -6.519 -18.082 -5.253 1 96.87 75 ARG B O 1
ATOM 3284 N N . ASN B 1 76 ? -8.408 -17.722 -6.362 1 95.17 76 ASN B N 1
ATOM 3285 C CA . ASN B 1 76 ? -7.959 -16.416 -6.834 1 95.17 76 ASN B CA 1
ATOM 3286 C C . ASN B 1 76 ? -7.801 -15.428 -5.682 1 95.17 76 ASN B C 1
ATOM 3288 O O . ASN B 1 76 ? -6.845 -14.651 -5.652 1 95.17 76 ASN B O 1
ATOM 3292 N N . LEU B 1 77 ? -8.75 -15.431 -4.731 1 97.64 77 LEU B N 1
ATOM 3293 C CA . LEU B 1 77 ? -8.659 -14.553 -3.569 1 97.64 77 LEU B CA 1
ATOM 3294 C C . LEU B 1 77 ? -7.397 -14.846 -2.764 1 97.64 77 LEU B C 1
ATOM 3296 O O . LEU B 1 77 ? -6.697 -13.923 -2.342 1 97.64 77 LEU B O 1
ATOM 3300 N N . LEU B 1 78 ? -7.131 -16.123 -2.579 1 98.15 78 LEU B N 1
ATOM 3301 C CA . LEU B 1 78 ? -5.927 -16.534 -1.864 1 98.15 78 LEU B CA 1
ATOM 3302 C C . LEU B 1 78 ? -4.675 -16.046 -2.585 1 98.15 78 LEU B C 1
ATOM 3304 O O . LEU B 1 78 ? -3.791 -15.448 -1.967 1 98.15 78 LEU B O 1
ATOM 3308 N N . SER B 1 79 ? -4.64 -16.254 -3.846 1 97.57 79 SER B N 1
ATOM 3309 C CA . SER B 1 79 ? -3.487 -15.885 -4.66 1 97.57 79 SER B CA 1
ATOM 3310 C C . SER B 1 79 ? -3.285 -14.374 -4.68 1 97.57 79 SER B C 1
ATOM 3312 O O . SER B 1 79 ? -2.16 -13.89 -4.538 1 97.57 79 SER B O 1
ATOM 3314 N N . VAL B 1 80 ? -4.376 -13.621 -4.824 1 96.92 80 VAL B N 1
ATOM 3315 C CA . VAL B 1 80 ? -4.315 -12.164 -4.875 1 96.92 80 VAL B CA 1
ATOM 3316 C C . VAL B 1 80 ? -3.781 -11.623 -3.551 1 96.92 80 VAL B C 1
ATOM 3318 O O . VAL B 1 80 ? -2.95 -10.712 -3.536 1 96.92 80 VAL B O 1
ATOM 3321 N N . GLY B 1 81 ? -4.24 -12.199 -2.456 1 97.93 81 GLY B N 1
ATOM 3322 C CA . GLY B 1 81 ? -3.748 -11.781 -1.153 1 97.93 81 GLY B CA 1
ATOM 3323 C C . GLY B 1 81 ? -2.248 -11.944 -1.002 1 97.93 81 GLY B C 1
ATOM 3324 O O . GLY B 1 81 ? -1.543 -10.983 -0.685 1 97.93 81 GLY B O 1
ATOM 3325 N N . TYR B 1 82 ? -1.781 -13.105 -1.213 1 98.15 82 TYR B N 1
ATOM 3326 C CA . TYR B 1 82 ? -0.359 -13.385 -1.054 1 98.15 82 TYR B CA 1
ATOM 3327 C C . TYR B 1 82 ? 0.468 -12.598 -2.064 1 98.15 82 TYR B C 1
ATOM 3329 O O . TYR B 1 82 ? 1.579 -12.158 -1.758 1 98.15 82 TYR B O 1
ATOM 3337 N N . LYS B 1 83 ? -0.048 -12.432 -3.277 1 96.37 83 LYS B N 1
ATOM 3338 C CA . LYS B 1 83 ? 0.661 -11.679 -4.308 1 96.37 83 LYS B CA 1
ATOM 3339 C C . LYS B 1 83 ? 0.926 -10.245 -3.858 1 96.37 83 LYS B C 1
ATOM 3341 O O . LYS B 1 83 ? 2.032 -9.729 -4.031 1 96.37 83 LYS B O 1
ATOM 3346 N N . ASN B 1 84 ? -0.013 -9.621 -3.257 1 96.06 84 ASN B N 1
ATOM 3347 C CA . ASN B 1 84 ? 0.129 -8.232 -2.832 1 96.06 84 ASN B CA 1
ATOM 3348 C C . ASN B 1 84 ? 1.038 -8.109 -1.612 1 96.06 84 ASN B C 1
ATOM 3350 O O . ASN B 1 84 ? 1.867 -7.201 -1.54 1 96.06 84 ASN B O 1
ATOM 3354 N N . VAL B 1 85 ? 0.887 -9.041 -0.724 1 97.49 85 VAL B N 1
ATOM 3355 C CA . VAL B 1 85 ? 1.706 -8.996 0.483 1 97.49 85 VAL B CA 1
ATOM 3356 C C . VAL B 1 85 ? 3.173 -9.214 0.121 1 97.49 85 VAL B C 1
ATOM 3358 O O . VAL B 1 85 ? 4.048 -8.472 0.574 1 97.49 85 VAL B O 1
ATOM 3361 N N . ILE B 1 86 ? 3.4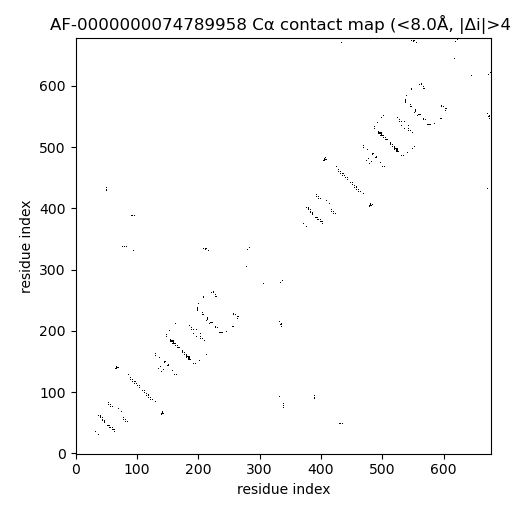54 -10.182 -0.7 1 97.17 86 ILE B N 1
ATOM 3362 C CA . ILE B 1 86 ? 4.834 -10.482 -1.065 1 97.17 86 ILE B CA 1
ATOM 3363 C C . ILE B 1 86 ? 5.36 -9.413 -2.021 1 97.17 86 ILE B C 1
ATOM 3365 O O . ILE B 1 86 ? 6.546 -9.077 -1.994 1 97.17 86 ILE B O 1
ATOM 3369 N N . GLY B 1 87 ? 4.496 -8.891 -2.896 1 95.38 87 GLY B N 1
ATOM 3370 C CA . GLY B 1 87 ? 4.896 -7.865 -3.845 1 95.38 87 GLY B CA 1
ATOM 3371 C C . GLY B 1 87 ? 5.464 -6.625 -3.181 1 95.38 87 GLY B C 1
ATOM 3372 O O . GLY B 1 87 ? 6.446 -6.053 -3.657 1 95.38 87 GLY B O 1
ATOM 3373 N N . ALA B 1 88 ? 4.858 -6.257 -2.096 1 94.85 88 ALA B N 1
ATOM 3374 C CA . ALA B 1 88 ? 5.326 -5.081 -1.365 1 94.85 88 ALA B CA 1
ATOM 3375 C C . ALA B 1 88 ? 6.735 -5.299 -0.82 1 94.85 88 ALA B C 1
ATOM 3377 O O . ALA B 1 88 ? 7.573 -4.396 -0.869 1 94.85 88 ALA B O 1
ATOM 3378 N N . ARG B 1 89 ? 6.999 -6.464 -0.318 1 97.56 89 ARG B N 1
ATOM 3379 C CA . ARG B 1 89 ? 8.313 -6.765 0.239 1 97.56 89 ARG B CA 1
ATOM 3380 C C . ARG B 1 89 ? 9.353 -6.922 -0.865 1 97.56 89 ARG B C 1
ATOM 3382 O O . ARG B 1 89 ? 10.496 -6.486 -0.715 1 97.56 89 ARG B O 1
ATOM 3389 N N . ARG B 1 90 ? 8.952 -7.512 -1.963 1 96.67 90 ARG B N 1
ATOM 3390 C CA . ARG B 1 90 ? 9.87 -7.641 -3.09 1 96.67 90 ARG B CA 1
ATOM 3391 C C . ARG B 1 90 ? 10.252 -6.273 -3.645 1 96.67 90 ARG B C 1
ATOM 3393 O O . ARG B 1 90 ? 11.419 -6.029 -3.96 1 96.67 90 ARG B O 1
ATOM 3400 N N . ALA B 1 91 ? 9.303 -5.392 -3.727 1 94.25 91 ALA B N 1
ATOM 3401 C CA . ALA B 1 91 ? 9.573 -4.033 -4.188 1 94.25 91 ALA B CA 1
ATOM 3402 C C . ALA B 1 91 ? 10.544 -3.319 -3.252 1 94.25 91 ALA B C 1
ATOM 3404 O O . ALA B 1 91 ? 11.488 -2.668 -3.706 1 94.25 91 ALA B O 1
ATOM 3405 N N . ALA B 1 92 ? 10.285 -3.494 -1.997 1 96.95 92 ALA B N 1
ATOM 3406 C CA . ALA B 1 92 ? 11.176 -2.886 -1.013 1 96.95 92 ALA B CA 1
ATOM 3407 C C . ALA B 1 92 ? 12.594 -3.436 -1.143 1 96.95 92 ALA B C 1
ATOM 3409 O O . ALA B 1 92 ? 13.566 -2.679 -1.107 1 96.95 92 ALA B O 1
ATOM 3410 N N . TRP B 1 93 ? 12.688 -4.706 -1.276 1 97.08 93 TRP B N 1
ATOM 3411 C CA . TRP B 1 93 ? 13.988 -5.355 -1.414 1 97.08 93 TRP B CA 1
ATOM 3412 C C . TRP B 1 93 ? 14.749 -4.8 -2.613 1 97.08 93 TRP B C 1
ATOM 3414 O O . TRP B 1 93 ? 15.947 -4.522 -2.521 1 97.08 93 TRP B O 1
ATOM 3424 N N . ARG B 1 94 ? 14.098 -4.607 -3.691 1 95.27 94 ARG B N 1
ATOM 3425 C CA . ARG B 1 94 ? 14.74 -4.104 -4.901 1 95.27 94 ARG B CA 1
ATOM 3426 C C . ARG B 1 94 ? 15.219 -2.669 -4.71 1 95.27 94 ARG B C 1
ATOM 3428 O O . ARG B 1 94 ? 16.307 -2.307 -5.164 1 95.27 94 ARG B O 1
ATOM 3435 N N . VAL B 1 95 ? 14.41 -1.886 -4.063 1 95.27 95 VAL B N 1
ATOM 3436 C CA . VAL B 1 95 ? 14.792 -0.508 -3.776 1 95.27 95 VAL B CA 1
ATOM 3437 C C . VAL B 1 95 ? 16.053 -0.489 -2.915 1 95.27 95 VAL B C 1
ATOM 3439 O O . VAL B 1 95 ? 17.015 0.218 -3.227 1 95.27 95 VAL B O 1
ATOM 3442 N N . PHE B 1 96 ? 16.072 -1.314 -1.898 1 97.14 96 PHE B N 1
ATOM 3443 C CA . PHE B 1 96 ? 17.22 -1.352 -0.999 1 97.14 96 PHE B CA 1
ATOM 3444 C C . PHE B 1 96 ? 18.463 -1.846 -1.729 1 97.14 96 PHE B C 1
ATOM 3446 O O . PHE B 1 96 ? 19.563 -1.336 -1.507 1 97.14 96 PHE B O 1
ATOM 3453 N N . ASN B 1 97 ? 18.241 -2.827 -2.536 1 93.48 97 ASN B N 1
ATOM 3454 C CA . ASN B 1 97 ? 19.371 -3.339 -3.303 1 93.48 97 ASN B CA 1
ATOM 3455 C C . ASN B 1 97 ? 19.968 -2.265 -4.208 1 93.48 97 ASN B C 1
ATOM 3457 O O . ASN B 1 97 ? 21.188 -2.101 -4.263 1 93.48 97 ASN B O 1
ATOM 3461 N N . SER B 1 98 ? 19.146 -1.537 -4.895 1 93.43 98 SER B N 1
ATOM 3462 C CA . SER B 1 98 ? 19.59 -0.473 -5.79 1 93.43 98 SER B CA 1
ATOM 3463 C C . SER B 1 98 ? 20.322 0.623 -5.024 1 93.43 98 SER B C 1
ATOM 3465 O O . SER B 1 98 ? 21.398 1.063 -5.436 1 93.43 98 SER B O 1
ATOM 3467 N N . ILE B 1 99 ? 19.844 1.04 -3.872 1 96.18 99 ILE B N 1
ATOM 3468 C CA . ILE B 1 99 ? 20.441 2.12 -3.095 1 96.18 99 ILE B CA 1
ATOM 3469 C C . ILE B 1 99 ? 21.75 1.644 -2.47 1 96.18 99 ILE B C 1
ATOM 3471 O O . ILE B 1 99 ? 22.719 2.402 -2.389 1 96.18 99 ILE B O 1
ATOM 3475 N N . ALA B 1 100 ? 21.732 0.415 -1.993 1 95.31 100 ALA B N 1
ATOM 3476 C CA . ALA B 1 100 ? 22.952 -0.141 -1.414 1 95.31 100 ALA B CA 1
ATOM 3477 C C . ALA B 1 100 ? 24.091 -0.141 -2.431 1 95.31 100 ALA B C 1
ATOM 3479 O O . ALA B 1 100 ? 25.225 0.216 -2.102 1 95.31 100 ALA B O 1
ATOM 3480 N N . GLN B 1 101 ? 23.796 -0.511 -3.623 1 93.18 101 GLN B N 1
ATOM 3481 C CA . GLN B 1 101 ? 24.793 -0.54 -4.688 1 93.18 101 GLN B CA 1
ATOM 3482 C C . GLN B 1 101 ? 25.316 0.862 -4.99 1 93.18 101 GLN B C 1
ATOM 3484 O O . GLN B 1 101 ? 26.519 1.053 -5.183 1 93.18 101 GLN B O 1
ATOM 3489 N N . LYS B 1 102 ? 24.454 1.839 -5.025 1 94.39 102 LYS B N 1
ATOM 3490 C CA . LYS B 1 102 ? 24.844 3.224 -5.274 1 94.39 102 LYS B CA 1
ATOM 3491 C C . LYS B 1 102 ? 25.738 3.753 -4.156 1 94.39 102 LYS B C 1
ATOM 3493 O O . LYS B 1 102 ? 26.75 4.406 -4.419 1 94.39 102 LYS B O 1
ATOM 3498 N N . GLU B 1 103 ? 25.382 3.436 -2.934 1 96.26 103 GLU B N 1
ATOM 3499 C CA . GLU B 1 103 ? 26.172 3.895 -1.795 1 96.26 103 GLU B CA 1
ATOM 3500 C C . GLU B 1 103 ? 27.535 3.209 -1.757 1 96.26 103 GLU B C 1
ATOM 3502 O O . GLU B 1 103 ? 28.541 3.836 -1.42 1 96.26 103 GLU B O 1
ATOM 3507 N N . GLU B 1 104 ? 27.543 1.963 -2.043 1 94.43 104 GLU B N 1
ATOM 3508 C CA . GLU B 1 104 ? 28.811 1.245 -2.124 1 94.43 104 GLU B CA 1
ATOM 3509 C C . GLU B 1 104 ? 29.71 1.833 -3.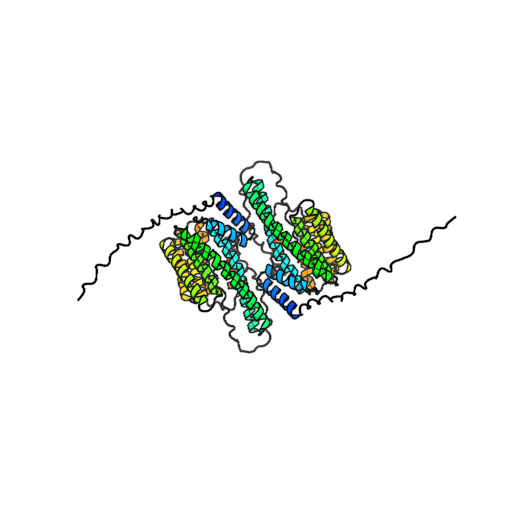208 1 94.43 104 GLU B C 1
ATOM 3511 O O . GLU B 1 104 ? 30.911 2.016 -2.994 1 94.43 104 GLU B O 1
ATOM 3516 N N . ALA B 1 105 ? 29.173 2.187 -4.335 1 94.14 105 ALA B N 1
ATOM 3517 C CA . ALA B 1 105 ? 29.922 2.761 -5.45 1 94.14 105 ALA B CA 1
ATOM 3518 C C . ALA B 1 105 ? 30.494 4.126 -5.081 1 94.14 105 ALA B C 1
ATOM 3520 O O . ALA B 1 105 ? 31.567 4.506 -5.556 1 94.14 105 ALA B O 1
ATOM 3521 N N . ARG B 1 106 ? 29.843 4.887 -4.157 1 94.9 106 ARG B N 1
ATOM 3522 C CA . ARG B 1 106 ? 30.277 6.21 -3.718 1 94.9 106 ARG B CA 1
ATOM 3523 C C . ARG B 1 106 ? 31.217 6.109 -2.522 1 94.9 106 ARG B C 1
ATOM 3525 O O . ARG B 1 106 ? 31.719 7.123 -2.033 1 94.9 106 ARG B O 1
ATOM 3532 N N . GLY B 1 107 ? 31.426 4.925 -2.014 1 94.51 107 GLY B N 1
ATOM 3533 C CA . GLY B 1 107 ? 32.331 4.693 -0.9 1 94.51 107 GLY B CA 1
ATOM 3534 C C . GLY B 1 107 ? 31.727 5.05 0.445 1 94.51 107 GLY B C 1
ATOM 3535 O O . GLY B 1 107 ? 32.451 5.258 1.421 1 94.51 107 GLY B O 1
ATOM 3536 N N . ASN B 1 108 ? 30.435 5.19 0.481 1 94.36 108 ASN B N 1
ATOM 3537 C CA . ASN B 1 108 ? 29.764 5.476 1.744 1 94.36 108 ASN B CA 1
ATOM 3538 C C . ASN B 1 108 ? 29.499 4.2 2.539 1 94.36 108 ASN B C 1
ATOM 3540 O O . ASN B 1 108 ? 28.366 3.719 2.59 1 94.36 108 ASN B O 1
ATOM 3544 N N . GLU B 1 109 ? 30.403 3.75 3.307 1 93.46 109 GLU B N 1
ATOM 3545 C CA . GLU B 1 109 ? 30.371 2.455 3.98 1 93.46 109 GLU B CA 1
ATOM 3546 C C . GLU B 1 109 ? 29.326 2.437 5.092 1 93.46 109 GLU B C 1
ATOM 3548 O O . GLU B 1 109 ? 28.656 1.424 5.304 1 93.46 109 GLU B O 1
ATOM 3553 N N . GLN B 1 110 ? 29.222 3.504 5.757 1 92.88 110 GLN B N 1
ATOM 3554 C CA . GLN B 1 110 ? 28.268 3.573 6.859 1 92.88 110 GLN B CA 1
ATOM 3555 C C . GLN B 1 110 ? 26.834 3.442 6.354 1 92.88 110 GLN B C 1
ATOM 3557 O O . GLN B 1 110 ? 26.05 2.656 6.892 1 92.88 110 GLN B O 1
ATOM 3562 N N . HIS B 1 111 ? 26.536 4.185 5.341 1 94.54 111 HIS B N 1
ATOM 3563 C CA . HIS B 1 111 ? 25.209 4.108 4.741 1 94.54 111 HIS B CA 1
ATOM 3564 C C . HIS B 1 111 ? 24.957 2.731 4.136 1 94.54 111 HIS B C 1
ATOM 3566 O O . HIS B 1 111 ? 23.878 2.16 4.31 1 94.54 111 HIS B O 1
ATOM 3572 N N . ALA B 1 112 ? 25.939 2.204 3.505 1 95.46 112 ALA B N 1
ATOM 3573 C CA . ALA B 1 112 ? 25.802 0.883 2.896 1 95.46 112 ALA B CA 1
ATOM 3574 C C . ALA B 1 112 ? 25.493 -0.177 3.949 1 95.46 112 ALA B C 1
ATOM 3576 O O . ALA B 1 112 ? 24.661 -1.059 3.726 1 95.46 112 ALA B O 1
ATOM 3577 N N . LYS B 1 113 ? 26.12 -0.081 5.07 1 95.47 113 LYS B N 1
ATOM 3578 C CA . LYS B 1 113 ? 25.898 -1.026 6.16 1 95.47 113 LYS B CA 1
ATOM 3579 C C . LYS B 1 113 ? 24.479 -0.91 6.707 1 95.47 113 LYS B C 1
ATOM 3581 O O . LYS B 1 113 ? 23.819 -1.922 6.956 1 95.47 113 LYS B O 1
ATOM 3586 N N . MET B 1 114 ? 23.994 0.253 6.852 1 96.02 114 MET B N 1
ATOM 3587 C CA . MET B 1 114 ? 22.644 0.489 7.357 1 96.02 114 MET B CA 1
ATOM 3588 C C . MET B 1 114 ? 21.599 -0.085 6.406 1 96.02 114 MET B C 1
ATOM 3590 O O . MET B 1 114 ? 20.627 -0.702 6.844 1 96.02 114 MET B O 1
ATOM 3594 N N . ILE B 1 115 ? 21.796 0.117 5.186 1 97.86 115 ILE B N 1
ATOM 3595 C CA . ILE B 1 115 ? 20.863 -0.364 4.173 1 97.86 115 ILE B CA 1
ATOM 3596 C C . ILE B 1 115 ? 20.845 -1.891 4.17 1 97.86 115 ILE B C 1
ATOM 3598 O O . ILE B 1 115 ? 19.781 -2.505 4.072 1 97.86 115 ILE B O 1
ATOM 3602 N N . LYS B 1 116 ? 21.997 -2.467 4.275 1 95.99 116 LYS B N 1
ATOM 3603 C CA . LYS B 1 116 ? 22.092 -3.924 4.281 1 95.99 116 LYS B CA 1
ATOM 3604 C C . LYS B 1 116 ? 21.371 -4.517 5.488 1 95.99 116 LYS B C 1
ATOM 3606 O O . LYS B 1 116 ? 20.699 -5.545 5.374 1 95.99 116 LYS B O 1
ATOM 3611 N N . GLU B 1 117 ? 21.51 -3.905 6.565 1 96.68 117 GLU B N 1
ATOM 3612 C CA . GLU B 1 117 ? 20.808 -4.356 7.763 1 96.68 117 GLU B CA 1
ATOM 3613 C C . GLU B 1 117 ? 19.295 -4.259 7.585 1 96.68 117 GLU B C 1
ATOM 3615 O O . GLU B 1 117 ? 18.559 -5.166 7.978 1 96.68 117 GLU B O 1
ATOM 3620 N N . TYR B 1 118 ? 18.876 -3.17 7.068 1 97.67 118 TYR B N 1
ATOM 3621 C CA . TYR B 1 118 ? 17.455 -2.987 6.793 1 97.67 118 TYR B CA 1
ATOM 3622 C C . TYR B 1 118 ? 16.962 -4.001 5.769 1 97.67 118 TYR B C 1
ATOM 3624 O O . TYR B 1 118 ? 15.869 -4.555 5.91 1 97.67 118 TYR B O 1
ATOM 3632 N N . ARG B 1 119 ? 17.749 -4.244 4.785 1 97.56 119 ARG B N 1
ATOM 3633 C CA . ARG B 1 119 ? 17.424 -5.223 3.753 1 97.56 119 ARG B CA 1
ATOM 3634 C C . ARG B 1 119 ? 17.268 -6.618 4.352 1 97.56 119 ARG B C 1
ATOM 3636 O O . ARG B 1 119 ? 16.394 -7.382 3.939 1 97.56 119 ARG B O 1
ATOM 3643 N N . LEU B 1 120 ? 18.083 -6.959 5.307 1 97.56 120 LEU B N 1
ATOM 3644 C CA . LEU B 1 120 ? 18.002 -8.254 5.973 1 97.56 120 LEU B CA 1
ATOM 3645 C C . LEU B 1 120 ? 16.658 -8.422 6.673 1 97.56 120 LEU B C 1
ATOM 3647 O O . LEU B 1 120 ? 16.098 -9.52 6.696 1 97.56 120 LEU B O 1
ATOM 3651 N N . LYS B 1 121 ? 16.19 -7.352 7.226 1 97.87 121 LYS B N 1
ATOM 3652 C CA . LYS B 1 121 ? 14.863 -7.387 7.835 1 97.87 121 LYS B CA 1
ATOM 3653 C C . LYS B 1 121 ? 13.792 -7.727 6.803 1 97.87 121 LYS B C 1
ATOM 3655 O O . LYS B 1 121 ? 12.938 -8.582 7.047 1 97.87 121 LYS B O 1
ATOM 3660 N N . VAL B 1 122 ? 13.878 -7.123 5.68 1 98.24 122 VAL B N 1
ATOM 3661 C CA . VAL B 1 122 ? 12.918 -7.343 4.604 1 98.24 122 VAL B CA 1
ATOM 3662 C C . VAL B 1 122 ? 13.046 -8.772 4.081 1 98.24 122 VAL B C 1
ATOM 3664 O O . VAL B 1 122 ? 12.042 -9.425 3.788 1 98.24 122 VAL B O 1
ATOM 3667 N N . GLU B 1 123 ? 14.253 -9.304 3.951 1 98.24 123 GLU B N 1
ATOM 3668 C CA . GLU B 1 123 ? 14.486 -10.673 3.503 1 98.24 123 GLU B CA 1
ATOM 3669 C C . GLU B 1 123 ? 13.857 -11.681 4.46 1 98.24 123 GLU B C 1
ATOM 3671 O O . GLU B 1 123 ? 13.324 -12.706 4.029 1 98.24 123 GLU B O 1
ATOM 3676 N N . SER B 1 124 ? 13.961 -11.375 5.716 1 98.52 124 SER B N 1
ATOM 3677 C CA . SER B 1 124 ? 13.327 -12.244 6.702 1 98.52 124 SER B CA 1
ATOM 3678 C C . SER B 1 124 ? 11.811 -12.248 6.542 1 98.52 124 SER B C 1
ATOM 3680 O O . SER B 1 124 ? 11.176 -13.302 6.624 1 98.52 124 SER B O 1
ATOM 3682 N N . GLU B 1 125 ? 11.254 -11.047 6.332 1 98.43 125 GLU B N 1
ATOM 3683 C CA . GLU B 1 125 ? 9.818 -10.952 6.086 1 98.43 125 GLU B CA 1
ATOM 3684 C C . GLU B 1 125 ? 9.417 -11.742 4.844 1 98.43 125 GLU B C 1
ATOM 3686 O O . GLU B 1 125 ? 8.419 -12.466 4.857 1 98.43 125 GLU B O 1
ATOM 3691 N N . LEU B 1 126 ? 10.179 -11.642 3.778 1 98.27 126 LEU B N 1
ATOM 3692 C CA . LEU B 1 126 ? 9.948 -12.364 2.531 1 98.27 126 LEU B CA 1
ATOM 3693 C C . LEU B 1 126 ? 9.991 -13.871 2.759 1 98.27 126 LEU B C 1
ATOM 3695 O O . LEU B 1 126 ? 9.113 -14.599 2.289 1 98.27 126 LEU B O 1
ATOM 3699 N N . SER B 1 127 ? 10.94 -14.295 3.486 1 98.53 127 SER B N 1
ATOM 3700 C CA . SER B 1 127 ? 11.094 -15.718 3.77 1 98.53 127 SER B CA 1
ATOM 3701 C C . SER B 1 127 ? 9.911 -16.254 4.569 1 98.53 127 SER B C 1
ATOM 3703 O O . SER B 1 127 ? 9.433 -17.361 4.312 1 98.53 127 SER B O 1
ATOM 3705 N N . ASP B 1 128 ? 9.467 -15.458 5.519 1 98.54 128 ASP B N 1
ATOM 3706 C CA . ASP B 1 128 ? 8.332 -15.865 6.342 1 98.54 128 ASP B CA 1
ATOM 3707 C C . ASP B 1 128 ? 7.069 -16.021 5.498 1 98.54 128 ASP B C 1
ATOM 3709 O O . ASP B 1 128 ? 6.318 -16.983 5.668 1 98.54 128 ASP B O 1
ATOM 3713 N N . ILE B 1 129 ? 6.834 -15.084 4.584 1 98.51 129 ILE B N 1
ATOM 3714 C CA . ILE B 1 129 ? 5.653 -15.121 3.729 1 98.51 129 ILE B CA 1
ATOM 3715 C C . ILE B 1 129 ? 5.717 -16.341 2.813 1 98.51 129 ILE B C 1
ATOM 3717 O O . ILE B 1 129 ? 4.729 -17.064 2.662 1 98.51 129 ILE B O 1
ATOM 3721 N N . CYS B 1 130 ? 6.856 -16.588 2.201 1 98.28 130 CYS B N 1
ATOM 3722 C CA . CYS B 1 130 ? 7.028 -17.724 1.303 1 98.28 130 CYS B CA 1
ATOM 3723 C C . CYS B 1 130 ? 6.843 -19.041 2.047 1 98.28 130 CYS B C 1
ATOM 3725 O O . CYS B 1 130 ? 6.173 -19.95 1.553 1 98.28 130 CYS B O 1
ATOM 3727 N N . SER B 1 131 ? 7.426 -19.1 3.24 1 98.19 131 SER B N 1
ATOM 3728 C CA . SER B 1 131 ? 7.262 -20.305 4.046 1 98.19 131 SER B CA 1
ATOM 3729 C C . SER B 1 131 ? 5.797 -20.538 4.4 1 98.19 131 SER B C 1
ATOM 3731 O O . SER B 1 131 ? 5.32 -21.674 4.372 1 98.19 131 SER B O 1
ATOM 3733 N N . ASP B 1 132 ? 5.155 -19.518 4.774 1 98.51 132 ASP B N 1
ATOM 3734 C CA . ASP B 1 132 ? 3.748 -19.595 5.153 1 98.51 132 ASP B CA 1
ATOM 3735 C C . ASP B 1 132 ? 2.903 -20.167 4.017 1 98.51 132 ASP B C 1
ATOM 3737 O O . ASP B 1 132 ? 2.186 -21.151 4.205 1 98.51 132 ASP B O 1
ATOM 3741 N N . ILE B 1 133 ? 2.982 -19.615 2.804 1 98.4 133 ILE B N 1
ATOM 3742 C CA . ILE B 1 133 ? 2.141 -20.055 1.696 1 98.4 133 ILE B CA 1
ATOM 3743 C C . ILE B 1 133 ? 2.555 -21.458 1.259 1 98.4 133 ILE B C 1
ATOM 3745 O O . ILE B 1 133 ? 1.711 -22.268 0.87 1 98.4 133 ILE B O 1
ATOM 3749 N N . MET B 1 134 ? 3.847 -21.786 1.346 1 98.37 134 MET B N 1
ATOM 3750 C CA . MET B 1 134 ? 4.301 -23.127 0.99 1 98.37 134 MET B CA 1
ATOM 3751 C C . MET B 1 134 ? 3.681 -24.173 1.91 1 98.37 134 MET B C 1
ATOM 3753 O O . MET B 1 134 ? 3.274 -25.243 1.455 1 98.37 134 MET B O 1
ATOM 3757 N N . THR B 1 135 ? 3.621 -23.829 3.147 1 98.54 135 THR B N 1
ATOM 3758 C CA . THR B 1 135 ? 3.005 -24.729 4.116 1 98.54 135 THR B CA 1
ATOM 3759 C C . THR B 1 135 ? 1.526 -24.932 3.802 1 98.54 135 THR B C 1
ATOM 3761 O O . THR B 1 135 ? 1.035 -26.063 3.804 1 98.54 135 THR B O 1
ATOM 3764 N N . VAL B 1 136 ? 0.831 -23.884 3.479 1 98.63 136 VAL B N 1
ATOM 3765 C CA . VAL B 1 136 ? -0.592 -23.952 3.161 1 98.63 136 VAL B CA 1
ATOM 3766 C C . VAL B 1 136 ? -0.802 -24.799 1.908 1 98.63 136 VAL B C 1
ATOM 3768 O O . VAL B 1 136 ? -1.706 -25.637 1.862 1 98.63 136 VAL B O 1
ATOM 3771 N N . ILE B 1 137 ? 0.039 -24.605 0.879 1 98.64 137 ILE B N 1
ATOM 3772 C CA . ILE B 1 137 ? -0.07 -25.333 -0.381 1 98.64 137 ILE B CA 1
ATOM 3773 C C . ILE B 1 137 ? 0.179 -26.82 -0.141 1 98.64 137 ILE B C 1
ATOM 3775 O O . ILE B 1 137 ? -0.623 -27.663 -0.55 1 98.64 137 ILE B O 1
ATOM 3779 N N . ASP B 1 138 ? 1.191 -27.165 0.578 1 98.29 138 ASP B N 1
ATOM 3780 C CA . ASP B 1 138 ? 1.639 -28.548 0.713 1 98.29 138 ASP B CA 1
ATOM 3781 C C . ASP B 1 138 ? 0.753 -29.319 1.689 1 98.29 138 ASP B C 1
ATOM 3783 O O . ASP B 1 138 ? 0.498 -30.509 1.496 1 98.29 138 ASP B O 1
ATOM 3787 N N . GLU B 1 139 ? 0.275 -28.618 2.701 1 98.43 139 GLU B N 1
ATOM 3788 C CA . GLU B 1 139 ? -0.406 -29.345 3.768 1 98.43 139 GLU B CA 1
ATOM 3789 C C . GLU B 1 139 ? -1.919 -29.332 3.567 1 98.43 139 GLU B C 1
ATOM 3791 O O . GLU B 1 139 ? -2.628 -30.193 4.092 1 98.43 139 GLU B O 1
ATOM 3796 N N . HIS B 1 140 ? -2.401 -28.421 2.79 1 98.16 140 HIS B N 1
ATOM 3797 C CA . HIS B 1 140 ? -3.853 -28.289 2.751 1 98.16 140 HIS B CA 1
ATOM 3798 C C . HIS B 1 140 ? -4.364 -28.239 1.315 1 98.16 140 HIS B C 1
ATOM 3800 O O . HIS B 1 140 ? -5.275 -28.986 0.949 1 98.16 140 HIS B O 1
ATOM 3806 N N . LEU B 1 141 ? -3.778 -27.468 0.439 1 98.49 141 LEU B N 1
ATOM 3807 C CA . LEU B 1 141 ? -4.375 -27.162 -0.857 1 98.49 141 LEU B CA 1
ATOM 3808 C C . LEU B 1 141 ? -4.144 -28.302 -1.844 1 98.49 141 LEU B C 1
ATOM 3810 O O . LEU B 1 141 ? -5.092 -28.803 -2.452 1 98.49 141 LEU B O 1
ATOM 3814 N N . ILE B 1 142 ? -2.877 -28.762 -1.987 1 98.09 142 ILE B N 1
ATOM 3815 C CA . ILE B 1 142 ? -2.577 -29.827 -2.938 1 98.09 142 ILE B CA 1
ATOM 3816 C C . ILE B 1 142 ? -3.244 -31.124 -2.487 1 98.09 142 ILE B C 1
ATOM 3818 O O . ILE B 1 142 ? -3.934 -31.78 -3.27 1 98.09 142 ILE B O 1
ATOM 3822 N N . PRO B 1 143 ? -3.213 -31.457 -1.18 1 97.66 143 PRO B N 1
ATOM 3823 C CA . PRO B 1 143 ? -3.845 -32.705 -0.746 1 97.66 143 PRO B CA 1
ATOM 3824 C C . PRO B 1 143 ? -5.362 -32.691 -0.923 1 97.66 143 PRO B C 1
ATOM 3826 O O . PRO B 1 143 ? -5.981 -33.75 -1.054 1 97.66 143 PRO B O 1
ATOM 3829 N N . SER B 1 144 ? -5.938 -31.528 -0.95 1 96.43 144 SER B N 1
ATOM 3830 C CA . SER B 1 144 ? -7.39 -31.426 -1.051 1 96.43 144 SER B CA 1
ATOM 3831 C C . SER B 1 144 ? -7.835 -31.291 -2.503 1 96.43 144 SER B C 1
ATOM 3833 O O . SER B 1 144 ? -9.027 -31.143 -2.782 1 96.43 144 SER B O 1
ATOM 3835 N N . SER B 1 145 ? -6.884 -31.341 -3.495 1 95.28 145 SER B N 1
ATOM 3836 C CA . SER B 1 145 ? -7.204 -31.132 -4.903 1 95.28 145 SER B CA 1
ATOM 3837 C C . SER B 1 145 ? -7.034 -32.417 -5.705 1 95.28 145 SER B C 1
ATOM 3839 O O . SER B 1 145 ? -6.07 -33.159 -5.502 1 95.28 145 SER B O 1
ATOM 3841 N N . THR B 1 146 ? -8.046 -32.741 -6.516 1 91.26 146 THR B N 1
ATOM 3842 C CA . THR B 1 146 ? -7.951 -33.931 -7.354 1 91.26 146 THR B CA 1
ATOM 3843 C C . THR B 1 146 ? -8.011 -33.558 -8.833 1 91.26 146 THR B C 1
ATOM 3845 O O . THR B 1 146 ? -7.562 -34.322 -9.69 1 91.26 146 THR B O 1
ATOM 3848 N N . ALA B 1 147 ? -8.581 -32.363 -9.123 1 94.67 147 ALA B N 1
ATOM 3849 C CA . ALA B 1 147 ? -8.727 -31.932 -10.511 1 94.67 147 ALA B CA 1
ATOM 3850 C C . ALA B 1 147 ? -7.424 -31.342 -11.042 1 94.67 147 ALA B C 1
ATOM 3852 O O . ALA B 1 147 ? -6.601 -30.843 -10.27 1 94.67 147 ALA B O 1
ATOM 3853 N N . ALA B 1 148 ? -7.193 -31.407 -12.275 1 96.56 148 ALA B N 1
ATOM 3854 C CA . ALA B 1 148 ? -5.962 -30.981 -12.937 1 96.56 148 ALA B CA 1
ATOM 3855 C C . ALA B 1 148 ? -5.736 -29.482 -12.762 1 96.56 148 ALA B C 1
ATOM 3857 O O . ALA B 1 148 ? -4.627 -29.048 -12.44 1 96.56 148 ALA B O 1
ATOM 3858 N N . GLU B 1 149 ? -6.776 -28.689 -12.95 1 96.65 149 GLU B N 1
ATOM 3859 C CA . GLU B 1 149 ? -6.645 -27.235 -12.96 1 96.65 149 GLU B CA 1
ATOM 3860 C C . GLU B 1 149 ? -6.131 -26.717 -11.62 1 96.65 149 GLU B C 1
ATOM 3862 O O . GLU B 1 149 ? -5.137 -25.99 -11.569 1 96.65 149 GLU B O 1
ATOM 3867 N N . PRO B 1 150 ? -6.694 -27.121 -10.488 1 97.79 150 PRO B N 1
ATOM 3868 C CA . PRO B 1 150 ? -6.158 -26.661 -9.205 1 97.79 150 PRO B CA 1
ATOM 3869 C C . PRO B 1 150 ? -4.741 -27.165 -8.942 1 97.79 150 PRO B C 1
ATOM 3871 O O . PRO B 1 150 ? -3.919 -26.441 -8.374 1 97.79 150 PRO B O 1
ATOM 3874 N N . LEU B 1 151 ? -4.476 -28.338 -9.394 1 98.06 151 LEU B N 1
ATOM 3875 C CA . LEU B 1 151 ? -3.148 -28.897 -9.163 1 98.06 151 LEU B CA 1
ATOM 3876 C C . LEU B 1 151 ? -2.088 -28.111 -9.927 1 98.06 151 LEU B C 1
ATOM 3878 O O . LEU B 1 151 ? -1.015 -27.826 -9.391 1 98.06 151 LEU B O 1
ATOM 3882 N N . VAL B 1 152 ? -2.383 -27.765 -11.205 1 98.53 152 VAL B N 1
ATOM 3883 C CA . VAL B 1 152 ? -1.469 -26.94 -11.987 1 98.53 152 VAL B CA 1
ATOM 3884 C C . VAL B 1 152 ? -1.299 -25.578 -11.317 1 98.53 152 VAL B C 1
ATOM 3886 O O . VAL B 1 152 ? -0.179 -25.078 -11.19 1 98.53 152 VAL B O 1
ATOM 3889 N N . PHE B 1 153 ? -2.423 -25.048 -10.822 1 98.34 153 PHE B N 1
ATOM 3890 C CA . PHE B 1 153 ? -2.436 -23.727 -10.206 1 98.34 153 PHE B CA 1
ATOM 3891 C C . PHE B 1 153 ? -1.552 -23.7 -8.965 1 98.34 153 PHE B C 1
ATOM 3893 O O . PHE B 1 153 ? -0.702 -22.818 -8.82 1 98.34 153 PHE B O 1
ATOM 3900 N N . TYR B 1 154 ? -1.639 -24.643 -8.08 1 98.66 154 TYR B N 1
ATOM 3901 C CA . TYR B 1 154 ? -0.923 -24.642 -6.809 1 98.66 154 TYR B CA 1
ATOM 3902 C C . TYR B 1 154 ? 0.551 -24.969 -7.013 1 98.66 154 TYR B C 1
ATOM 3904 O O . TYR B 1 154 ? 1.418 -24.407 -6.339 1 98.66 154 TYR B O 1
ATOM 3912 N N . ASN B 1 155 ? 0.812 -25.865 -7.894 1 98.64 155 ASN B N 1
ATOM 3913 C CA . ASN B 1 155 ? 2.214 -26.152 -8.177 1 98.64 155 ASN B CA 1
ATOM 3914 C C . ASN B 1 155 ? 2.908 -24.962 -8.834 1 98.64 155 ASN B C 1
ATOM 3916 O O . ASN B 1 155 ? 4.088 -24.71 -8.583 1 98.64 155 ASN B O 1
ATOM 3920 N N . LYS B 1 156 ? 2.198 -24.258 -9.723 1 98.6 156 LYS B N 1
ATOM 3921 C CA . LYS B 1 156 ? 2.723 -23.009 -10.267 1 98.6 156 LYS B CA 1
ATOM 3922 C C . LYS B 1 156 ? 3.026 -22.009 -9.155 1 98.6 156 LYS B C 1
ATOM 3924 O O . LYS B 1 156 ? 4.085 -21.378 -9.152 1 98.6 156 LYS B O 1
ATOM 3929 N N . MET B 1 157 ? 2.127 -21.864 -8.201 1 98.53 157 MET B N 1
ATOM 3930 C CA . MET B 1 157 ? 2.324 -20.971 -7.063 1 98.53 157 MET B CA 1
ATOM 3931 C C . MET B 1 157 ? 3.568 -21.363 -6.272 1 98.53 157 MET B C 1
ATOM 3933 O O . MET B 1 157 ? 4.362 -20.502 -5.888 1 98.53 157 MET B O 1
ATOM 3937 N N . LYS B 1 158 ? 3.677 -22.705 -6.062 1 98.33 158 LYS B N 1
ATOM 3938 C CA . LYS B 1 158 ? 4.86 -23.196 -5.361 1 98.33 158 LYS B CA 1
ATOM 3939 C C . LYS B 1 158 ? 6.138 -22.796 -6.093 1 98.33 158 LYS B C 1
ATOM 3941 O O . LYS B 1 158 ? 7.089 -22.313 -5.473 1 98.33 158 LYS B O 1
ATOM 3946 N N . GLY B 1 159 ? 6.161 -23.004 -7.378 1 98.71 159 GLY B N 1
ATOM 3947 C CA . GLY B 1 159 ? 7.292 -22.573 -8.184 1 98.71 159 GLY B CA 1
ATOM 3948 C C . GLY B 1 159 ? 7.583 -21.089 -8.06 1 98.71 159 GLY B C 1
ATOM 3949 O O . GLY B 1 159 ? 8.739 -20.688 -7.914 1 98.71 159 GLY B O 1
ATOM 3950 N N . ASP B 1 160 ? 6.561 -20.3 -8.06 1 98.52 160 ASP B N 1
ATOM 3951 C CA . ASP B 1 160 ? 6.691 -18.848 -7.979 1 98.52 160 ASP B CA 1
ATOM 3952 C C . ASP B 1 160 ? 7.329 -18.427 -6.658 1 98.52 160 ASP B C 1
ATOM 3954 O O . ASP B 1 160 ? 8.253 -17.611 -6.641 1 98.52 160 ASP B O 1
ATOM 3958 N N . TYR B 1 161 ? 6.874 -18.93 -5.604 1 98.7 161 TYR B N 1
ATOM 3959 C CA . TYR B 1 161 ? 7.312 -18.441 -4.302 1 98.7 161 TYR B CA 1
ATOM 3960 C C . TYR B 1 161 ? 8.711 -18.949 -3.971 1 98.7 161 TYR B C 1
ATOM 3962 O O . TYR B 1 161 ? 9.483 -18.265 -3.296 1 98.7 161 TYR B O 1
ATOM 3970 N N . TYR B 1 162 ? 9.1 -20.152 -4.497 1 98.55 162 TYR B N 1
ATOM 3971 C CA . TYR B 1 162 ? 10.502 -20.549 -4.43 1 98.55 162 TYR B CA 1
ATOM 3972 C C . TYR B 1 162 ? 11.367 -19.644 -5.3 1 98.55 162 TYR B C 1
ATOM 3974 O O . TYR B 1 162 ? 12.504 -19.33 -4.941 1 98.55 162 TYR B O 1
ATOM 3982 N N . ARG B 1 163 ? 10.837 -19.273 -6.448 1 98.06 163 ARG B N 1
ATOM 3983 C CA . ARG B 1 163 ? 11.555 -18.33 -7.299 1 98.06 163 ARG B CA 1
ATOM 3984 C C . ARG B 1 163 ? 11.793 -17.009 -6.574 1 98.06 163 ARG B C 1
ATOM 3986 O O . ARG B 1 163 ? 12.872 -16.423 -6.679 1 98.06 163 ARG B O 1
ATOM 3993 N N . TYR B 1 164 ? 10.781 -16.507 -5.794 1 97.73 164 TYR B N 1
ATOM 3994 C CA . TYR B 1 164 ? 10.935 -15.271 -5.035 1 97.73 164 TYR B CA 1
ATOM 3995 C C . TYR B 1 164 ? 12.028 -15.409 -3.982 1 97.73 164 TYR B C 1
ATOM 3997 O O . TYR B 1 164 ? 12.811 -14.482 -3.766 1 97.73 164 TYR B O 1
ATOM 4005 N N . LEU B 1 165 ? 12.113 -16.605 -3.381 1 98.11 165 LEU B N 1
ATOM 4006 C CA . LEU B 1 165 ? 13.186 -16.867 -2.428 1 98.11 165 LEU B CA 1
ATOM 4007 C C . LEU B 1 165 ? 14.546 -16.828 -3.117 1 98.11 165 LEU B C 1
ATOM 4009 O O . LEU B 1 165 ? 15.513 -16.303 -2.56 1 98.11 165 LEU B O 1
ATOM 4013 N N . ALA B 1 166 ? 14.615 -17.295 -4.304 1 97.89 166 ALA B N 1
ATOM 4014 C CA . ALA B 1 166 ? 15.876 -17.407 -5.033 1 97.89 166 ALA B CA 1
ATOM 4015 C C . ALA B 1 166 ? 16.386 -16.033 -5.459 1 97.89 166 ALA B C 1
ATOM 4017 O O . ALA B 1 166 ? 17.562 -15.879 -5.797 1 97.89 166 ALA B O 1
ATOM 4018 N N . GLU B 1 167 ? 15.545 -15.024 -5.443 1 94.08 167 GLU B N 1
ATOM 4019 C CA . GLU B 1 167 ? 15.922 -13.676 -5.857 1 94.08 167 GLU B CA 1
ATOM 4020 C C . GLU B 1 167 ? 16.942 -13.069 -4.899 1 94.08 167 GLU B C 1
ATOM 4022 O O . GLU B 1 167 ? 17.756 -12.233 -5.297 1 94.08 167 GLU B O 1
ATOM 4027 N N . PHE B 1 168 ? 16.922 -13.477 -3.608 1 95.62 168 PHE B N 1
ATOM 4028 C CA . PHE B 1 168 ? 17.783 -12.764 -2.672 1 95.62 168 PHE B CA 1
ATOM 4029 C C . PHE B 1 168 ? 18.654 -13.738 -1.888 1 95.62 168 PHE B C 1
ATOM 4031 O O . PHE B 1 168 ? 19.551 -13.322 -1.152 1 95.62 168 PHE B O 1
ATOM 4038 N N . LYS B 1 169 ? 18.347 -15.099 -2.073 1 96.73 169 LYS B N 1
ATOM 4039 C CA . LYS B 1 169 ? 19.247 -16.076 -1.465 1 96.73 169 LYS B CA 1
ATOM 4040 C C . LYS B 1 169 ? 20.551 -16.186 -2.251 1 96.73 169 LYS B C 1
ATOM 4042 O O . LYS B 1 169 ? 20.608 -15.811 -3.424 1 96.73 169 LYS B O 1
ATOM 4047 N N . THR B 1 170 ? 21.605 -16.668 -1.578 1 94.15 170 THR B N 1
ATOM 4048 C CA . THR B 1 170 ? 22.912 -16.778 -2.215 1 94.15 170 THR B CA 1
ATOM 4049 C C . THR B 1 170 ? 23.533 -18.146 -1.942 1 94.15 170 THR B C 1
ATOM 4051 O O . THR B 1 170 ? 23.09 -18.867 -1.046 1 94.15 170 THR B O 1
ATOM 4054 N N . GLY B 1 171 ? 24.431 -18.6 -2.766 1 95.27 171 GLY B N 1
ATOM 4055 C CA . GLY B 1 171 ? 25.197 -19.819 -2.563 1 95.27 171 GLY B CA 1
ATOM 4056 C C . GLY B 1 171 ? 24.347 -21.074 -2.614 1 95.27 171 GLY B C 1
ATOM 4057 O O . GLY B 1 171 ? 23.546 -21.251 -3.535 1 95.27 171 GLY B O 1
ATOM 4058 N N . ASN B 1 172 ? 24.512 -21.904 -1.654 1 96.86 172 ASN B N 1
ATOM 4059 C CA . ASN B 1 172 ? 23.838 -23.197 -1.614 1 96.86 172 ASN B CA 1
ATOM 4060 C C . ASN B 1 172 ? 22.341 -23.041 -1.364 1 96.86 172 ASN B C 1
ATOM 4062 O O . ASN B 1 172 ? 21.536 -23.816 -1.884 1 96.86 172 ASN B O 1
ATOM 4066 N N . GLU B 1 173 ? 22.058 -22.059 -0.61 1 97 173 GLU B N 1
ATOM 4067 C CA . GLU B 1 173 ? 20.643 -21.823 -0.343 1 97 173 GLU B CA 1
ATOM 4068 C C . GLU B 1 173 ? 19.897 -21.442 -1.619 1 97 173 GLU B C 1
ATOM 4070 O O . GLU B 1 173 ? 18.765 -21.878 -1.836 1 97 173 GLU B O 1
ATOM 4075 N N . LYS B 1 174 ? 20.509 -20.575 -2.462 1 97.58 174 LYS B N 1
ATOM 4076 C CA . LYS B 1 174 ? 19.901 -20.205 -3.737 1 97.58 174 LYS B CA 1
ATOM 4077 C C . LYS B 1 174 ? 19.693 -21.429 -4.623 1 97.58 174 LYS B C 1
ATOM 4079 O O . LYS B 1 174 ? 18.625 -21.599 -5.216 1 97.58 174 LYS B O 1
ATOM 4084 N N . LYS B 1 175 ? 20.665 -22.263 -4.721 1 97.8 175 LYS B N 1
ATOM 4085 C CA . LYS B 1 175 ? 20.579 -23.469 -5.54 1 97.8 175 LYS B CA 1
ATOM 4086 C C . LYS B 1 175 ? 19.446 -24.376 -5.066 1 97.8 175 LYS B C 1
ATOM 4088 O O . LYS B 1 175 ? 18.679 -24.896 -5.879 1 97.8 175 LYS B O 1
ATOM 4093 N N . ASP B 1 176 ? 19.404 -24.513 -3.746 1 98.21 176 ASP B N 1
ATOM 4094 C CA . ASP B 1 176 ? 18.389 -25.391 -3.174 1 98.21 176 ASP B CA 1
ATOM 4095 C C . ASP B 1 176 ? 16.983 -24.894 -3.503 1 98.21 176 ASP B C 1
ATOM 4097 O O . ASP B 1 176 ? 16.131 -25.669 -3.94 1 98.21 176 ASP B O 1
ATOM 4101 N N . VAL B 1 177 ? 16.775 -23.656 -3.278 1 98.37 177 VAL B N 1
ATOM 4102 C CA . VAL B 1 177 ? 15.433 -23.131 -3.51 1 98.37 177 VAL B CA 1
ATOM 4103 C C . VAL B 1 177 ? 15.15 -23.079 -5.009 1 98.37 177 VAL B C 1
ATOM 4105 O O . VAL B 1 177 ? 14.009 -23.267 -5.439 1 98.37 177 VAL B O 1
ATOM 4108 N N . ALA B 1 178 ? 16.147 -22.788 -5.859 1 98.4 178 ALA B N 1
ATOM 4109 C CA . ALA B 1 178 ? 15.983 -22.819 -7.31 1 98.4 178 ALA B CA 1
ATOM 4110 C C . ALA B 1 178 ? 15.588 -24.214 -7.788 1 98.4 178 ALA B C 1
ATOM 4112 O O . ALA B 1 178 ? 14.736 -24.357 -8.668 1 98.4 178 ALA B O 1
ATOM 4113 N N . ASP B 1 179 ? 16.171 -25.21 -7.199 1 98.64 179 ASP B N 1
ATOM 4114 C CA . ASP B 1 179 ? 15.846 -26.587 -7.555 1 98.64 179 ASP B CA 1
ATOM 4115 C C . ASP B 1 179 ? 14.403 -26.924 -7.184 1 98.64 179 ASP B C 1
ATOM 4117 O O . ASP B 1 179 ? 13.707 -27.61 -7.936 1 98.64 179 ASP B O 1
ATOM 4121 N N . GLN B 1 180 ? 14.055 -26.498 -6.015 1 98.48 180 GLN B N 1
ATOM 4122 C CA . GLN B 1 180 ? 12.674 -26.723 -5.602 1 98.48 180 GLN B CA 1
ATOM 4123 C C . GLN B 1 180 ? 11.698 -26.011 -6.534 1 98.48 180 GLN B C 1
ATOM 4125 O O . GLN B 1 180 ? 10.637 -26.549 -6.858 1 98.48 180 GLN B O 1
ATOM 4130 N N . SER B 1 181 ? 12.043 -24.802 -6.951 1 98.69 181 SER B N 1
ATOM 4131 C CA . SER B 1 181 ? 11.234 -24.067 -7.918 1 98.69 181 SER B CA 1
ATOM 4132 C C . SER B 1 181 ? 11.118 -24.828 -9.234 1 98.69 181 SER B C 1
ATOM 4134 O O . SER B 1 181 ? 10.019 -24.995 -9.766 1 98.69 181 SER B O 1
ATOM 4136 N N . LEU B 1 182 ? 12.204 -25.31 -9.738 1 98.7 182 LEU B N 1
ATOM 4137 C CA . LEU B 1 182 ? 12.244 -26.062 -10.988 1 98.7 182 LEU B CA 1
ATOM 4138 C C . LEU B 1 182 ? 11.35 -27.295 -10.909 1 98.7 182 LEU B C 1
ATOM 4140 O O . LEU B 1 182 ? 10.556 -27.549 -11.818 1 98.7 182 LEU B O 1
ATOM 4144 N N . LYS B 1 183 ? 11.478 -28.012 -9.815 1 98.72 183 LYS B N 1
ATOM 4145 C CA . LYS B 1 183 ? 10.687 -29.224 -9.628 1 98.72 183 LYS B CA 1
ATOM 4146 C C . LYS B 1 183 ? 9.193 -28.913 -9.634 1 98.72 183 LYS B C 1
ATOM 4148 O O . LYS B 1 183 ? 8.404 -29.642 -10.239 1 98.72 183 LYS B O 1
ATOM 4153 N N . ALA B 1 184 ? 8.843 -27.841 -8.95 1 98.67 184 ALA B N 1
ATOM 4154 C CA . ALA B 1 184 ? 7.435 -27.46 -8.871 1 98.67 184 ALA B CA 1
ATOM 4155 C C . ALA B 1 184 ? 6.9 -27.052 -10.241 1 98.67 184 ALA B C 1
ATOM 4157 O O . ALA B 1 184 ? 5.807 -27.466 -10.636 1 98.67 184 ALA B O 1
ATOM 4158 N N . TYR B 1 185 ? 7.658 -26.26 -10.987 1 98.76 185 TYR B N 1
ATOM 4159 C CA . TYR B 1 185 ? 7.255 -25.842 -12.325 1 98.76 185 TYR B CA 1
ATOM 4160 C C . TYR B 1 185 ? 7.136 -27.041 -13.258 1 98.76 185 TYR B C 1
ATOM 4162 O O . TYR B 1 185 ? 6.218 -27.108 -14.079 1 98.76 185 TYR B O 1
ATOM 4170 N N . GLU B 1 186 ? 8.025 -27.955 -13.165 1 98.7 186 GLU B N 1
ATOM 4171 C CA . GLU B 1 186 ? 7.997 -29.144 -14.012 1 98.7 186 GLU B CA 1
ATOM 4172 C C . GLU B 1 186 ? 6.768 -30.001 -13.719 1 98.7 186 GLU B C 1
ATOM 4174 O O . GLU B 1 186 ? 6.13 -30.515 -14.64 1 98.7 186 GLU B O 1
ATOM 4179 N N . ALA B 1 187 ? 6.501 -30.185 -12.431 1 98.2 187 ALA B N 1
ATOM 4180 C CA . ALA B 1 187 ? 5.305 -30.935 -12.056 1 98.2 187 ALA B CA 1
ATOM 4181 C C . ALA B 1 187 ? 4.047 -30.276 -12.614 1 98.2 187 ALA B C 1
ATOM 4183 O O . ALA B 1 187 ? 3.165 -30.956 -13.143 1 98.2 187 ALA B O 1
ATOM 4184 N N . ALA B 1 188 ? 3.949 -28.963 -12.475 1 98.63 188 ALA B N 1
ATOM 4185 C CA . ALA B 1 188 ? 2.813 -28.225 -13.021 1 98.63 188 ALA B CA 1
ATOM 4186 C C . ALA B 1 188 ? 2.742 -28.373 -14.539 1 98.63 188 ALA B C 1
ATOM 4188 O O . ALA B 1 188 ? 1.661 -28.571 -15.099 1 98.63 188 ALA B O 1
ATOM 4189 N N . THR B 1 189 ? 3.909 -28.286 -15.236 1 98.54 189 THR B N 1
ATOM 4190 C CA . THR B 1 189 ? 3.982 -28.351 -16.692 1 98.54 189 THR B CA 1
ATOM 4191 C C . THR B 1 189 ? 3.52 -29.715 -17.196 1 98.54 189 THR B C 1
ATOM 4193 O O . THR B 1 189 ? 2.774 -29.801 -18.174 1 98.54 189 THR B O 1
ATOM 4196 N N . SER B 1 190 ? 3.941 -30.768 -16.514 1 98.22 190 SER B N 1
ATOM 4197 C CA . SER B 1 190 ? 3.558 -32.119 -16.914 1 98.22 190 SER B CA 1
ATOM 4198 C C . SER B 1 190 ? 2.044 -32.299 -16.87 1 98.22 190 SER B C 1
ATOM 4200 O O . SER B 1 190 ? 1.443 -32.785 -17.831 1 98.22 190 SER B O 1
ATOM 4202 N N . THR B 1 191 ? 1.418 -31.868 -15.8 1 98.07 191 THR B N 1
ATOM 4203 C CA . THR B 1 191 ? -0.03 -31.969 -15.657 1 98.07 191 THR B CA 1
ATOM 4204 C C . THR B 1 191 ? -0.737 -31.057 -16.656 1 98.07 191 THR B C 1
ATOM 4206 O O . THR B 1 191 ? -1.734 -31.45 -17.265 1 98.07 191 THR B O 1
ATOM 4209 N N . ALA B 1 192 ? -0.227 -29.855 -16.888 1 98.07 192 ALA B N 1
ATOM 4210 C CA . ALA B 1 192 ? -0.845 -28.885 -17.789 1 98.07 192 ALA B CA 1
ATOM 4211 C C . ALA B 1 192 ? -0.821 -29.383 -19.231 1 98.07 192 ALA B C 1
ATOM 4213 O O . ALA B 1 192 ? -1.814 -29.264 -19.952 1 98.07 192 ALA B O 1
ATOM 4214 N N . GLU B 1 193 ? 0.286 -29.908 -19.658 1 96.89 193 GLU B N 1
ATOM 4215 C CA . GLU B 1 193 ? 0.445 -30.366 -21.035 1 96.89 193 GLU B CA 1
ATOM 4216 C C . GLU B 1 193 ? -0.467 -31.554 -21.33 1 96.89 193 GLU B C 1
ATOM 4218 O O . GLU B 1 193 ? -0.926 -31.723 -22.461 1 96.89 193 GLU B O 1
ATOM 4223 N N . SER B 1 194 ? -0.783 -32.334 -20.255 1 96.71 194 SER B N 1
ATOM 4224 C CA . SER B 1 194 ? -1.595 -33.533 -20.439 1 96.71 194 SER B CA 1
ATOM 4225 C C . SER B 1 194 ? -3.081 -33.221 -20.296 1 96.71 194 SER B C 1
ATOM 4227 O O . SER B 1 194 ? -3.92 -33.875 -20.919 1 96.71 194 SER B O 1
ATOM 4229 N N . GLU B 1 195 ? -3.44 -32.186 -19.546 1 97.24 195 GLU B N 1
ATOM 4230 C CA . GLU B 1 195 ? -4.832 -32.092 -19.118 1 97.24 195 GLU B CA 1
ATOM 4231 C C . GLU B 1 195 ? -5.451 -30.762 -19.539 1 97.24 195 GLU B C 1
ATOM 4233 O O . GLU B 1 195 ? -6.674 -30.612 -19.538 1 97.24 195 GLU B O 1
ATOM 4238 N N . LEU B 1 196 ? -4.682 -29.783 -19.874 1 95.6 196 LEU B N 1
ATOM 4239 C CA . LEU B 1 196 ? -5.227 -28.465 -20.179 1 95.6 196 LEU B CA 1
ATOM 4240 C C . LEU B 1 196 ? -4.933 -28.076 -21.624 1 95.6 196 LEU B C 1
ATOM 4242 O O . LEU B 1 196 ? -3.893 -28.449 -22.172 1 95.6 196 LEU B O 1
ATOM 4246 N N . SER B 1 197 ? -5.833 -27.317 -22.231 1 94.02 197 SER B N 1
ATOM 4247 C CA . SER B 1 197 ? -5.633 -26.804 -23.582 1 94.02 197 SER B CA 1
ATOM 4248 C C . SER B 1 197 ? -4.484 -25.803 -23.629 1 94.02 197 SER B C 1
ATOM 4250 O O . SER B 1 197 ? -4.225 -25.1 -22.65 1 94.02 197 SER B O 1
ATOM 4252 N N . PRO B 1 198 ? -3.801 -25.633 -24.745 1 94.72 198 PRO B N 1
ATOM 4253 C CA . PRO B 1 198 ? -2.696 -24.684 -24.902 1 94.72 198 PRO B CA 1
ATOM 4254 C C . PRO B 1 198 ? -3.134 -23.233 -24.722 1 94.72 198 PRO B C 1
ATOM 4256 O O . PRO B 1 198 ? -2.295 -22.352 -24.517 1 94.72 198 PRO B O 1
ATOM 4259 N N . THR B 1 199 ? -4.418 -23.019 -24.827 1 93.43 199 THR B N 1
ATOM 4260 C CA . THR B 1 199 ? -4.911 -21.652 -24.703 1 93.43 199 THR B CA 1
ATOM 4261 C C . THR B 1 199 ? -5.41 -21.382 -23.287 1 93.43 199 THR B C 1
ATOM 4263 O O . THR B 1 199 ? -5.824 -20.265 -22.97 1 93.43 199 THR B O 1
ATOM 4266 N N . HIS B 1 200 ? -5.414 -22.411 -22.495 1 93.65 200 HIS B N 1
ATOM 4267 C CA . HIS B 1 200 ? -5.917 -22.228 -21.139 1 93.65 200 HIS B CA 1
ATOM 4268 C C . HIS B 1 200 ? -5.085 -21.202 -20.377 1 93.65 200 HIS B C 1
ATOM 4270 O O . HIS B 1 200 ? -3.856 -21.289 -20.351 1 93.65 200 HIS B O 1
ATOM 4276 N N . PRO B 1 201 ? -5.68 -20.267 -19.683 1 93.31 201 PRO B N 1
ATOM 4277 C CA . PRO B 1 201 ? -4.943 -19.176 -19.043 1 93.31 201 PRO B CA 1
ATOM 4278 C C . PRO B 1 201 ? -3.948 -19.672 -17.995 1 93.31 201 PRO B C 1
ATOM 4280 O O . PRO B 1 201 ? -2.851 -19.12 -17.871 1 93.31 201 PRO B O 1
ATOM 4283 N N . ILE B 1 202 ? -4.243 -20.653 -17.232 1 96.16 202 ILE B N 1
ATOM 4284 C CA . ILE B 1 202 ? -3.357 -21.162 -16.192 1 96.16 202 ILE B CA 1
ATOM 4285 C C . ILE B 1 202 ? -2.128 -21.805 -16.831 1 96.16 202 ILE B C 1
ATOM 4287 O O . ILE B 1 202 ? -1.015 -21.68 -16.314 1 96.16 202 ILE B O 1
ATOM 4291 N N . ARG B 1 203 ? -2.344 -22.566 -17.927 1 96.95 203 ARG B N 1
ATOM 4292 C CA . ARG B 1 203 ? -1.224 -23.163 -18.647 1 96.95 203 ARG B CA 1
ATOM 4293 C C . ARG B 1 203 ? -0.325 -22.089 -19.249 1 96.95 203 ARG B C 1
ATOM 4295 O O . ARG B 1 203 ? 0.902 -22.187 -19.177 1 96.95 203 ARG B O 1
ATOM 4302 N N . LEU B 1 204 ? -0.95 -21.066 -19.811 1 95.88 204 LEU B N 1
ATOM 4303 C CA . LEU B 1 204 ? -0.196 -19.953 -20.375 1 95.88 204 LEU B CA 1
ATOM 4304 C C . LEU B 1 204 ? 0.562 -19.202 -19.284 1 95.88 204 LEU B C 1
ATOM 4306 O O . LEU B 1 204 ? 1.725 -18.838 -19.469 1 95.88 204 LEU B O 1
ATOM 4310 N N . GLY B 1 205 ? -0.127 -18.979 -18.166 1 96.64 205 GLY B N 1
ATOM 4311 C CA . GLY B 1 205 ? 0.528 -18.323 -17.045 1 96.64 205 GLY B CA 1
ATOM 4312 C C . GLY B 1 205 ? 1.699 -19.113 -16.492 1 96.64 205 GLY B C 1
ATOM 4313 O O . GLY B 1 205 ? 2.709 -18.534 -16.087 1 96.64 205 GLY B O 1
ATOM 4314 N N . LEU B 1 206 ? 1.561 -20.371 -16.425 1 98.28 206 LEU B N 1
ATOM 4315 C CA . LEU B 1 206 ? 2.644 -21.259 -16.018 1 98.28 206 LEU B CA 1
ATOM 4316 C C . LEU B 1 206 ? 3.845 -21.115 -16.947 1 98.28 206 LEU B C 1
ATOM 4318 O O . LEU B 1 206 ? 4.977 -20.959 -16.486 1 98.28 206 LEU B O 1
ATOM 4322 N N . ALA B 1 207 ? 3.603 -21.124 -18.254 1 97.75 207 ALA B N 1
ATOM 4323 C CA . ALA B 1 207 ? 4.681 -20.975 -19.228 1 97.75 207 ALA B CA 1
ATOM 4324 C C . ALA B 1 207 ? 5.386 -19.631 -19.064 1 97.75 207 ALA B C 1
ATOM 4326 O O . ALA B 1 207 ? 6.613 -19.552 -19.152 1 97.75 207 ALA B O 1
ATOM 4327 N N . LEU B 1 208 ? 4.61 -18.656 -18.836 1 96.84 208 LEU B N 1
ATOM 4328 C CA . LEU B 1 208 ? 5.154 -17.315 -18.653 1 96.84 208 LEU B CA 1
ATOM 4329 C C . LEU B 1 208 ? 6.099 -17.271 -17.457 1 96.84 208 LEU B C 1
ATOM 4331 O O . LEU B 1 208 ? 7.262 -16.882 -17.593 1 96.84 208 LEU B O 1
ATOM 4335 N N . ASN B 1 209 ? 5.636 -17.701 -16.324 1 97.62 209 ASN B N 1
ATOM 4336 C CA . ASN B 1 209 ? 6.419 -17.618 -15.096 1 97.62 209 ASN B CA 1
ATOM 4337 C C . ASN B 1 209 ? 7.615 -18.566 -15.128 1 97.62 209 ASN B C 1
ATOM 4339 O O . ASN B 1 209 ? 8.684 -18.241 -14.609 1 97.62 209 ASN B O 1
ATOM 4343 N N . PHE B 1 210 ? 7.422 -19.708 -15.716 1 98.25 210 PHE B N 1
ATOM 4344 C CA . PHE B 1 210 ? 8.518 -20.66 -15.85 1 98.25 210 PHE B CA 1
ATOM 4345 C C . PHE B 1 210 ? 9.622 -20.094 -16.734 1 98.25 210 PHE B C 1
ATOM 4347 O O . PHE B 1 210 ? 10.807 -20.245 -16.43 1 98.25 210 PHE B O 1
ATOM 4354 N N . SER B 1 211 ? 9.23 -19.403 -17.789 1 97.17 211 SER B N 1
ATOM 4355 C CA . SER B 1 211 ? 10.223 -18.773 -18.652 1 97.17 211 SER B CA 1
ATOM 4356 C C . SER B 1 211 ? 10.995 -17.688 -17.908 1 97.17 211 SER B C 1
ATOM 4358 O O . SER B 1 211 ? 12.202 -17.531 -18.106 1 97.17 211 SER B O 1
ATOM 4360 N N . VAL B 1 212 ? 10.355 -16.948 -17.09 1 95.45 212 VAL B N 1
ATOM 4361 C CA . VAL B 1 212 ? 11.016 -15.923 -16.288 1 95.45 212 VAL B CA 1
ATOM 4362 C C . VAL B 1 212 ? 12.01 -16.577 -15.332 1 95.45 212 VAL B C 1
ATOM 4364 O O . VAL B 1 212 ? 13.11 -16.06 -15.12 1 95.45 212 VAL B O 1
ATOM 4367 N N . PHE B 1 213 ? 11.627 -17.712 -14.761 1 97.47 213 PHE B N 1
ATOM 4368 C CA . PHE B 1 213 ? 12.519 -18.464 -13.886 1 97.47 213 PHE B CA 1
ATOM 4369 C C . PHE B 1 213 ? 13.815 -18.815 -14.608 1 97.47 213 PHE B C 1
ATOM 4371 O O . PHE B 1 213 ? 14.906 -18.611 -14.071 1 97.47 213 PHE B O 1
ATOM 4378 N N . TYR B 1 214 ? 13.682 -19.337 -15.834 1 97.6 214 TYR B N 1
ATOM 4379 C CA . TYR B 1 214 ? 14.866 -19.69 -16.609 1 97.6 214 TYR B CA 1
ATOM 4380 C C . TYR B 1 214 ? 15.714 -18.458 -16.902 1 97.6 214 TYR B C 1
ATOM 4382 O O . TYR B 1 214 ? 16.944 -18.512 -16.834 1 97.6 214 TYR B O 1
ATOM 4390 N N . TYR B 1 215 ? 15.108 -17.379 -17.144 1 93.65 215 TYR B N 1
ATOM 4391 C CA . TYR B 1 215 ? 15.826 -16.168 -17.528 1 93.65 215 TYR B CA 1
ATOM 4392 C C . TYR B 1 215 ? 16.479 -15.514 -16.316 1 93.65 215 TYR B C 1
ATOM 4394 O O . TYR B 1 215 ? 17.678 -15.222 -16.332 1 93.65 215 TYR B O 1
ATOM 4402 N N . GLU B 1 216 ? 15.703 -15.34 -15.235 1 92.5 216 GLU B N 1
ATOM 4403 C CA . GLU B 1 216 ? 16.119 -14.48 -14.132 1 92.5 216 GLU B CA 1
ATOM 4404 C C . GLU B 1 216 ? 16.907 -15.266 -13.087 1 92.5 216 GLU B C 1
ATOM 4406 O O . GLU B 1 216 ? 17.763 -14.708 -12.398 1 92.5 216 GLU B O 1
ATOM 4411 N N . ILE B 1 217 ? 16.572 -16.507 -12.934 1 96.54 217 ILE B N 1
ATOM 4412 C CA . ILE B 1 217 ? 17.141 -17.257 -11.821 1 96.54 217 ILE B CA 1
ATOM 4413 C C . ILE B 1 217 ? 18.25 -18.175 -12.33 1 96.54 217 ILE B C 1
ATOM 4415 O O . ILE B 1 217 ? 19.338 -18.224 -11.752 1 96.54 217 ILE B O 1
ATOM 4419 N N . LEU B 1 218 ? 17.94 -18.908 -13.481 1 96.53 218 LEU B N 1
ATOM 4420 C CA . LEU B 1 218 ? 18.903 -19.889 -13.969 1 96.53 218 LEU B CA 1
ATOM 4421 C C . LEU B 1 218 ? 19.826 -19.271 -15.015 1 96.53 218 LEU B C 1
ATOM 4423 O O . LEU B 1 218 ? 20.734 -19.936 -15.518 1 96.53 218 LEU B O 1
ATOM 4427 N N . ASN B 1 219 ? 19.642 -18.011 -15.397 1 93.85 219 ASN B N 1
ATOM 4428 C CA . ASN B 1 219 ? 20.447 -17.311 -16.392 1 93.85 219 ASN B CA 1
ATOM 4429 C C . ASN B 1 219 ? 20.535 -18.098 -17.697 1 93.85 219 ASN B C 1
ATOM 4431 O O . ASN B 1 219 ? 21.626 -18.297 -18.234 1 93.85 219 ASN B O 1
ATOM 4435 N N . SER B 1 220 ? 19.452 -18.657 -18.092 1 95.73 220 SER B N 1
ATOM 4436 C CA . SER B 1 220 ? 19.333 -19.402 -19.34 1 95.73 220 SER B CA 1
ATOM 4437 C C . SER B 1 220 ? 18.341 -18.737 -20.289 1 95.73 220 SER B C 1
ATOM 4439 O O . SER B 1 220 ? 17.245 -19.255 -20.513 1 95.73 220 SER B O 1
ATOM 4441 N N . PRO B 1 221 ? 18.713 -17.591 -20.873 1 93.29 221 PRO B N 1
ATOM 4442 C CA . PRO B 1 221 ? 17.801 -16.846 -21.744 1 93.29 221 PRO B CA 1
ATOM 4443 C C . PRO B 1 221 ? 17.323 -17.669 -22.939 1 93.29 221 PRO B C 1
ATOM 4445 O O . PRO B 1 221 ? 16.192 -17.494 -23.401 1 93.29 221 PRO B O 1
ATOM 4448 N N . GLU B 1 222 ? 18.141 -18.585 -23.425 1 94.39 222 GLU B N 1
ATOM 4449 C CA . GLU B 1 222 ? 17.751 -19.407 -24.567 1 94.39 222 GLU B CA 1
ATOM 4450 C C . GLU B 1 222 ? 16.584 -20.324 -24.213 1 94.39 222 GLU B C 1
ATOM 4452 O O . GLU B 1 222 ? 15.606 -20.408 -24.959 1 94.39 222 GLU B O 1
ATOM 4457 N N . ARG B 1 223 ? 16.75 -20.985 -23.122 1 96.51 223 ARG B N 1
ATOM 4458 C CA . ARG B 1 223 ? 15.671 -21.86 -22.673 1 96.51 223 ARG B CA 1
ATOM 4459 C C . ARG B 1 223 ? 14.41 -21.059 -22.366 1 96.51 223 ARG B C 1
ATOM 4461 O O . ARG B 1 223 ? 13.297 -21.517 -22.636 1 96.51 223 ARG B O 1
ATOM 4468 N N . ALA B 1 224 ? 14.615 -19.866 -21.732 1 95.74 224 ALA B N 1
ATOM 4469 C CA . ALA B 1 224 ? 13.489 -18.984 -21.435 1 95.74 224 ALA B CA 1
ATOM 4470 C C . ALA B 1 224 ? 12.73 -18.618 -22.707 1 95.74 224 ALA B C 1
ATOM 4472 O O . ALA B 1 224 ? 11.504 -18.738 -22.762 1 95.74 224 ALA B O 1
ATOM 4473 N N . CYS B 1 225 ? 13.482 -18.253 -23.739 1 94.18 225 CYS B N 1
ATOM 4474 C CA . CYS B 1 225 ? 12.878 -17.845 -25.002 1 94.18 225 CYS B CA 1
ATOM 4475 C C . CYS B 1 225 ? 12.19 -19.021 -25.683 1 94.18 225 CYS B C 1
ATOM 4477 O O . CYS B 1 225 ? 11.1 -18.872 -26.238 1 94.18 225 CYS B O 1
ATOM 4479 N N . HIS B 1 226 ? 12.806 -20.17 -25.656 1 96.19 226 HIS B N 1
ATOM 4480 C CA . HIS B 1 226 ? 12.223 -21.36 -26.265 1 96.19 226 HIS B CA 1
ATOM 4481 C C . HIS B 1 226 ? 10.877 -21.698 -25.633 1 96.19 226 HIS B C 1
ATOM 4483 O O . HIS B 1 226 ? 9.896 -21.937 -26.341 1 96.19 226 HIS B O 1
ATOM 4489 N N . LEU B 1 227 ? 10.887 -21.691 -24.334 1 97.06 227 LEU B N 1
ATOM 4490 C CA . LEU B 1 227 ? 9.672 -22.035 -23.602 1 97.06 227 LEU B CA 1
ATOM 4491 C C . LEU B 1 227 ? 8.566 -21.023 -23.878 1 97.06 227 LEU B C 1
ATOM 4493 O O . LEU B 1 227 ? 7.422 -21.402 -24.137 1 97.06 227 LEU B O 1
ATOM 4497 N N . ALA B 1 228 ? 8.864 -19.73 -23.828 1 95.26 228 ALA B N 1
ATOM 4498 C CA . ALA B 1 228 ? 7.886 -18.675 -24.079 1 95.26 228 ALA B CA 1
ATOM 4499 C C . ALA B 1 228 ? 7.347 -18.754 -25.505 1 95.26 228 ALA B C 1
ATOM 4501 O O . ALA B 1 228 ? 6.14 -18.636 -25.727 1 95.26 228 ALA B O 1
ATOM 4502 N N . LYS B 1 229 ? 8.183 -18.98 -26.472 1 95.42 229 LYS B N 1
ATOM 4503 C CA . LYS B 1 229 ? 7.795 -19.066 -27.877 1 95.42 229 LYS B CA 1
ATOM 4504 C C . LYS B 1 229 ? 6.91 -20.284 -28.129 1 95.42 229 LYS B C 1
ATOM 4506 O O . LYS B 1 229 ? 5.905 -20.191 -28.837 1 95.42 229 LYS B O 1
ATOM 4511 N N . GLN B 1 230 ? 7.344 -21.38 -27.607 1 96.93 230 GLN B N 1
ATOM 4512 C CA . GLN B 1 230 ? 6.558 -22.6 -27.766 1 96.93 230 GLN B CA 1
ATOM 4513 C C . GLN B 1 230 ? 5.14 -22.414 -27.235 1 96.93 230 GLN B C 1
ATOM 4515 O O . GLN B 1 230 ? 4.169 -22.776 -27.903 1 96.93 230 GLN B O 1
ATOM 4520 N N . ALA B 1 231 ? 5.04 -21.895 -26.046 1 96.96 231 ALA B N 1
ATOM 4521 C CA . ALA B 1 231 ? 3.726 -21.665 -25.45 1 96.96 231 ALA B CA 1
ATOM 4522 C C . ALA B 1 231 ? 2.891 -20.722 -26.311 1 96.96 231 ALA B C 1
ATOM 4524 O O . ALA B 1 231 ? 1.699 -20.956 -26.523 1 96.96 231 ALA B O 1
ATOM 4525 N N . PHE B 1 232 ? 3.518 -19.664 -26.806 1 94.41 232 PHE B N 1
ATOM 4526 C CA . PHE B 1 232 ? 2.838 -18.691 -27.652 1 94.41 232 PHE B CA 1
ATOM 4527 C C . PHE B 1 232 ? 2.346 -19.342 -28.939 1 94.41 232 PHE B C 1
ATOM 4529 O O . PHE B 1 232 ? 1.179 -19.197 -29.307 1 94.41 232 PHE B O 1
ATOM 4536 N N . ASP B 1 233 ? 3.168 -20.1 -29.607 1 94.28 233 ASP B N 1
ATOM 4537 C CA . ASP B 1 233 ? 2.848 -20.724 -30.887 1 94.28 233 ASP B CA 1
ATOM 4538 C C . ASP B 1 233 ? 1.745 -21.768 -30.728 1 94.28 233 ASP B C 1
ATOM 4540 O O . ASP B 1 233 ? 0.842 -21.857 -31.563 1 94.28 233 ASP B O 1
ATOM 4544 N N . GLU B 1 234 ? 1.82 -22.513 -29.656 1 95.42 234 GLU B N 1
ATOM 4545 C CA . GLU B 1 234 ? 0.791 -23.518 -29.408 1 95.42 234 GLU B CA 1
ATOM 4546 C C . GLU B 1 234 ? -0.566 -22.868 -29.156 1 95.42 234 GLU B C 1
ATOM 4548 O O . GLU B 1 234 ? -1.597 -23.38 -29.599 1 95.42 234 GLU B O 1
ATOM 4553 N N . ALA B 1 235 ? -0.55 -21.786 -28.469 1 93.91 235 ALA B N 1
ATOM 4554 C CA . ALA B 1 235 ? -1.799 -21.086 -28.177 1 93.91 235 ALA B CA 1
ATOM 4555 C C . ALA B 1 235 ? -2.409 -20.499 -29.447 1 93.91 235 ALA B C 1
ATOM 4557 O O . ALA B 1 235 ? -3.624 -20.564 -29.647 1 93.91 235 ALA B O 1
ATOM 4558 N N . ILE B 1 236 ? -1.552 -19.943 -30.333 1 89.89 236 ILE B N 1
ATOM 4559 C CA . ILE B 1 236 ? -2.002 -19.346 -31.586 1 89.89 236 ILE B CA 1
ATOM 4560 C C . ILE B 1 236 ? -2.692 -20.406 -32.443 1 89.89 236 ILE B C 1
ATOM 4562 O O . ILE B 1 236 ? -3.696 -20.124 -33.1 1 89.89 236 ILE B O 1
ATOM 4566 N N . SER B 1 237 ? -2.198 -21.565 -32.408 1 88.61 237 SER B N 1
ATOM 4567 C CA . SER B 1 237 ? -2.699 -22.644 -33.252 1 88.61 237 SER B CA 1
ATOM 4568 C C . SER B 1 237 ? -4.091 -23.089 -32.814 1 88.61 237 SER B C 1
ATOM 4570 O O . SER B 1 237 ? -4.834 -23.682 -33.597 1 88.61 237 SER B O 1
ATOM 4572 N N . GLU B 1 238 ? -4.476 -22.721 -31.563 1 87.31 238 GLU B N 1
ATOM 4573 C CA . GLU B 1 238 ? -5.764 -23.17 -31.042 1 87.31 238 GLU B CA 1
ATOM 4574 C C . GLU B 1 238 ? -6.657 -21.987 -30.682 1 87.31 238 GLU B C 1
ATOM 4576 O O . GLU B 1 238 ? -7.62 -22.137 -29.927 1 87.31 238 GLU B O 1
ATOM 4581 N N . LEU B 1 239 ? -6.378 -20.835 -31.156 1 80.06 239 LEU B N 1
ATOM 4582 C CA . LEU B 1 239 ? -7.089 -19.612 -30.797 1 80.06 239 LEU B CA 1
ATOM 4583 C C . LEU B 1 239 ? -8.539 -19.669 -31.265 1 80.06 239 LEU B C 1
ATOM 4585 O O . LEU B 1 239 ? -9.426 -19.104 -30.621 1 80.06 239 LEU B O 1
ATOM 4589 N N . ASP B 1 240 ? -8.774 -20.367 -32.371 1 76.14 240 ASP B N 1
ATOM 4590 C CA . ASP B 1 240 ? -10.105 -20.419 -32.967 1 76.14 240 ASP B CA 1
ATOM 4591 C C . ASP B 1 240 ? -11.065 -21.228 -32.098 1 76.14 240 ASP B C 1
ATOM 4593 O O . ASP B 1 240 ? -12.285 -21.113 -32.239 1 76.14 240 ASP B O 1
ATOM 4597 N N . THR B 1 241 ? -10.517 -21.925 -31.095 1 76.96 241 THR B N 1
ATOM 4598 C CA . THR B 1 241 ? -11.353 -22.787 -30.267 1 76.96 241 THR B CA 1
ATOM 4599 C C . THR B 1 241 ? -11.74 -22.08 -28.971 1 76.96 241 THR B C 1
ATOM 4601 O O . THR B 1 241 ? -12.536 -22.602 -28.187 1 76.96 241 THR B O 1
ATOM 4604 N N . LEU B 1 242 ? -11.291 -20.919 -28.72 1 74.7 242 LEU B N 1
ATOM 4605 C CA . LEU B 1 242 ? -11.43 -20.246 -27.434 1 74.7 242 LEU B CA 1
ATOM 4606 C C . LEU B 1 242 ? -12.794 -19.573 -27.317 1 74.7 242 LEU B C 1
ATOM 4608 O O . LEU B 1 242 ? -13.283 -18.981 -28.282 1 74.7 242 LEU B O 1
ATOM 4612 N N . SER B 1 243 ? -13.441 -20.011 -26.199 1 70.06 243 SER B N 1
ATOM 4613 C CA . SER B 1 243 ? -14.652 -19.265 -25.873 1 70.06 243 SER B CA 1
ATOM 4614 C C . SER B 1 243 ? -14.351 -17.784 -25.667 1 70.06 243 SER B C 1
ATOM 4616 O O . SER B 1 243 ? -13.2 -17.405 -25.438 1 70.06 243 SER B O 1
ATOM 4618 N N . GLU B 1 244 ? -15.287 -16.876 -25.727 1 64.38 244 GLU B N 1
ATOM 4619 C CA . GLU B 1 244 ? -15.15 -15.427 -25.614 1 64.38 244 GLU B CA 1
ATOM 4620 C C . GLU B 1 244 ? -14.594 -15.03 -24.25 1 64.38 244 GLU B C 1
ATOM 4622 O O . GLU B 1 244 ? -13.777 -14.112 -24.15 1 64.38 244 GLU B O 1
ATOM 4627 N N . GLU B 1 245 ? -15.073 -15.775 -23.208 1 67.76 245 GLU B N 1
ATOM 4628 C CA . GLU B 1 245 ? -14.676 -15.411 -21.851 1 67.76 245 GLU B CA 1
ATOM 4629 C C . GLU B 1 245 ? -13.201 -15.718 -21.607 1 67.76 245 GLU B C 1
ATOM 4631 O O . GLU B 1 245 ? -12.493 -14.927 -20.98 1 67.76 245 GLU B O 1
ATOM 4636 N N . SER B 1 246 ? -12.738 -16.806 -22.119 1 73.39 246 SER B N 1
ATOM 4637 C CA . SER B 1 246 ? -11.358 -17.231 -21.909 1 73.39 246 SER B CA 1
ATOM 4638 C C . SER B 1 246 ? -10.406 -16.506 -22.855 1 73.39 246 SER B C 1
ATOM 4640 O O . SER B 1 246 ? -9.197 -16.467 -22.617 1 73.39 246 SER B O 1
ATOM 4642 N N . TYR B 1 247 ? -11.088 -15.841 -23.775 1 76.96 247 TYR B N 1
ATOM 4643 C CA . TYR B 1 247 ? -10.316 -15.196 -24.831 1 76.96 247 TYR B CA 1
ATOM 4644 C C . TYR B 1 247 ? -9.532 -14.008 -24.287 1 76.96 247 TYR B C 1
ATOM 4646 O O . TYR B 1 247 ? -8.349 -13.844 -24.594 1 76.96 247 TYR B O 1
ATOM 4654 N N . LYS B 1 248 ? -10.146 -13.241 -23.46 1 79.96 248 LYS B N 1
ATOM 4655 C CA . LYS B 1 248 ? -9.491 -12.044 -22.94 1 79.96 248 LYS B CA 1
ATOM 4656 C C . LYS B 1 248 ? -8.288 -12.408 -22.075 1 79.96 248 LYS B C 1
ATOM 4658 O O . LYS B 1 248 ? -7.191 -11.883 -22.276 1 79.96 248 LYS B O 1
ATOM 4663 N N . ASP B 1 249 ? -8.428 -13.31 -21.168 1 84.29 249 ASP B N 1
ATOM 4664 C CA . ASP B 1 249 ? -7.349 -13.713 -20.271 1 84.29 249 ASP B CA 1
ATOM 4665 C C . ASP B 1 249 ? -6.204 -14.361 -21.046 1 84.29 249 ASP B C 1
ATOM 4667 O O . ASP B 1 249 ? -5.036 -14.027 -20.833 1 84.29 249 ASP B O 1
ATOM 4671 N N . SER B 1 250 ? -6.577 -15.217 -21.958 1 88.56 250 SER B N 1
ATOM 4672 C CA . SER B 1 250 ? -5.568 -15.936 -22.73 1 88.56 250 SER B CA 1
ATOM 4673 C C . SER B 1 250 ? -4.767 -14.985 -23.613 1 88.56 250 SER B C 1
ATOM 4675 O O . SER B 1 250 ? -3.537 -15.059 -23.659 1 88.56 250 SER B O 1
ATOM 4677 N N . THR B 1 251 ? -5.417 -14.045 -24.226 1 85.61 251 THR B N 1
ATOM 4678 C CA . THR B 1 251 ? -4.734 -13.126 -25.13 1 85.61 251 THR B CA 1
ATOM 4679 C C . THR B 1 251 ? -3.819 -12.183 -24.353 1 85.61 251 THR B C 1
ATOM 4681 O O . THR B 1 251 ? -2.746 -11.814 -24.834 1 85.61 251 THR B O 1
ATOM 4684 N N . LEU B 1 252 ? -4.252 -11.83 -23.219 1 87.3 252 LEU B N 1
ATOM 4685 C CA . LEU B 1 252 ? -3.416 -10.98 -22.379 1 87.3 252 LEU B CA 1
ATOM 4686 C C . LEU B 1 252 ? -2.112 -11.684 -22.021 1 87.3 252 LEU B C 1
ATOM 4688 O O . LEU B 1 252 ? -1.033 -11.099 -22.139 1 87.3 252 LEU B O 1
ATOM 4692 N N . ILE B 1 253 ? -2.214 -12.937 -21.627 1 91.2 253 ILE B N 1
ATOM 4693 C CA . ILE B 1 253 ? -1.023 -13.674 -21.22 1 91.2 253 ILE B CA 1
ATOM 4694 C C . ILE B 1 253 ? -0.139 -13.938 -22.436 1 91.2 253 ILE B C 1
ATOM 4696 O O . ILE B 1 253 ? 1.09 -13.889 -22.341 1 91.2 253 ILE B O 1
ATOM 4700 N N . MET B 1 254 ? -0.775 -14.174 -23.583 1 90.99 254 MET B N 1
ATOM 4701 C CA . MET B 1 254 ? -0.019 -14.348 -24.82 1 90.99 254 MET B CA 1
ATOM 4702 C C . MET B 1 254 ? 0.761 -13.083 -25.163 1 90.99 254 MET B C 1
ATOM 4704 O O . MET B 1 254 ? 1.912 -13.157 -25.598 1 90.99 254 MET B O 1
ATOM 4708 N N . GLN B 1 255 ? 0.158 -11.977 -24.98 1 87.09 255 GLN B N 1
ATOM 4709 C CA . GLN B 1 255 ? 0.841 -10.712 -25.226 1 87.09 255 GLN B CA 1
ATOM 4710 C C . GLN B 1 255 ? 2.04 -10.543 -24.296 1 87.09 255 GLN B C 1
ATOM 4712 O O . GLN B 1 255 ? 3.1 -10.077 -24.72 1 87.09 255 GLN B O 1
ATOM 4717 N N . LEU B 1 256 ? 1.871 -10.961 -23.103 1 89.34 256 LEU B N 1
ATOM 4718 C CA . LEU B 1 256 ? 2.964 -10.878 -22.141 1 89.34 256 LEU B CA 1
ATOM 4719 C C . LEU B 1 256 ? 4.122 -11.781 -22.555 1 89.34 256 LEU B C 1
ATOM 4721 O O . LEU B 1 256 ? 5.288 -11.402 -22.422 1 89.34 256 LEU B O 1
ATOM 4725 N N . LEU B 1 257 ? 3.761 -12.95 -23.005 1 92.49 257 LEU B N 1
ATOM 4726 C CA . LEU B 1 257 ? 4.78 -13.857 -23.52 1 92.49 257 LEU B CA 1
ATOM 4727 C C . LEU B 1 257 ? 5.546 -13.217 -24.673 1 92.49 257 LEU B C 1
ATOM 4729 O O . LEU B 1 257 ? 6.778 -13.257 -24.704 1 92.49 257 LEU B O 1
ATOM 4733 N N . ARG B 1 258 ? 4.84 -12.61 -25.557 1 88.85 258 ARG B N 1
ATOM 4734 C CA . ARG B 1 258 ? 5.446 -11.945 -26.706 1 88.85 258 ARG B CA 1
ATOM 4735 C C . ARG B 1 258 ? 6.321 -10.776 -26.264 1 88.85 258 ARG B C 1
ATOM 4737 O O . ARG B 1 258 ? 7.421 -10.585 -26.787 1 88.85 258 ARG B O 1
ATOM 4744 N N . ASP B 1 259 ? 5.87 -9.942 -25.378 1 82.79 259 ASP B N 1
ATOM 4745 C CA . ASP B 1 259 ? 6.626 -8.799 -24.874 1 82.79 259 ASP B CA 1
ATOM 4746 C C . ASP B 1 259 ? 7.952 -9.245 -24.261 1 82.79 259 ASP B C 1
ATOM 4748 O O . ASP B 1 259 ? 8.987 -8.613 -24.48 1 82.79 259 ASP B O 1
ATOM 4752 N N . ASN B 1 260 ? 7.896 -10.353 -23.476 1 87.86 260 ASN B N 1
ATOM 4753 C CA . ASN B 1 260 ? 9.122 -10.873 -22.88 1 87.86 260 ASN B CA 1
ATOM 4754 C C . ASN B 1 260 ? 10.111 -11.336 -23.945 1 87.86 260 ASN B C 1
ATOM 4756 O O . ASN B 1 260 ? 11.31 -11.069 -23.844 1 87.86 260 ASN B O 1
ATOM 4760 N N . LEU B 1 261 ? 9.548 -12.009 -24.949 1 88.66 261 LEU B N 1
ATOM 4761 C CA . LEU B 1 261 ? 10.392 -12.478 -26.042 1 88.66 261 LEU B CA 1
ATOM 4762 C C . LEU B 1 261 ? 11.085 -11.308 -26.733 1 88.66 261 LEU B C 1
ATOM 4764 O O . LEU B 1 261 ? 12.277 -11.381 -27.042 1 88.66 261 LEU B O 1
ATOM 4768 N N . THR B 1 262 ? 10.409 -10.261 -26.897 1 83.03 262 THR B N 1
ATOM 4769 C CA . THR B 1 262 ? 10.958 -9.068 -27.534 1 83.03 262 THR B CA 1
ATOM 4770 C C . THR B 1 262 ? 12.042 -8.44 -26.663 1 83.03 262 THR B C 1
ATOM 4772 O O . THR B 1 262 ? 13.101 -8.055 -27.162 1 83.03 262 THR B O 1
ATOM 4775 N N . LEU B 1 263 ? 11.77 -8.383 -25.428 1 84.11 263 LEU B N 1
ATOM 4776 C CA . LEU B 1 263 ? 12.708 -7.795 -24.478 1 84.11 263 LEU B CA 1
ATOM 4777 C C . LEU B 1 263 ? 13.995 -8.61 -24.409 1 84.11 263 LEU B C 1
ATOM 4779 O O . LEU B 1 263 ? 15.088 -8.045 -24.326 1 84.11 263 LEU B O 1
ATOM 4783 N N . TRP B 1 264 ? 13.816 -9.918 -24.421 1 87.13 264 TRP B N 1
ATOM 4784 C CA . TRP B 1 264 ? 14.955 -10.8 -24.187 1 87.13 264 TRP B CA 1
ATOM 4785 C C . TRP B 1 264 ? 15.783 -10.969 -25.456 1 87.13 264 TRP B C 1
ATOM 4787 O O . TRP B 1 264 ? 16.946 -11.376 -25.397 1 87.13 264 TRP B O 1
ATOM 4797 N N . THR B 1 265 ? 15.193 -10.861 -26.639 1 81.76 265 THR B N 1
ATOM 4798 C CA . THR B 1 265 ? 15.899 -11.061 -27.9 1 81.76 265 THR B CA 1
ATOM 4799 C C . THR B 1 265 ? 16.442 -9.738 -28.431 1 81.76 265 THR B C 1
ATOM 4801 O O . THR B 1 265 ? 17.357 -9.723 -29.257 1 81.76 265 THR B O 1
ATOM 4804 N N . ASN B 1 266 ? 15.625 -8.582 -28.47 1 63.66 266 ASN B N 1
ATOM 4805 C CA . ASN B 1 266 ? 16.107 -7.291 -28.95 1 63.66 266 ASN B CA 1
ATOM 4806 C C . ASN B 1 266 ? 17.15 -6.696 -28.009 1 63.66 266 ASN B C 1
ATOM 4808 O O . ASN B 1 266 ? 17.031 -6.816 -26.788 1 63.66 266 ASN B O 1
ATOM 4812 N N . ASP B 1 267 ? 18.447 -6.765 -28.529 1 49.28 267 ASP B N 1
ATOM 4813 C CA . ASP B 1 267 ? 19.518 -6.004 -27.894 1 49.28 267 ASP B CA 1
ATOM 4814 C C . ASP B 1 267 ? 19.045 -4.604 -27.51 1 49.28 267 ASP B C 1
ATOM 4816 O O . ASP B 1 267 ? 19.374 -3.626 -28.184 1 49.28 267 ASP B O 1
ATOM 4820 N N . ILE B 1 268 ? 17.804 -4.243 -27.361 1 45.88 268 ILE B N 1
ATOM 4821 C CA . ILE B 1 268 ? 17.461 -2.886 -26.949 1 45.88 268 ILE B CA 1
ATOM 4822 C C . ILE B 1 268 ? 18.466 -2.393 -25.909 1 45.88 268 ILE B C 1
ATOM 4824 O O . ILE B 1 268 ? 18.704 -3.062 -24.901 1 45.88 268 ILE B O 1
ATOM 4828 N N . PRO B 1 269 ? 19.395 -1.483 -26.426 1 40.27 269 PRO B N 1
ATOM 4829 C CA . PRO B 1 269 ? 20.43 -0.953 -25.536 1 40.27 269 PRO B CA 1
ATOM 4830 C C . PRO B 1 269 ? 19.954 -0.817 -24.092 1 40.27 269 PRO B C 1
ATOM 4832 O O . PRO B 1 269 ? 18.78 -0.523 -23.85 1 40.27 269 PRO B O 1
ATOM 4835 N N . GLU B 1 270 ? 20.492 -1.476 -23.186 1 39.35 270 GLU B N 1
ATOM 4836 C CA . GLU B 1 270 ? 20.384 -1.488 -21.73 1 39.35 270 GLU B CA 1
ATOM 4837 C C . GLU B 1 270 ? 19.999 -0.113 -21.193 1 39.35 270 GLU B C 1
ATOM 4839 O O . GLU B 1 270 ? 19.605 0.018 -20.033 1 39.35 270 GLU B O 1
ATOM 4844 N N . ASP B 1 271 ? 20.437 0.962 -21.899 1 37.48 271 ASP B N 1
ATOM 4845 C CA . ASP B 1 271 ? 20.326 2.3 -21.326 1 37.48 271 ASP B CA 1
ATOM 4846 C C . ASP B 1 271 ? 18.864 2.69 -21.121 1 37.48 271 ASP B C 1
ATOM 4848 O O . ASP B 1 271 ? 18.571 3.752 -20.569 1 37.48 271 ASP B O 1
ATOM 4852 N N . SER B 1 272 ? 17.869 2.371 -22.059 1 35.63 272 SER B N 1
ATOM 4853 C CA . SER B 1 272 ? 16.515 2.854 -21.807 1 35.63 272 SER B CA 1
ATOM 4854 C C . SER B 1 272 ? 15.815 2.009 -20.748 1 35.63 272 SER B C 1
ATOM 4856 O O . SER B 1 272 ? 15.094 1.065 -21.077 1 35.63 272 SER B O 1
ATOM 4858 N N . GLY B 1 273 ? 16.357 1.65 -19.7 1 36.07 273 GLY B N 1
ATOM 4859 C CA . GLY B 1 273 ? 15.96 1.101 -18.414 1 36.07 273 GLY B CA 1
ATOM 4860 C C . GLY B 1 273 ? 14.521 1.414 -18.049 1 36.07 273 GLY B C 1
ATOM 4861 O O . GLY B 1 273 ? 14.005 0.911 -17.049 1 36.07 273 GLY B O 1
ATOM 4862 N N . ASN B 1 274 ? 14.026 2.592 -18.484 1 36.91 274 ASN B N 1
ATOM 4863 C CA . ASN B 1 274 ? 12.719 3.117 -18.103 1 36.91 274 ASN B CA 1
ATOM 4864 C C . ASN B 1 274 ? 11.586 2.303 -18.722 1 36.91 274 ASN B C 1
ATOM 4866 O O . ASN B 1 274 ? 10.493 2.226 -18.159 1 36.91 274 ASN B O 1
ATOM 4870 N N . ILE B 1 275 ? 11.811 1.891 -19.962 1 36.58 275 ILE B N 1
ATOM 4871 C CA . ILE B 1 275 ? 10.638 1.29 -20.586 1 36.58 275 ILE B CA 1
ATOM 4872 C C . ILE B 1 275 ? 10.359 -0.073 -19.957 1 36.58 275 ILE B C 1
ATOM 4874 O O . ILE B 1 275 ? 9.209 -0.513 -19.898 1 36.58 275 ILE B O 1
ATOM 4878 N N . LYS B 1 276 ? 11.375 -0.799 -19.577 1 36.43 276 LYS B N 1
ATOM 4879 C CA . LYS B 1 276 ? 11.149 -2.123 -19.004 1 36.43 276 LYS B CA 1
ATOM 4880 C C . LYS B 1 276 ? 10.322 -2.034 -17.725 1 36.43 276 LYS B C 1
ATOM 4882 O O . LYS B 1 276 ? 9.475 -2.892 -17.467 1 36.43 276 LYS B O 1
ATOM 4887 N N . TYR B 1 277 ? 10.696 -0.953 -16.938 1 34.46 277 TYR B N 1
ATOM 4888 C CA . TYR B 1 277 ? 9.957 -0.728 -15.7 1 34.46 277 TYR B CA 1
ATOM 4889 C C . TYR B 1 277 ? 8.515 -0.332 -15.99 1 34.46 277 TYR B C 1
ATOM 4891 O O . TYR B 1 277 ? 7.612 -0.63 -15.204 1 34.46 277 TYR B O 1
ATOM 4899 N N . ILE B 1 278 ? 8.387 0.425 -17.084 1 34.95 278 ILE B N 1
ATOM 4900 C CA . ILE B 1 278 ? 7.059 0.933 -17.41 1 34.95 278 ILE B CA 1
ATOM 4901 C C . ILE B 1 278 ? 6.127 -0.232 -17.738 1 34.95 278 ILE B C 1
ATOM 4903 O O . ILE B 1 278 ? 4.985 -0.27 -17.275 1 34.95 278 ILE B O 1
ATOM 4907 N N . ILE B 1 279 ? 6.585 -1.083 -18.538 1 36.92 279 ILE B N 1
ATOM 4908 C CA . ILE B 1 279 ? 5.655 -2.122 -18.967 1 36.92 279 ILE B CA 1
ATOM 4909 C C . ILE B 1 279 ? 5.333 -3.043 -17.793 1 36.92 279 ILE B C 1
ATOM 4911 O O . ILE B 1 279 ? 4.187 -3.466 -17.624 1 36.92 279 ILE B O 1
ATOM 4915 N N . ARG B 1 280 ? 6.278 -3.251 -16.955 1 35.9 280 ARG B N 1
ATOM 4916 C CA . ARG B 1 280 ? 6.1 -4.122 -15.798 1 35.9 280 ARG B CA 1
ATOM 4917 C C . ARG B 1 280 ? 5.154 -3.495 -14.78 1 35.9 280 ARG B C 1
ATOM 4919 O O . ARG B 1 280 ? 4.335 -4.19 -14.175 1 35.9 280 ARG B O 1
ATOM 4926 N N . ILE B 1 281 ? 5.418 -2.203 -14.519 1 34.4 281 ILE B N 1
ATOM 4927 C CA . ILE B 1 281 ? 4.527 -1.515 -13.59 1 34.4 281 ILE B CA 1
ATOM 4928 C C . ILE B 1 281 ? 3.107 -1.504 -14.15 1 34.4 281 ILE B C 1
ATOM 4930 O O . ILE B 1 281 ? 2.141 -1.722 -13.414 1 34.4 281 ILE B O 1
ATOM 4934 N N . TYR B 1 282 ? 3.012 -1.2 -15.419 1 32.93 282 TYR B N 1
ATOM 4935 C CA . TYR B 1 282 ? 1.664 -1.051 -15.957 1 32.93 282 TYR B CA 1
ATOM 4936 C C . TYR B 1 282 ? 0.904 -2.37 -15.898 1 32.93 282 TYR B C 1
ATOM 4938 O O . TYR B 1 282 ? -0.314 -2.384 -15.703 1 32.93 282 TYR B O 1
ATOM 4946 N N . ALA B 1 283 ? 1.601 -3.406 -16.124 1 33.28 283 ALA B N 1
ATOM 4947 C CA . ALA B 1 283 ? 0.835 -4.65 -16.153 1 33.28 283 ALA B CA 1
ATOM 4948 C C . ALA B 1 283 ? 0.215 -4.944 -14.791 1 33.28 283 ALA B C 1
ATOM 4950 O O . ALA B 1 283 ? -0.877 -5.512 -14.708 1 33.28 283 ALA B O 1
ATOM 4951 N N . HIS B 1 284 ? 0.883 -4.618 -13.777 1 31.81 284 HIS B N 1
ATOM 4952 C CA . HIS B 1 284 ? 0.31 -4.959 -12.48 1 31.81 284 HIS B CA 1
ATOM 4953 C C . HIS B 1 284 ? -0.821 -4.006 -12.109 1 31.81 284 HIS B C 1
ATOM 4955 O O . HIS B 1 284 ? -1.783 -4.404 -11.448 1 31.81 284 HIS B O 1
ATOM 4961 N N . ALA B 1 285 ? -0.535 -2.698 -12.192 1 31.6 285 ALA B N 1
ATOM 4962 C CA . ALA B 1 285 ? -1.476 -1.726 -11.641 1 31.6 285 ALA B CA 1
ATOM 4963 C C . ALA B 1 285 ? -2.663 -1.521 -12.578 1 31.6 285 ALA B C 1
ATOM 4965 O O . ALA B 1 285 ? -3.656 -0.892 -12.203 1 31.6 285 ALA B O 1
ATOM 4966 N N . ILE B 1 286 ? -2.497 -1.61 -13.872 1 30.82 286 ILE B N 1
ATOM 4967 C CA . ILE B 1 286 ? -3.621 -1.138 -14.675 1 30.82 286 ILE B CA 1
ATOM 4968 C C . ILE B 1 286 ? -4.745 -2.17 -14.645 1 30.82 286 ILE B C 1
ATOM 4970 O O . ILE B 1 286 ? -4.525 -3.347 -14.941 1 30.82 286 ILE B O 1
ATOM 4974 N N . THR B 1 287 ? -5.734 -1.921 -13.946 1 33.54 287 THR B N 1
ATOM 4975 C CA . THR B 1 287 ? -6.934 -2.737 -14.095 1 33.54 287 THR B CA 1
ATOM 4976 C C . THR B 1 287 ? -7.256 -2.962 -15.569 1 33.54 287 THR B C 1
ATOM 4978 O O . THR B 1 287 ? -6.852 -2.172 -16.426 1 33.54 287 THR B O 1
ATOM 4981 N N . TRP B 1 288 ? -7.654 -4.151 -15.861 1 30.65 288 TRP B N 1
ATOM 4982 C CA . TRP B 1 288 ? -8.103 -4.651 -17.157 1 30.65 288 TRP B CA 1
ATOM 4983 C C . TRP B 1 288 ? -8.947 -3.607 -17.88 1 30.65 288 TRP B C 1
ATOM 4985 O O . TRP B 1 288 ? -8.823 -3.432 -19.094 1 30.65 288 TRP B O 1
ATOM 4995 N N . THR B 1 289 ? -9.737 -2.854 -17.093 1 34.19 289 THR B N 1
ATOM 4996 C CA . THR B 1 289 ? -10.657 -1.925 -17.74 1 34.19 289 THR B CA 1
ATOM 4997 C C . THR B 1 289 ? -9.896 -0.775 -18.392 1 34.19 289 THR B C 1
ATOM 4999 O O . THR B 1 289 ? -10.264 -0.315 -19.475 1 34.19 289 THR B O 1
ATOM 5002 N N . GLU B 1 290 ? -8.786 -0.46 -17.774 1 34.07 290 GLU B N 1
ATOM 5003 C CA . GLU B 1 290 ? -8.057 0.652 -18.377 1 34.07 290 GLU B CA 1
ATOM 5004 C C . GLU B 1 290 ? -7.275 0.197 -19.606 1 34.07 290 GLU B C 1
ATOM 5006 O O . GLU B 1 290 ? -7.222 0.907 -20.612 1 34.07 290 GLU B O 1
ATOM 5011 N N . ILE B 1 291 ? -6.941 -1.04 -19.55 1 34.26 291 ILE B N 1
ATOM 5012 C CA . ILE B 1 291 ? -6.248 -1.574 -20.718 1 34.26 291 ILE B CA 1
ATOM 5013 C C . ILE B 1 291 ? -7.237 -1.752 -21.868 1 34.26 291 ILE B C 1
ATOM 5015 O O . ILE B 1 291 ? -6.943 -1.39 -23.01 1 34.26 291 ILE B O 1
ATOM 5019 N N . MET B 1 292 ? -8.404 -2.224 -21.619 1 34.51 292 MET B N 1
ATOM 5020 C CA . MET B 1 292 ? -9.369 -2.439 -22.694 1 34.51 292 MET B CA 1
ATOM 5021 C C . MET B 1 292 ? -9.81 -1.112 -23.301 1 34.51 292 MET B C 1
ATOM 5023 O O . MET B 1 292 ? -10.02 -1.017 -24.512 1 34.51 292 MET B O 1
ATOM 5027 N N . ALA B 1 293 ? -9.988 -0.117 -22.531 1 32.75 293 ALA B N 1
ATOM 5028 C CA . ALA B 1 293 ? -10.378 1.181 -23.076 1 32.75 293 ALA B CA 1
ATOM 5029 C C . ALA B 1 293 ? -9.292 1.741 -23.99 1 32.75 293 ALA B C 1
ATOM 5031 O O . ALA B 1 293 ? -9.59 2.299 -25.049 1 32.75 293 ALA B O 1
ATOM 5032 N N . ILE B 1 294 ? -8.066 1.45 -23.668 1 34.46 294 ILE B N 1
ATOM 5033 C CA . ILE B 1 294 ? -6.987 1.908 -24.535 1 34.46 294 ILE B CA 1
ATOM 5034 C C . ILE B 1 294 ? -6.959 1.069 -25.811 1 34.46 294 ILE B C 1
ATOM 5036 O O . ILE B 1 294 ? -6.826 1.607 -26.913 1 34.46 294 ILE B O 1
ATOM 5040 N N . ALA B 1 295 ? -7.068 -0.239 -25.623 1 32.03 295 ALA B N 1
ATOM 5041 C CA . ALA B 1 295 ? -7.022 -1.114 -26.791 1 32.03 295 ALA B CA 1
ATOM 5042 C C . ALA B 1 295 ? -8.206 -0.853 -27.719 1 32.03 295 ALA B C 1
ATOM 5044 O O . ALA B 1 295 ? -8.065 -0.9 -28.943 1 32.03 295 ALA B O 1
ATOM 5045 N N . ALA B 1 296 ? -9.333 -0.662 -27.205 1 31.63 296 ALA B N 1
ATOM 5046 C CA . ALA B 1 296 ? -10.508 -0.509 -28.059 1 31.63 296 ALA B CA 1
ATOM 5047 C C . ALA B 1 296 ? -10.463 0.811 -28.824 1 31.63 296 ALA B C 1
ATOM 5049 O O . ALA B 1 296 ? -10.955 0.899 -29.951 1 31.63 296 ALA B O 1
ATOM 5050 N N . THR B 1 297 ? -10.036 1.907 -28.038 1 34.82 297 THR B N 1
ATOM 5051 C CA . THR B 1 297 ? -10.217 3.173 -28.738 1 34.82 297 THR B CA 1
ATOM 5052 C C . THR B 1 297 ? -9.074 3.416 -29.72 1 34.82 297 THR B C 1
ATOM 5054 O O . THR B 1 297 ? -9.102 4.381 -30.487 1 34.82 297 THR B O 1
ATOM 5057 N N . GLY B 1 298 ? -8.296 2.432 -30.333 1 33.15 298 GLY B N 1
ATOM 5058 C CA . GLY B 1 298 ? -7.263 2.617 -31.34 1 33.15 298 GLY B CA 1
ATOM 5059 C C . GLY B 1 298 ? -6.399 3.838 -31.091 1 33.15 298 GLY B C 1
ATOM 5060 O O . GLY B 1 298 ? -5.67 4.282 -31.981 1 33.15 298 GLY B O 1
ATOM 5061 N N . SER B 1 299 ? -6.943 4.808 -30.315 1 29.69 299 SER B N 1
ATOM 5062 C CA . SER B 1 299 ? -6.259 6.093 -30.215 1 29.69 299 SER B CA 1
ATOM 5063 C C . SER B 1 299 ? -4.851 5.927 -29.652 1 29.69 299 SER B C 1
ATOM 5065 O O . SER B 1 299 ? -4.604 5.036 -28.836 1 29.69 299 SER B O 1
ATOM 5067 N N . LYS B 1 300 ? -3.806 6.464 -30.327 1 31.19 300 LYS B N 1
ATOM 5068 C CA . LYS B 1 300 ? -2.397 6.532 -29.949 1 31.19 300 LYS B CA 1
ATOM 5069 C C . LYS B 1 300 ? -2.238 6.652 -28.436 1 31.19 300 LYS B C 1
ATOM 5071 O O . LYS B 1 300 ? -2.922 7.454 -27.797 1 31.19 300 LYS B O 1
ATOM 5076 N N . VAL B 1 301 ? -1.944 5.65 -27.856 1 30.14 301 VAL B N 1
ATOM 5077 C CA . VAL B 1 301 ? -1.64 5.58 -26.431 1 30.14 301 VAL B CA 1
ATOM 5078 C C . VAL B 1 301 ? -0.856 6.82 -26.007 1 30.14 301 VAL B C 1
ATOM 5080 O O . VAL B 1 301 ? 0.199 7.118 -26.573 1 30.14 301 VAL B O 1
ATOM 5083 N N . PRO B 1 302 ? -1.522 7.923 -25.724 1 27.8 302 PRO B N 1
ATOM 5084 C CA . PRO B 1 302 ? -0.609 8.991 -25.31 1 27.8 302 PRO B CA 1
ATOM 5085 C C . PRO B 1 302 ? 0.545 8.48 -24.451 1 27.8 302 PRO B C 1
ATOM 5087 O O . PRO B 1 302 ? 0.416 7.449 -23.786 1 27.8 302 PRO B O 1
ATOM 5090 N N . THR B 1 303 ? 1.77 8.644 -24.976 1 25.55 303 THR B N 1
ATOM 5091 C CA . THR B 1 303 ? 2.999 8.348 -24.248 1 25.55 303 THR B CA 1
ATOM 5092 C C . THR B 1 303 ? 2.818 8.604 -22.754 1 25.55 303 THR B C 1
ATOM 5094 O O . THR B 1 303 ? 2.449 9.708 -22.349 1 25.55 303 THR B O 1
ATOM 5097 N N . PRO B 1 304 ? 2.227 7.708 -22.116 1 27.69 304 PRO B N 1
ATOM 5098 C CA . PRO B 1 304 ? 2.152 7.942 -20.672 1 27.69 304 PRO B CA 1
ATOM 5099 C C . PRO B 1 304 ? 3.381 8.665 -20.127 1 27.69 304 PRO B C 1
ATOM 5101 O O . PRO B 1 304 ? 4.513 8.261 -20.404 1 27.69 304 PRO B O 1
ATOM 5104 N N . VAL B 1 305 ? 3.365 10.004 -20.191 1 24.7 305 VAL B N 1
ATOM 5105 C CA . VAL B 1 305 ? 4.428 10.813 -19.606 1 24.7 305 VAL B CA 1
ATOM 5106 C C . VAL B 1 305 ? 4.93 10.157 -18.322 1 24.7 305 VAL B C 1
ATOM 5108 O O . VAL B 1 305 ? 4.189 10.048 -17.343 1 24.7 305 VAL B O 1
ATOM 5111 N N . PHE B 1 306 ? 5.557 9.049 -18.495 1 26.04 306 PHE B N 1
ATOM 5112 C CA . PHE B 1 306 ? 6.458 8.44 -17.524 1 26.04 306 PHE B CA 1
ATOM 5113 C C . PHE B 1 306 ? 7.37 9.488 -16.898 1 26.04 306 PHE B C 1
ATOM 5115 O O . PHE B 1 306 ? 8.153 10.134 -17.597 1 26.04 306 PHE B O 1
ATOM 5122 N N . TYR B 1 307 ? 6.778 10.371 -16.123 1 23.65 307 TYR B N 1
ATOM 5123 C CA . TYR B 1 307 ? 7.724 11.235 -15.427 1 23.65 307 TYR B CA 1
ATOM 5124 C C . TYR B 1 307 ? 8.882 10.427 -14.854 1 23.65 307 TYR B C 1
ATOM 5126 O O . TYR B 1 307 ? 8.696 9.633 -13.929 1 23.65 307 TYR B O 1
ATOM 5134 N N . VAL B 1 308 ? 9.65 9.892 -15.673 1 24.17 308 VAL B N 1
ATOM 5135 C CA . VAL B 1 308 ? 11.038 9.522 -15.414 1 24.17 308 VAL B CA 1
ATOM 5136 C C . VAL B 1 308 ? 11.735 10.639 -14.64 1 24.17 308 VAL B C 1
ATOM 5138 O O . VAL B 1 308 ? 11.887 11.753 -15.146 1 24.17 308 VAL B O 1
ATOM 5141 N N . HIS B 1 309 ? 11.363 10.9 -13.338 1 24.68 309 HIS B N 1
ATOM 5142 C CA . HIS B 1 309 ? 12.35 11.707 -12.629 1 24.68 309 HIS B CA 1
ATOM 5143 C C . HIS B 1 309 ? 13.77 11.29 -12.998 1 24.68 309 HIS B C 1
ATOM 5145 O O . HIS B 1 309 ? 14.222 10.207 -12.62 1 24.68 309 HIS B O 1
ATOM 5151 N N . LEU B 1 310 ? 14.09 11.479 -14.177 1 23.73 310 LEU B N 1
ATOM 5152 C CA . LEU B 1 310 ? 15.478 11.527 -14.623 1 23.73 310 LEU B CA 1
ATOM 5153 C C . LEU B 1 310 ? 16.345 12.284 -13.623 1 23.73 310 LEU B C 1
ATOM 5155 O O . LEU B 1 310 ? 16.071 13.445 -13.311 1 23.73 310 LEU B O 1
ATOM 5159 N N . LEU B 1 311 ? 16.748 11.558 -12.47 1 24.42 311 LEU B N 1
ATOM 5160 C CA . LEU B 1 311 ? 17.918 12.094 -11.782 1 24.42 311 LEU B CA 1
ATOM 5161 C C . LEU B 1 311 ? 18.93 12.647 -12.78 1 24.42 311 LEU B C 1
ATOM 5163 O O . LEU B 1 311 ? 19.449 11.906 -13.619 1 24.42 311 LEU B O 1
ATOM 5167 N N . ASP B 1 312 ? 18.59 13.734 -13.288 1 25.01 312 ASP B N 1
ATOM 5168 C CA . ASP B 1 312 ? 19.541 14.512 -14.075 1 25.01 312 ASP B CA 1
ATOM 5169 C C . ASP B 1 312 ? 20.927 14.496 -13.435 1 25.01 312 ASP B C 1
ATOM 5171 O O . ASP B 1 312 ? 21.093 14.924 -12.29 1 25.01 312 ASP B O 1
ATOM 5175 N N . ASP B 1 313 ? 21.653 13.373 -13.651 1 23.14 313 ASP B N 1
ATOM 5176 C CA . ASP B 1 313 ? 23.099 13.486 -13.484 1 23.14 313 ASP B CA 1
ATOM 5177 C C . ASP B 1 313 ? 23.624 14.779 -14.104 1 23.14 313 ASP B C 1
ATOM 5179 O O . ASP B 1 313 ? 23.409 15.037 -15.29 1 23.14 313 ASP B O 1
ATOM 5183 N N . PRO B 1 314 ? 23.71 15.807 -13.344 1 24.53 314 PRO B N 1
ATOM 5184 C CA . PRO B 1 314 ? 24.45 16.963 -13.856 1 24.53 314 PRO B CA 1
ATOM 5185 C C . PRO B 1 314 ? 25.807 16.583 -14.443 1 24.53 314 PRO B C 1
ATOM 5187 O O . PRO B 1 314 ? 26.656 17.451 -14.658 1 24.53 314 PRO B O 1
ATOM 5190 N N . ALA B 1 315 ? 26.083 15.263 -14.586 1 25.39 315 ALA B N 1
ATOM 5191 C CA . ALA B 1 315 ? 27.479 15.056 -14.965 1 25.39 315 ALA B CA 1
ATOM 5192 C C . ALA B 1 315 ? 27.79 15.728 -16.299 1 25.39 315 ALA B C 1
ATOM 5194 O O . ALA B 1 315 ? 28.836 15.474 -16.9 1 25.39 315 ALA B O 1
ATOM 5195 N N . LYS B 1 316 ? 27.013 16.432 -16.889 1 26.29 316 LYS B N 1
ATOM 5196 C CA . LYS B 1 316 ? 27.593 16.663 -18.209 1 26.29 316 LYS B CA 1
ATOM 5197 C C . LYS B 1 316 ? 28.9 17.443 -18.106 1 26.29 316 LYS B C 1
ATOM 5199 O O . LYS B 1 316 ? 29.417 17.933 -19.112 1 26.29 316 LYS B O 1
ATOM 5204 N N . GLY B 1 317 ? 29.398 17.798 -16.93 1 22.02 317 GLY B N 1
ATOM 5205 C CA . GLY B 1 317 ? 30.481 18.608 -17.466 1 22.02 317 GLY B CA 1
ATOM 5206 C C . GLY B 1 317 ? 31.537 17.791 -18.185 1 22.02 317 GLY B C 1
ATOM 5207 O O . GLY B 1 317 ? 31.831 18.04 -19.356 1 22.02 317 GLY B O 1
ATOM 5208 N N . GLY B 1 318 ? 32.779 17.431 -17.54 1 22.52 318 GLY B N 1
ATOM 5209 C CA . GLY B 1 318 ? 34.046 17.299 -18.242 1 22.52 318 GLY B CA 1
ATOM 5210 C C . GLY B 1 318 ? 34.148 16.022 -19.054 1 22.52 318 GLY B C 1
ATOM 5211 O O . GLY B 1 318 ? 33.437 15.051 -18.786 1 22.52 318 GLY B O 1
ATOM 5212 N N . ALA B 1 319 ? 34.9 15.901 -20.309 1 21.68 319 ALA B N 1
ATOM 5213 C CA . ALA B 1 319 ? 35.121 15.127 -21.528 1 21.68 319 ALA B CA 1
ATOM 5214 C C . ALA B 1 319 ? 35.612 13.719 -21.201 1 21.68 319 ALA B C 1
ATOM 5216 O O . ALA B 1 319 ? 35.451 12.797 -22.004 1 21.68 319 ALA B O 1
ATOM 5217 N N . GLY B 1 320 ? 36.482 13.427 -20.189 1 20.54 320 GLY B N 1
ATOM 5218 C CA . GLY B 1 320 ? 37.417 12.383 -20.577 1 20.54 320 GLY B CA 1
ATOM 5219 C C . GLY B 1 320 ? 36.789 11.003 -20.616 1 20.54 320 GLY B C 1
ATOM 5220 O O . GLY B 1 320 ? 35.679 10.807 -20.116 1 20.54 320 GLY B O 1
ATOM 5221 N N . GLU B 1 321 ? 37.571 9.785 -20.989 1 21.21 321 GLU B N 1
ATOM 5222 C CA . GLU B 1 321 ? 37.609 8.497 -21.675 1 21.21 321 GLU B CA 1
ATOM 5223 C C . GLU B 1 321 ? 36.887 7.421 -20.869 1 21.21 321 GLU B C 1
ATOM 5225 O O . GLU B 1 321 ? 36.178 6.585 -21.434 1 21.21 321 GLU B O 1
ATOM 5230 N N . ASP B 1 322 ? 37.358 7.117 -19.581 1 19.93 322 ASP B N 1
ATOM 5231 C CA . ASP B 1 322 ? 37.362 5.711 -19.19 1 19.93 322 ASP B CA 1
ATOM 5232 C C . ASP B 1 322 ? 35.971 5.257 -18.753 1 19.93 322 ASP B C 1
ATOM 5234 O O . ASP B 1 322 ? 35.444 5.737 -17.747 1 19.93 322 ASP B O 1
ATOM 5238 N N . ALA B 1 323 ? 35.133 4.899 -19.674 1 23.29 323 ALA B N 1
ATOM 5239 C CA . ALA B 1 323 ? 33.765 4.391 -19.6 1 23.29 323 ALA B CA 1
ATOM 5240 C C . ALA B 1 323 ? 33.678 3.185 -18.67 1 23.29 323 ALA B C 1
ATOM 5242 O O . ALA B 1 323 ? 34.02 2.066 -19.06 1 23.29 323 ALA B O 1
ATOM 5243 N N . GLN B 1 324 ? 34.144 3.32 -17.339 1 19.8 324 GLN B N 1
ATOM 5244 C CA . GLN B 1 324 ? 34.138 2.146 -16.473 1 19.8 324 GLN B CA 1
ATOM 5245 C C . GLN B 1 324 ? 32.772 1.466 -16.477 1 19.8 324 GLN B C 1
ATOM 5247 O O . GLN B 1 324 ? 31.739 2.138 -16.496 1 19.8 324 GLN B O 1
ATOM 5252 N N . HIS B 1 325 ? 32.691 0.172 -16.879 1 20.95 325 HIS B N 1
ATOM 5253 C CA . HIS B 1 325 ? 31.673 -0.851 -17.085 1 20.95 325 HIS B CA 1
ATOM 5254 C C . HIS B 1 325 ? 30.748 -0.96 -15.877 1 20.95 325 HIS B C 1
ATOM 5256 O O . HIS B 1 325 ? 31.194 -1.295 -14.777 1 20.95 325 HIS B O 1
ATOM 5262 N N . LEU B 1 326 ? 29.939 0.005 -15.593 1 22.65 326 LEU B N 1
ATOM 5263 C CA . LEU B 1 326 ? 29.031 -0.147 -14.461 1 22.65 326 LEU B CA 1
ATOM 5264 C C . LEU B 1 326 ? 28.286 -1.476 -14.536 1 22.65 326 LEU B C 1
ATOM 5266 O O . LEU B 1 326 ? 27.738 -1.826 -15.584 1 22.65 326 LEU B O 1
ATOM 5270 N N . PRO B 1 327 ? 28.681 -2.442 -13.642 1 21.52 327 PRO B N 1
ATOM 5271 C CA . PRO B 1 327 ? 28.123 -3.796 -13.631 1 21.52 327 PRO B CA 1
ATOM 5272 C C . PRO B 1 327 ? 26.6 -3.807 -13.743 1 21.52 327 PRO B C 1
ATOM 5274 O O . PRO B 1 327 ? 25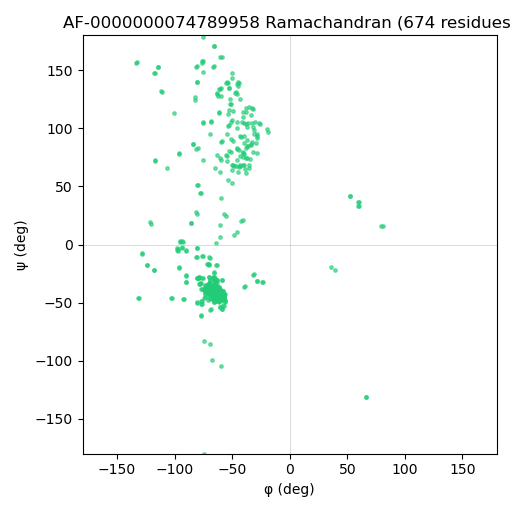.942 -2.837 -13.358 1 21.52 327 PRO B O 1
ATOM 5277 N N . ARG B 1 328 ? 26.04 -4.679 -14.497 1 23.4 328 ARG B N 1
ATOM 5278 C CA . ARG B 1 328 ? 24.692 -5.033 -14.928 1 23.4 328 ARG B CA 1
ATOM 5279 C C . ARG B 1 328 ? 23.782 -5.284 -13.73 1 23.4 328 ARG B C 1
ATOM 5281 O O . ARG B 1 328 ? 24.021 -6.205 -12.945 1 23.4 328 ARG B O 1
ATOM 5288 N N . GLN B 1 329 ? 23.347 -4.219 -13.101 1 22.52 329 GLN B N 1
ATOM 5289 C CA . GLN B 1 329 ? 22.429 -4.47 -11.995 1 22.52 329 GLN B CA 1
ATOM 5290 C C . GLN B 1 329 ? 21.263 -5.35 -12.437 1 22.52 329 GLN B C 1
ATOM 5292 O O . GLN B 1 329 ? 20.623 -5.077 -13.454 1 22.52 329 GLN B O 1
ATOM 5297 N N . ASN B 1 330 ? 21.277 -6.595 -12.106 1 22.27 330 ASN B N 1
ATOM 5298 C CA . ASN B 1 330 ? 20.341 -7.696 -12.307 1 22.27 330 ASN B CA 1
ATOM 5299 C C . ASN B 1 330 ? 18.91 -7.282 -11.977 1 22.27 330 ASN B C 1
ATOM 5301 O O . ASN B 1 330 ? 18.619 -6.885 -10.847 1 22.27 330 ASN B O 1
ATOM 5305 N N . PHE B 1 331 ? 18.166 -6.663 -12.841 1 25.82 331 PHE B N 1
ATOM 5306 C CA . PHE B 1 331 ? 16.785 -6.208 -12.728 1 25.82 331 PHE B CA 1
ATOM 5307 C C . PHE B 1 331 ? 15.845 -7.385 -12.492 1 25.82 331 PHE B C 1
ATOM 5309 O O . PHE B 1 331 ? 16.016 -8.451 -13.086 1 25.82 331 PHE B O 1
ATOM 5316 N N . PRO B 1 332 ? 15.216 -7.487 -11.329 1 23.95 332 PRO B N 1
ATOM 5317 C CA . PRO B 1 332 ? 14.406 -8.668 -11.023 1 23.95 332 PRO B CA 1
ATOM 5318 C C . PRO B 1 332 ? 13.375 -8.973 -12.107 1 23.95 332 PRO B C 1
ATOM 5320 O O . PRO B 1 332 ? 12.947 -8.07 -12.83 1 23.95 332 PRO B O 1
ATOM 5323 N N . PRO B 1 333 ? 13.26 -10.156 -12.474 1 22.49 333 PRO B N 1
ATOM 5324 C CA . PRO B 1 333 ? 12.395 -10.723 -13.511 1 22.49 333 PRO B CA 1
ATOM 5325 C C . PRO B 1 333 ? 10.926 -10.349 -13.325 1 22.49 333 PRO B C 1
ATOM 5327 O O . PRO B 1 333 ? 10.5 -10.042 -12.209 1 22.49 333 PRO B O 1
ATOM 5330 N N . VAL B 1 334 ? 10.12 -10.013 -14.367 1 24.85 334 VAL B N 1
ATOM 5331 C CA . VAL B 1 334 ? 8.741 -9.619 -14.633 1 24.85 334 VAL B CA 1
ATOM 5332 C C . VAL B 1 334 ? 7.785 -10.667 -14.068 1 24.85 334 VAL B C 1
ATOM 5334 O O . VAL B 1 334 ? 7.058 -11.322 -14.819 1 24.85 334 VAL B O 1
ATOM 5337 N N . ASP B 1 335 ? 8.052 -11.469 -13.096 1 24.03 335 ASP B N 1
ATOM 5338 C CA . ASP B 1 335 ? 7.241 -12.665 -12.886 1 24.03 335 ASP B CA 1
ATOM 5339 C C . ASP B 1 335 ? 5.849 -12.301 -12.375 1 24.03 335 ASP B C 1
ATOM 5341 O O . ASP B 1 335 ? 4.916 -13.101 -12.476 1 24.03 335 ASP B O 1
ATOM 5345 N N . GLU B 1 336 ? 5.707 -11.481 -11.427 1 24.27 336 GLU B N 1
ATOM 5346 C CA . GLU B 1 336 ? 4.665 -11.853 -10.475 1 24.27 336 GLU B CA 1
ATOM 5347 C C . GLU B 1 336 ? 3.296 -11.363 -10.937 1 24.27 336 GLU B C 1
ATOM 5349 O O . GLU B 1 336 ? 2.553 -10.759 -10.16 1 24.27 336 GLU B O 1
ATOM 5354 N N . ILE B 1 337 ? 3.017 -11.01 -12.178 1 24.64 337 ILE B N 1
ATOM 5355 C CA . ILE B 1 337 ? 1.754 -10.332 -12.449 1 24.64 337 ILE B CA 1
ATOM 5356 C C . ILE B 1 337 ? 0.593 -11.299 -12.232 1 24.64 337 ILE B C 1
ATOM 5358 O O . ILE B 1 337 ? -0.452 -10.915 -11.702 1 24.64 337 ILE B O 1
ATOM 5362 N N . LEU B 1 338 ? 0.651 -12.46 -12.941 1 22.24 338 LEU B N 1
ATOM 5363 C CA . LEU B 1 338 ? -0.514 -13.286 -13.239 1 22.24 338 LEU B CA 1
ATOM 5364 C C . LEU B 1 338 ? -0.888 -14.151 -12.041 1 22.24 338 LEU B C 1
ATOM 5366 O O . LEU B 1 338 ? -0.126 -15.037 -11.648 1 22.24 338 LEU B O 1
ATOM 5370 N N . VAL B 1 339 ? -1.053 -13.705 -10.891 1 21.82 339 VAL B N 1
ATOM 5371 C CA . VAL B 1 339 ? -1.661 -14.779 -10.113 1 21.82 339 VAL B CA 1
ATOM 5372 C C . VAL B 1 339 ? -3.059 -15.079 -10.65 1 21.82 339 VAL B C 1
ATOM 5374 O O . VAL B 1 339 ? -3.817 -14.162 -10.971 1 21.82 339 VAL B O 1
#

Solvent-accessible surface area (backbone atoms only — not comparable to full-atom values): 38082 Å² total; per-residue (Å²): 135,84,76,78,80,81,82,79,83,80,79,79,77,78,78,74,77,74,74,79,74,78,78,74,70,74,77,72,71,77,70,70,49,74,63,54,46,49,50,29,52,52,49,26,52,50,22,54,75,36,68,34,32,70,59,17,35,57,35,36,49,57,46,40,68,58,51,53,65,68,51,72,67,53,49,47,52,41,39,52,14,48,49,54,54,50,46,52,44,53,52,26,45,51,46,40,52,55,51,30,52,53,30,50,76,71,65,37,61,67,61,24,51,52,39,50,55,55,40,51,54,44,50,50,53,48,49,51,53,39,50,52,53,47,48,47,40,67,70,20,48,53,76,35,44,85,55,64,67,60,44,29,52,51,26,35,49,49,14,50,43,26,45,60,50,33,72,75,43,60,71,68,59,18,52,53,32,42,49,53,14,51,52,26,37,49,53,17,48,55,51,28,72,75,70,45,58,60,51,35,49,67,50,41,46,42,37,46,42,50,19,35,43,28,35,61,70,66,67,32,55,65,61,14,44,50,46,28,48,50,48,44,53,50,18,64,76,46,51,89,73,52,51,78,79,55,37,58,58,25,50,52,48,43,48,50,33,51,51,50,45,47,60,73,66,47,80,64,66,76,81,65,58,61,57,63,52,46,55,50,51,44,62,60,69,49,52,67,67,59,50,48,54,49,63,70,58,73,52,77,70,67,72,70,80,65,75,64,79,64,76,70,68,74,74,66,72,89,83,86,80,84,77,73,78,71,75,82,76,81,71,80,59,86,45,83,65,80,108,132,82,77,75,79,81,82,78,83,81,80,74,76,78,77,73,77,74,70,80,73,77,78,72,68,74,75,72,67,79,70,68,50,72,65,54,47,51,48,30,53,52,50,27,53,53,21,54,76,36,68,34,32,69,59,17,36,57,34,36,50,56,46,41,68,56,51,52,66,68,53,74,68,53,49,48,54,41,40,52,15,48,49,54,53,50,46,50,44,51,52,26,45,50,46,40,51,55,50,30,52,53,29,52,74,72,65,37,60,68,61,24,51,52,40,50,54,54,40,50,53,45,50,50,52,48,49,51,52,39,50,50,53,49,48,46,39,66,72,20,48,52,73,35,45,86,54,65,68,61,43,28,52,51,26,35,49,49,14,49,43,25,45,58,51,33,73,76,44,60,70,69,59,17,53,52,33,42,50,52,13,50,51,25,38,49,56,16,47,56,51,28,73,74,70,45,58,58,50,36,50,68,51,42,47,42,37,45,40,50,19,35,43,28,36,61,73,65,68,32,57,64,62,15,44,49,44,26,49,50,49,43,54,48,19,63,76,46,50,88,72,52,52,76,79,54,39,58,58,24,50,52,49,42,48,51,34,50,52,50,44,47,60,74,66,47,80,65,69,74,81,65,58,62,58,64,52,46,55,51,52,45,62,61,68,49,51,66,67,57,51,47,55,48,64,70,59,71,53,77,70,70,74,70,80,66,76,64,78,64,77,71,68,75,65,71,66,86,85,85,79,85,75,74,78,73,77,80,74,79,70,80,57,87,46,83,65,78,109

Organism: Zingiber officinale (NCBI:txid94328)

Sequence (678 aa):
MQRPPALPGGEEEGREKRSRGDRFSPALSPMASPKERESFVYTAKLAEQAERYDDMVEVMKKAAKLDVELTVEERNLLSVGYKNVIGARRAAWRVFNSIAQKEEARGNEQHAKMIKEYRLKVESELSDICSDIMTVIDEHLIPSSTAAEPLVFYNKMKGDYYRYLAEFKTGNEKKDVADQSLKAYEAATSTAESELSPTHPIRLGLALNFSVFYYEILNSPERACHLAKQAFDEAISELDTLSEESYKDSTLIMQLLRDNLTLWTNDIPEDSGNIKYIIRIYAHAITWTEIMAIAATGSKVPTPVFYVHLLDDPAKGGAGEDAQHLPRQNFPPVDEILVMQRPPALPGGEEEGREKRSRGDRFSPALSPMASPKERESFVYTAKLAEQAERYDDMVEVMKKAAKLDVELTVEERNLLSVGYKNVIGARRAAWRVFNSIAQKEEARGNEQHAKMIKEYRLKVESELSDICSDIMTVIDEHLIPSSTAAEPLVFYNKMKGDYYRYLAEFKTGNEKKDVADQSLKAYEAATSTAESELSPTHPIRLGLALNFSVFYYEILNSPERACHLAKQAFDEAISELDTLSEESYKDSTLIMQLLRDNLTLWTNDIPEDSGNIKYIIRIYAHAITWTEIMAIAATGSKVPTPVFYVHLLDDPAKGGAGEDAQHLPRQNFPPVDEILV

Radius of gyration: 33.49 Å; Cα contacts (8 Å, |Δi|>4): 625; chains: 2; bounding box: 80×128×133 Å